Protein 7E3N (pdb70)

Sequence (401 aa):
TGVLVELDGDEMTRVIWKKIKETLIFPFVNVPIEYYDLSMENRDKTEDRVTVEAAYAIKKHGVGVKCATITPDEARVKEFNLKKMWRSPNGTIRTILGGTVFREPIICSNVPRLVTTWKKPVVIGRHAFGDQYSATDAVVKEPGTFEMRFIPANGGEPKVYKVFDYKSGGVMMGMYNTDDSIRDFARSCFEFALARKWPLYLSTKNTILKHYDGRFKDIFAEMYKALYETKFKTCGIFYEHRLIDNMVAHCMRSEGGYVWACKNYDGDVQSDSLAQGFGSLGMMTSILMTPDGKTVEVEAAHGTVTRHYRDYQKGKETSTNPVASIFAWTRALAHRARVDNNNTLLEFTQRLEDVIIATIEAGAMTEDLAICIKGEKNVVRADYLNTDEFIDAVSQRLKVA

Solvent-accessible surface area: 19676 Å² total; per-residue (Å²): 136,15,37,0,0,2,0,10,0,4,14,5,5,77,53,6,5,126,52,0,26,99,26,0,0,79,83,73,13,146,27,71,50,59,101,37,32,0,6,0,100,35,0,20,155,24,90,18,125,15,0,60,86,0,0,122,6,0,94,158,42,12,0,0,0,5,2,16,11,6,69,10,72,143,68,32,42,166,85,58,124,10,115,133,108,31,166,36,0,30,31,24,0,26,98,31,10,27,14,1,0,5,24,26,8,22,50,2,98,49,10,59,50,119,24,126,55,13,129,97,33,2,0,0,0,17,2,10,66,4,1,80,84,46,28,109,108,44,99,22,186,131,91,36,82,28,79,91,139,117,105,35,118,137,45,60,161,54,121,80,111,142,70,112,51,16,158,115,39,29,112,66,97,31,68,109,30,53,55,106,18,5,81,52,2,0,85,14,0,0,83,32,0,29,93,85,125,45,26,0,16,0,0,1,67,35,70,117,80,152,166,61,1,8,82,0,78,72,1,0,49,96,11,26,165,80,93,9,50,104,101,0,139,116,44,66,12,84,25,80,37,50,50,25,70,79,0,55,47,22,12,115,156,22,84,11,11,6,0,2,0,0,22,3,108,27,0,53,68,37,1,70,63,3,1,87,8,17,8,13,54,9,12,0,16,0,42,0,54,16,45,108,28,151,18,2,1,2,11,13,2,31,42,9,43,44,211,72,43,102,44,96,100,141,74,114,98,23,8,6,11,0,0,0,6,0,6,1,0,0,94,0,0,4,28,10,0,140,87,34,128,47,96,104,13,28,84,19,1,91,87,0,26,96,6,0,40,34,8,0,75,79,45,30,8,1,59,36,1,2,56,24,75,90,28,134,187,76,24,96,95,102,40,34,47,26,8,73,70,0,0,59,34,0,7,100,104,8,132,130,68

Organism: Trypanosoma brucei brucei (strain 927/4 GUTat10.1) (NCBI:txid185431)

Radius of gyration: 22.53 Å; Cα contacts (8 Å, |Δi|>4): 761; chains: 1; bounding box: 58×67×59 Å

GO terms:
  GO:0005737 cytoplasm (C, HTP)
  GO:0020015 glycosome (C, IDA)

B-factor: mean 33.84, std 9.57, range [16.08, 74.29]

Nearest PDB structures (foldseek):
  7e3n-assembly1_A-2  TM=1.003E+00  e=6.052E-85  Trypanosoma brucei brucei TREU927
  6aja-assembly1_B  TM=9.203E-01  e=1.070E-73  Trypanosoma brucei brucei
  6ajc-assembly2_D  TM=9.806E-01  e=2.347E-69  Trypanosoma cruzi strain CL Brener
  5h3e-assembly1_A  TM=9.793E-01  e=8.069E-63  Mus musculus
  5i96-assembly1_A  TM=9.114E-01  e=1.013E-62  Homo sapiens

Secondary structure (DSSP, 8-state):
---EEEEE--HHHHHHHHHHIIIIITTT----EEEEE--HHHHHHTTTHHHHHHHHHHHHHSEEEE-------HHHHHHHT-SS-PPPHHHHHHHHH--EEEEEEPP-TTS--SSTT--S--EEEEE-SSGGGG-EEEEE-SSEEEEEEE--BTBS--EEEEEEEESS-EEEEE----HHHHHHHHHHHHHHHHHHT--EEEEE-TTTSTTHHHHHHHHHHHHIIIIIHHHHHHTT--EEEEEHHHHHHHHHH-----EEEE-HHHHHHHHHHHHHHHS-GGGEEEEEE-TTSS-EEEEESS---HHHHHHHHTT-------HHHHHHHHHHHHHHHHHTT-HHHHHHHHHHHHHHHHHHHTT---HHHHHHHH-GGG--GGG---HHHHHHHHHHHHHH-

Structure (mmCIF, N/CA/C/O backbone):
data_7E3N
#
_entry.id   7E3N
#
_cell.length_a   105.267
_cell.length_b   89.767
_cell.length_c   62.031
_cell.angle_alpha   90.00
_cell.angle_beta   121.04
_cell.angle_gamma   90.00
#
_symmetry.space_group_name_H-M   'C 1 2 1'
#
loop_
_entity.id
_entity.type
_entity.pdbx_description
1 polymer 'Isocitrate dehydrogenase [NADP]'
2 non-polymer 'NADP NICOTINAMIDE-ADENINE-DINUCLEOTIDE PHOSPHATE'
3 non-polymer 'CALCIUM ION'
4 non-polymer 'ISOCITRIC ACID'
5 water water
#
loop_
_atom_site.group_PDB
_atom_site.id
_atom_site.type_symbol
_atom_site.label_atom_id
_atom_site.label_alt_id
_atom_site.label_comp_id
_atom_site.label_asym_id
_atom_site.label_entity_id
_atom_site.label_seq_id
_atom_site.pdbx_PDB_ins_code
_atom_site.Cartn_x
_atom_site.Cartn_y
_atom_site.Cartn_z
_atom_site.occupancy
_atom_site.B_iso_or_equiv
_atom_site.auth_seq_id
_atom_site.auth_comp_id
_atom_site.auth_asym_id
_atom_site.auth_atom_id
_atom_site.pdbx_PDB_model_num
ATOM 1 N N . THR A 1 7 ? -28.724 -0.148 14.984 1.00 53.44 7 THR A N 1
ATOM 2 C CA . THR A 1 7 ? -29.374 -1.292 15.712 1.00 51.76 7 THR A CA 1
ATOM 3 C C . THR A 1 7 ? -29.669 -2.490 14.778 1.00 47.21 7 THR A C 1
ATOM 4 O O . THR A 1 7 ? -29.425 -3.644 15.156 1.00 45.55 7 THR A O 1
ATOM 8 N N . GLY A 1 8 ? -30.191 -2.229 13.576 1.00 43.71 8 GLY A N 1
ATOM 9 C CA . GLY A 1 8 ? -30.213 -3.241 12.504 1.00 40.81 8 GLY A CA 1
ATOM 10 C C . GLY A 1 8 ? -28.914 -3.102 11.722 1.00 37.88 8 GLY A C 1
ATOM 11 O O . GLY A 1 8 ? -28.168 -2.157 11.950 1.00 39.08 8 GLY A O 1
ATOM 12 N N . VAL A 1 9 ? -28.627 -4.014 10.799 1.00 35.24 9 VAL A N 1
ATOM 13 C CA . VAL A 1 9 ? -27.376 -3.928 10.045 1.00 34.67 9 VAL A CA 1
ATOM 14 C C . VAL A 1 9 ? -27.623 -3.643 8.563 1.00 34.14 9 VAL A C 1
ATOM 15 O O . VAL A 1 9 ? -28.660 -4.005 8.010 1.00 30.68 9 VAL A O 1
ATOM 19 N N . LEU A 1 10 ? -26.661 -2.954 7.961 1.00 29.84 10 LEU A N 1
ATOM 20 C CA . LEU A 1 10 ? -26.701 -2.593 6.568 1.00 29.63 10 LEU A CA 1
ATOM 21 C C . LEU A 1 10 ? -25.644 -3.417 5.895 1.00 29.89 10 LEU A C 1
ATOM 22 O O . LEU A 1 10 ? -24.483 -3.390 6.313 1.00 25.86 10 LEU A O 1
ATOM 27 N N . VAL A 1 11 ? -26.023 -4.142 4.851 1.00 28.06 11 VAL A N 1
ATOM 28 C CA . VAL A 1 11 ? -25.053 -4.929 4.098 1.00 28.37 11 VAL A CA 1
ATOM 29 C C . VAL A 1 11 ? -24.502 -4.087 2.941 1.00 28.51 11 VAL A C 1
ATOM 30 O O . VAL A 1 11 ? -25.284 -3.521 2.166 1.00 25.51 11 VAL A O 1
ATOM 34 N N . GLU A 1 12 ? -23.172 -3.998 2.833 1.00 28.18 12 GLU A N 1
ATOM 35 C CA . GLU A 1 12 ? -22.512 -3.169 1.807 1.00 28.63 12 GLU A CA 1
ATOM 36 C C . GLU A 1 12 ? -21.699 -4.026 0.832 1.00 28.13 12 GLU A C 1
ATOM 37 O O . GLU A 1 12 ? -20.940 -4.892 1.260 1.00 27.85 12 GLU A O 1
ATOM 43 N N . LEU A 1 13 ? -21.875 -3.783 -0.473 1.00 26.18 13 LEU A N 1
ATOM 44 C CA . LEU A 1 13 ? -21.261 -4.590 -1.518 1.00 27.31 13 LEU A CA 1
ATOM 45 C C . LEU A 1 13 ? -20.382 -3.662 -2.360 1.00 28.65 13 LEU A C 1
ATOM 46 O O . LEU A 1 13 ? -20.890 -2.858 -3.158 1.00 29.20 13 LEU A O 1
ATOM 51 N N . ASP A 1 14 ? -19.067 -3.754 -2.170 1.00 27.57 14 ASP A N 1
ATOM 52 C CA . ASP A 1 14 ? -18.132 -2.877 -2.870 1.00 27.57 14 ASP A CA 1
ATOM 53 C C . ASP A 1 14 ? -17.957 -3.356 -4.305 1.00 27.93 14 ASP A C 1
ATOM 54 O O . ASP A 1 14 ? -18.179 -4.525 -4.609 1.00 26.72 14 ASP A O 1
ATOM 59 N N . GLY A 1 15 ? -17.527 -2.467 -5.185 1.00 28.93 15 GLY A N 1
ATOM 60 C CA . GLY A 1 15 ? -17.555 -2.753 -6.608 1.00 28.22 15 GLY A CA 1
ATOM 61 C C . GLY A 1 15 ? -16.270 -2.465 -7.353 1.00 29.84 15 GLY A C 1
ATOM 62 O O . GLY A 1 15 ? -15.176 -2.675 -6.832 1.00 28.79 15 GLY A O 1
ATOM 63 N N . ASP A 1 16 ? -16.421 -1.964 -8.576 1.00 29.98 16 ASP A N 1
ATOM 64 C CA . ASP A 1 16 ? -15.329 -1.898 -9.532 1.00 29.00 16 ASP A CA 1
ATOM 65 C C . ASP A 1 16 ? -15.137 -0.517 -10.159 1.00 29.93 16 ASP A C 1
ATOM 66 O O . ASP A 1 16 ? -16.032 0.345 -10.171 1.00 27.26 16 ASP A O 1
ATOM 71 N N . GLU A 1 17 ? -13.943 -0.356 -10.715 1.00 30.41 17 GLU A N 1
ATOM 72 C CA . GLU A 1 17 ? -13.580 0.763 -11.571 1.00 30.41 17 GLU A CA 1
ATOM 73 C C . GLU A 1 17 ? -13.942 2.158 -11.028 1.00 29.46 17 GLU A C 1
ATOM 74 O O . GLU A 1 17 ? -13.582 2.467 -9.894 1.00 29.57 17 GLU A O 1
ATOM 80 N N . MET A 1 18 ? -14.618 3.001 -11.812 1.00 28.16 18 MET A N 1
ATOM 81 C CA . MET A 1 18 ? -14.840 4.385 -11.402 1.00 28.86 18 MET A CA 1
ATOM 82 C C . MET A 1 18 ? -15.796 4.462 -10.208 1.00 29.53 18 MET A C 1
ATOM 83 O O . MET A 1 18 ? -15.610 5.244 -9.281 1.00 27.20 18 MET A O 1
ATOM 88 N N . THR A 1 19 ? -16.814 3.616 -10.221 1.00 28.10 19 THR A N 1
ATOM 89 C CA . THR A 1 19 ? -17.784 3.615 -9.147 1.00 27.79 19 THR A CA 1
ATOM 90 C C . THR A 1 19 ? -17.184 3.237 -7.794 1.00 27.09 19 THR A C 1
ATOM 91 O O . THR A 1 19 ? -17.648 3.720 -6.769 1.00 27.25 19 THR A O 1
ATOM 95 N N . ARG A 1 20 ? -16.158 2.389 -7.788 1.00 27.72 20 ARG A N 1
ATOM 96 C CA . ARG A 1 20 ? -15.495 1.986 -6.544 1.00 30.28 20 ARG A CA 1
ATOM 97 C C . ARG A 1 20 ? -14.750 3.152 -5.909 1.00 30.26 20 ARG A C 1
ATOM 98 O O . ARG A 1 20 ? -14.786 3.324 -4.693 1.00 29.51 20 ARG A O 1
ATOM 106 N N . VAL A 1 21 ? -14.087 3.954 -6.737 1.00 32.49 21 VAL A N 1
ATOM 107 C CA . VAL A 1 21 ? -13.352 5.137 -6.254 1.00 33.08 21 VAL A CA 1
ATOM 108 C C . VAL A 1 21 ? -14.300 6.164 -5.656 1.00 32.06 21 VAL A C 1
ATOM 109 O O . VAL A 1 21 ? -14.049 6.700 -4.579 1.00 31.54 21 VAL A O 1
ATOM 113 N N . ILE A 1 22 ? -15.389 6.431 -6.367 1.00 30.51 22 ILE A N 1
ATOM 114 C CA . ILE A 1 22 ? -16.446 7.348 -5.901 1.00 31.35 22 ILE A CA 1
ATOM 115 C C . ILE A 1 22 ? -17.134 6.833 -4.625 1.00 28.26 22 ILE A C 1
ATOM 116 O O . ILE A 1 22 ? -17.443 7.604 -3.721 1.00 29.77 22 ILE A O 1
ATOM 121 N N . TRP A 1 23 ? -17.363 5.527 -4.573 1.00 28.52 23 TRP A N 1
ATOM 122 C CA . TRP A 1 23 ? -17.974 4.856 -3.419 1.00 28.93 23 TRP A CA 1
ATOM 123 C C . TRP A 1 23 ? -17.189 5.151 -2.128 1.00 28.16 23 TRP A C 1
ATOM 124 O O . TRP A 1 23 ? -17.766 5.509 -1.097 1.00 26.27 23 TRP A O 1
ATOM 135 N N . LYS A 1 24 ? -15.867 5.037 -2.201 1.00 29.66 24 LYS A N 1
ATOM 136 C CA . LYS A 1 24 ? -15.024 5.323 -1.052 1.00 31.80 24 LYS A CA 1
ATOM 137 C C . LYS A 1 24 ? -15.208 6.774 -0.591 1.00 31.96 24 LYS A C 1
ATOM 138 O O . LYS A 1 24 ? -15.372 7.039 0.600 1.00 32.56 24 LYS A O 1
ATOM 144 N N . LYS A 1 25 ? -15.191 7.701 -1.540 1.00 30.37 25 LYS A N 1
ATOM 145 C CA . LYS A 1 25 ? -15.346 9.117 -1.246 1.00 31.64 25 LYS A CA 1
ATOM 146 C C . LYS A 1 25 ? -16.722 9.409 -0.610 1.00 31.80 25 LYS A C 1
ATOM 147 O O . LYS A 1 25 ? -16.818 10.115 0.388 1.00 27.90 25 LYS A O 1
ATOM 153 N N . ILE A 1 26 ? -17.780 8.836 -1.180 1.00 30.12 26 ILE A N 1
ATOM 154 C CA . ILE A 1 26 ? -19.129 8.990 -0.623 1.00 30.06 26 ILE A CA 1
ATOM 155 C C . ILE A 1 26 ? -19.214 8.530 0.839 1.00 30.29 26 ILE A C 1
ATOM 156 O O . ILE A 1 26 ? -19.702 9.265 1.701 1.00 32.15 26 ILE A O 1
ATOM 161 N N . LYS A 1 27 ? -18.746 7.315 1.100 1.00 31.19 27 LYS A N 1
ATOM 162 C CA . LYS A 1 27 ? -18.748 6.743 2.448 1.00 32.91 27 LYS A CA 1
ATOM 163 C C . LYS A 1 27 ? -18.026 7.663 3.436 1.00 34.77 27 LYS A C 1
ATOM 164 O O . LYS A 1 27 ? -18.583 8.067 4.463 1.00 34.84 27 LYS A O 1
ATOM 170 N N . GLU A 1 28 ? -16.791 8.004 3.097 1.00 34.13 28 GLU A N 1
ATOM 171 C CA . GLU A 1 28 ? -15.920 8.768 3.999 1.00 38.02 28 GLU A CA 1
ATOM 172 C C . GLU A 1 28 ? -16.336 10.222 4.217 1.00 37.14 28 GLU A C 1
ATOM 173 O O . GLU A 1 28 ? -16.030 10.793 5.261 1.00 36.58 28 GLU A O 1
ATOM 179 N N . THR A 1 29 ? -17.048 10.800 3.250 1.00 34.79 29 THR A N 1
ATOM 180 C CA . THR A 1 29 ? -17.384 12.216 3.256 1.00 34.27 29 THR A CA 1
ATOM 181 C C . THR A 1 29 ? -18.834 12.494 3.633 1.00 33.09 29 THR A C 1
ATOM 182 O O . THR A 1 29 ? -19.098 13.423 4.403 1.00 29.40 29 THR A O 1
ATOM 186 N N . LEU A 1 30 ? -19.770 11.706 3.106 1.00 30.11 30 LEU A N 1
ATOM 187 C CA . LEU A 1 30 ? -21.201 12.013 3.285 1.00 30.23 30 LEU A CA 1
ATOM 188 C C . LEU A 1 30 ? -21.976 11.059 4.180 1.00 30.49 30 LEU A C 1
ATOM 189 O O . LEU A 1 30 ? -23.124 11.356 4.529 1.00 32.22 30 LEU A O 1
ATOM 194 N N . ILE A 1 31 ? -21.382 9.921 4.538 1.00 30.83 31 ILE A N 1
ATOM 195 C CA . ILE A 1 31 ? -22.088 8.916 5.328 1.00 32.34 31 ILE A CA 1
ATOM 196 C C . ILE A 1 31 ? -21.490 8.731 6.720 1.00 32.75 31 ILE A C 1
ATOM 197 O O . ILE A 1 31 ? -22.153 9.015 7.714 1.00 32.80 31 ILE A O 1
ATOM 202 N N . PHE A 1 32 ? -20.253 8.249 6.785 1.00 32.85 32 PHE A N 1
ATOM 203 C CA . PHE A 1 32 ? -19.681 7.817 8.068 1.00 36.52 32 PHE A CA 1
ATOM 204 C C . PHE A 1 32 ? -19.470 8.932 9.105 1.00 37.91 32 PHE A C 1
ATOM 205 O O . PHE A 1 32 ? -19.600 8.676 10.305 1.00 39.93 32 PHE A O 1
ATOM 213 N N . PRO A 1 33 ? -19.171 10.168 8.657 1.00 39.39 33 PRO A N 1
ATOM 214 C CA . PRO A 1 33 ? -19.114 11.282 9.607 1.00 39.98 33 PRO A CA 1
ATOM 215 C C . PRO A 1 33 ? -20.446 11.605 10.298 1.00 41.63 33 PRO A C 1
ATOM 216 O O . PRO A 1 33 ? -20.444 12.228 11.360 1.00 38.43 33 PRO A O 1
ATOM 220 N N . PHE A 1 34 ? -21.568 11.175 9.723 1.00 39.59 34 PHE A N 1
ATOM 221 C CA . PHE A 1 34 ? -22.884 11.546 10.259 1.00 40.28 34 PHE A CA 1
ATOM 222 C C . PHE A 1 34 ? -23.708 10.401 10.804 1.00 41.07 34 PHE A C 1
ATOM 223 O O . PHE A 1 34 ? -24.689 10.632 11.508 1.00 46.95 34 PHE A O 1
ATOM 231 N N . VAL A 1 35 ? -23.317 9.172 10.492 1.00 39.81 35 VAL A N 1
ATOM 232 C CA . VAL A 1 35 ? -24.145 8.012 10.769 1.00 40.96 35 VAL A CA 1
ATOM 233 C C . VAL A 1 35 ? -23.278 6.924 11.385 1.00 41.63 35 VAL A C 1
ATOM 234 O O . VAL A 1 35 ? -22.156 6.700 10.945 1.00 42.04 35 VAL A O 1
ATOM 238 N N . ASN A 1 36 ? -23.804 6.280 12.415 1.00 42.43 36 ASN A N 1
ATOM 239 C CA . ASN A 1 36 ? -23.182 5.116 13.027 1.00 46.54 36 ASN A CA 1
ATOM 240 C C . ASN A 1 36 ? -24.149 3.950 12.845 1.00 44.97 36 ASN A C 1
ATOM 241 O O . ASN A 1 36 ? -25.089 3.770 13.628 1.00 49.40 36 ASN A O 1
ATOM 246 N N . VAL A 1 37 ? -23.958 3.199 11.767 1.00 42.95 37 VAL A N 1
ATOM 247 C CA . VAL A 1 37 ? -24.749 1.995 11.530 1.00 40.43 37 VAL A CA 1
ATOM 248 C C . VAL A 1 37 ? -23.796 0.841 11.310 1.00 37.00 37 VAL A C 1
ATOM 249 O O . VAL A 1 37 ? -22.794 0.990 10.600 1.00 33.98 37 VAL A O 1
ATOM 253 N N . PRO A 1 38 ? -24.091 -0.306 11.933 1.00 35.33 38 PRO A N 1
ATOM 254 C CA . PRO A 1 38 ? -23.260 -1.468 11.690 1.00 36.44 38 PRO A CA 1
ATOM 255 C C . PRO A 1 38 ? -23.388 -1.921 10.237 1.00 37.29 38 PRO A C 1
ATOM 256 O O . PRO A 1 38 ? -24.507 -2.076 9.732 1.00 37.16 38 PRO A O 1
ATOM 260 N N . ILE A 1 39 ? -22.246 -2.137 9.595 1.00 35.58 39 ILE A N 1
ATOM 261 C CA . ILE A 1 39 ? -22.194 -2.533 8.211 1.00 36.15 39 ILE A CA 1
ATOM 262 C C . ILE A 1 39 ? -21.512 -3.882 8.126 1.00 36.95 39 ILE A C 1
ATOM 263 O O . ILE A 1 39 ? -20.439 -4.057 8.689 1.00 37.12 39 ILE A O 1
ATOM 268 N N . GLU A 1 40 ? -22.143 -4.825 7.425 1.00 35.41 40 GLU A N 1
ATOM 269 C CA . GLU A 1 40 ? -21.506 -6.077 7.027 1.00 35.39 40 GLU A CA 1
ATOM 270 C C . GLU A 1 40 ? -20.979 -5.911 5.590 1.00 34.48 40 GLU A C 1
ATOM 271 O O . GLU A 1 40 ? -21.756 -5.632 4.668 1.00 31.08 40 GLU A O 1
ATOM 277 N N . TYR A 1 41 ? -19.662 -6.059 5.408 1.00 31.53 41 TYR A N 1
ATOM 278 C CA . TYR A 1 41 ? -18.994 -5.679 4.163 1.00 31.39 41 TYR A CA 1
ATOM 279 C C . TYR A 1 41 ? -18.603 -6.872 3.298 1.00 30.93 41 TYR A C 1
ATOM 280 O O . TYR A 1 41 ? -18.079 -7.873 3.795 1.00 31.20 41 TYR A O 1
ATOM 289 N N . TYR A 1 42 ? -18.884 -6.763 2.000 1.00 31.13 42 TYR A N 1
ATOM 290 C CA . TYR A 1 42 ? -18.491 -7.764 1.006 1.00 31.34 42 TYR A CA 1
ATOM 291 C C . TYR A 1 42 ? -17.870 -7.067 -0.177 1.00 31.60 42 TYR A C 1
ATOM 292 O O . TYR A 1 42 ? -18.465 -6.147 -0.759 1.00 29.83 42 TYR A O 1
ATOM 301 N N . ASP A 1 43 ? -16.662 -7.488 -0.530 1.00 32.19 43 ASP A N 1
ATOM 302 C CA . ASP A 1 43 ? -15.935 -6.852 -1.616 1.00 31.77 43 ASP A CA 1
ATOM 303 C C . ASP A 1 43 ? -16.251 -7.622 -2.880 1.00 30.57 43 ASP A C 1
ATOM 304 O O . ASP A 1 43 ? -15.805 -8.750 -3.049 1.00 29.17 43 ASP A O 1
ATOM 309 N N . LEU A 1 44 ? -17.047 -7.022 -3.759 1.00 29.95 44 LEU A N 1
ATOM 310 C CA . LEU A 1 44 ? -17.414 -7.673 -5.023 1.00 29.50 44 LEU A CA 1
ATOM 311 C C . LEU A 1 44 ? -16.602 -7.177 -6.214 1.00 30.28 44 LEU A C 1
ATOM 312 O O . LEU A 1 44 ? -17.044 -7.249 -7.366 1.00 33.79 44 LEU A O 1
ATOM 317 N N . SER A 1 45 ? -15.390 -6.693 -5.947 1.00 31.21 45 SER A N 1
ATOM 318 C CA . SER A 1 45 ? -14.480 -6.343 -7.020 1.00 30.05 45 SER A CA 1
ATOM 319 C C . SER A 1 45 ? -14.304 -7.547 -7.927 1.00 29.53 45 SER A C 1
ATOM 320 O O . SER A 1 45 ? -14.459 -8.685 -7.489 1.00 29.75 45 SER A O 1
ATOM 323 N N . MET A 1 46 ? -13.966 -7.282 -9.182 1.00 31.18 46 MET A N 1
ATOM 324 C CA . MET A 1 46 ? -13.676 -8.334 -10.157 1.00 34.21 46 MET A CA 1
ATOM 325 C C . MET A 1 46 ? -12.595 -9.259 -9.603 1.00 33.96 46 MET A C 1
ATOM 326 O O . MET A 1 46 ? -12.724 -10.469 -9.671 1.00 32.34 46 MET A O 1
ATOM 331 N N . GLU A 1 47 ? -11.554 -8.682 -9.016 1.00 35.57 47 GLU A N 1
ATOM 332 C CA . GLU A 1 47 ? -10.432 -9.488 -8.507 1.00 39.86 47 GLU A CA 1
ATOM 333 C C . GLU A 1 47 ? -10.853 -10.408 -7.356 1.00 39.44 47 GLU A C 1
ATOM 334 O O . GLU A 1 47 ? -10.499 -11.589 -7.343 1.00 41.40 47 GLU A O 1
ATOM 340 N N . ASN A 1 48 ? -11.624 -9.891 -6.407 1.00 38.60 48 ASN A N 1
ATOM 341 C CA . ASN A 1 48 ? -12.068 -10.721 -5.293 1.00 38.15 48 ASN A CA 1
ATOM 342 C C . ASN A 1 48 ? -13.134 -11.758 -5.695 1.00 37.15 48 ASN A C 1
ATOM 343 O O . ASN A 1 48 ? -13.195 -12.849 -5.121 1.00 37.63 48 ASN A O 1
ATOM 348 N N . ARG A 1 49 ? -13.948 -11.460 -6.702 1.00 36.45 49 ARG A N 1
ATOM 349 C CA . ARG A 1 49 ? -14.874 -12.480 -7.205 1.00 35.49 49 ARG A CA 1
ATOM 350 C C . ARG A 1 49 ? -14.091 -13.636 -7.868 1.00 38.23 49 ARG A C 1
ATOM 351 O O . ARG A 1 49 ? -14.382 -14.810 -7.626 1.00 41.52 49 ARG A O 1
ATOM 359 N N . ASP A 1 50 ? -13.082 -13.304 -8.667 1.00 40.05 50 ASP A N 1
ATOM 360 C CA . ASP A 1 50 ? -12.236 -14.324 -9.304 1.00 42.51 50 ASP A CA 1
ATOM 361 C C . ASP A 1 50 ? -11.516 -15.173 -8.252 1.00 41.90 50 ASP A C 1
ATOM 362 O O . ASP A 1 50 ? -11.564 -16.402 -8.304 1.00 39.42 50 ASP A O 1
ATOM 367 N N . LYS A 1 51 ? -10.869 -14.501 -7.302 1.00 43.23 51 LYS A N 1
ATOM 368 C CA . LYS A 1 51 ? -10.143 -15.168 -6.220 1.00 45.48 51 LYS A CA 1
ATOM 369 C C . LYS A 1 51 ? -11.029 -16.107 -5.407 1.00 44.82 51 LYS A C 1
ATOM 370 O O . LYS A 1 51 ? -10.619 -17.226 -5.092 1.00 45.76 51 LYS A O 1
ATOM 376 N N . THR A 1 52 ? -12.235 -15.658 -5.062 1.00 41.22 52 THR A N 1
ATOM 377 C CA . THR A 1 52 ? -13.163 -16.476 -4.277 1.00 38.20 52 THR A CA 1
ATOM 378 C C . THR A 1 52 ? -14.048 -17.362 -5.150 1.00 38.80 52 THR A C 1
ATOM 379 O O . THR A 1 52 ? -15.029 -17.934 -4.656 1.00 38.96 52 THR A O 1
ATOM 383 N N . GLU A 1 53 ? -13.733 -17.456 -6.443 1.00 37.19 53 GLU A N 1
ATOM 384 C CA . GLU A 1 53 ? -14.516 -18.254 -7.389 1.00 38.93 53 GLU A CA 1
ATOM 385 C C . GLU A 1 53 ? -16.003 -17.860 -7.345 1.00 36.88 53 GLU A C 1
ATOM 386 O O . GLU A 1 53 ? -16.892 -18.696 -7.460 1.00 35.41 53 GLU A O 1
ATOM 392 N N . ASP A 1 54 ? -16.232 -16.556 -7.178 1.00 36.14 54 ASP A N 1
ATOM 393 C CA . ASP A 1 54 ? -17.555 -15.933 -7.096 1.00 34.93 54 ASP A CA 1
ATOM 394 C C . ASP A 1 54 ? -18.339 -16.230 -5.823 1.00 38.22 54 ASP A C 1
ATOM 395 O O . ASP A 1 54 ? -19.506 -15.836 -5.706 1.00 35.78 54 ASP A O 1
ATOM 400 N N . ARG A 1 55 ? -17.708 -16.891 -4.854 1.00 39.24 55 ARG A N 1
ATOM 401 C CA . ARG A 1 55 ? -18.394 -17.172 -3.604 1.00 39.19 55 ARG A CA 1
ATOM 402 C C . ARG A 1 55 ? -18.823 -15.914 -2.848 1.00 37.07 55 ARG A C 1
ATOM 403 O O . ARG A 1 55 ? -19.899 -15.942 -2.243 1.00 34.77 55 ARG A O 1
ATOM 411 N N . VAL A 1 56 ? -18.010 -14.840 -2.851 1.00 36.54 56 VAL A N 1
ATOM 412 C CA . VAL A 1 56 ? -18.413 -13.565 -2.180 1.00 37.98 56 VAL A CA 1
ATOM 413 C C . VAL A 1 56 ? -19.769 -13.058 -2.630 1.00 35.00 56 VAL A C 1
ATOM 414 O O . VAL A 1 56 ? -20.499 -12.478 -1.847 1.00 35.23 56 VAL A O 1
ATOM 418 N N . THR A 1 57 ? -20.047 -13.211 -3.920 1.00 33.49 57 THR A N 1
ATOM 419 C CA . THR A 1 57 ? -21.293 -12.744 -4.500 1.00 32.48 57 THR A CA 1
ATOM 420 C C . THR A 1 57 ? -22.498 -13.420 -3.861 1.00 33.32 57 THR A C 1
ATOM 421 O O . THR A 1 57 ? -23.471 -12.751 -3.489 1.00 32.16 57 THR A O 1
ATOM 425 N N . VAL A 1 58 ? -22.451 -14.742 -3.716 1.00 33.28 58 VAL A N 1
ATOM 426 C CA . VAL A 1 58 ? -23.636 -15.429 -3.199 1.00 33.90 58 VAL A CA 1
ATOM 427 C C . VAL A 1 58 ? -23.709 -15.216 -1.684 1.00 32.52 58 VAL A C 1
ATOM 428 O O . VAL A 1 58 ? -24.795 -15.036 -1.142 1.00 32.78 58 VAL A O 1
ATOM 432 N N . GLU A 1 59 ? -22.560 -15.145 -1.019 1.00 33.17 59 GLU A N 1
ATOM 433 C CA . GLU A 1 59 ? -22.535 -14.841 0.425 1.00 35.59 59 GLU A CA 1
ATOM 434 C C . GLU A 1 59 ? -23.161 -13.478 0.701 1.00 34.44 59 GLU A C 1
ATOM 435 O O . GLU A 1 59 ? -24.016 -13.335 1.586 1.00 33.03 59 GLU A O 1
ATOM 441 N N . ALA A 1 60 ? -22.774 -12.480 -0.093 1.00 34.91 60 ALA A N 1
ATOM 442 C CA . ALA A 1 60 ? -23.338 -11.121 0.047 1.00 31.65 60 ALA A CA 1
ATOM 443 C C . ALA A 1 60 ? -24.856 -11.105 -0.129 1.00 29.35 60 ALA A C 1
ATOM 444 O O . ALA A 1 60 ? -25.582 -10.469 0.657 1.00 28.34 60 ALA A O 1
ATOM 446 N N . ALA A 1 61 ? -25.340 -11.819 -1.147 1.00 29.36 61 ALA A N 1
ATOM 447 C CA . ALA A 1 61 ? -26.772 -11.927 -1.428 1.00 29.30 61 ALA A CA 1
ATOM 448 C C . ALA A 1 61 ? -27.536 -12.501 -0.241 1.00 30.25 61 ALA A C 1
ATOM 449 O O . ALA A 1 61 ? -28.580 -11.971 0.159 1.00 29.61 61 ALA A O 1
ATOM 451 N N . TYR A 1 62 ? -27.031 -13.601 0.316 1.00 30.83 62 TYR A N 1
ATOM 452 C CA . TYR A 1 62 ? -27.700 -14.232 1.463 1.00 29.25 62 TYR A CA 1
ATOM 453 C C . TYR A 1 62 ? -27.641 -13.351 2.702 1.00 28.05 62 TYR A C 1
ATOM 454 O O . TYR A 1 62 ? -28.582 -13.349 3.489 1.00 27.30 62 TYR A O 1
ATOM 463 N N . ALA A 1 63 ? -26.569 -12.566 2.847 1.00 26.88 63 ALA A N 1
ATOM 464 C CA . ALA A 1 63 ? -26.481 -11.572 3.919 1.00 28.38 63 ALA A CA 1
ATOM 465 C C . ALA A 1 63 ? -27.538 -10.477 3.816 1.00 28.90 63 ALA A C 1
ATOM 466 O O . ALA A 1 63 ? -28.050 -10.020 4.840 1.00 29.24 63 ALA A O 1
ATOM 468 N N . ILE A 1 64 ? -27.865 -10.046 2.590 1.00 28.30 64 ILE A N 1
ATOM 469 C CA . ILE A 1 64 ? -28.948 -9.076 2.405 1.00 27.45 64 ILE A CA 1
ATOM 470 C C . ILE A 1 64 ? -30.273 -9.683 2.836 1.00 29.01 64 ILE A C 1
ATOM 471 O O . ILE A 1 64 ? -31.093 -9.012 3.485 1.00 28.68 64 ILE A O 1
ATOM 476 N N . LYS A 1 65 ? -30.523 -10.926 2.426 1.00 31.79 65 LYS A N 1
ATOM 477 C CA . LYS A 1 65 ? -31.759 -11.614 2.834 1.00 34.56 65 LYS A CA 1
ATOM 478 C C . LYS A 1 65 ? -31.861 -11.674 4.375 1.00 34.28 65 LYS A C 1
ATOM 479 O O . LYS A 1 65 ? -32.923 -11.441 4.966 1.00 34.31 65 LYS A O 1
ATOM 485 N N . LYS A 1 66 ? -30.748 -11.969 5.023 1.00 34.94 66 LYS A N 1
ATOM 486 C CA . LYS A 1 66 ? -30.738 -12.107 6.485 1.00 37.70 66 LYS A CA 1
ATOM 487 C C . LYS A 1 66 ? -30.999 -10.784 7.206 1.00 36.75 66 LYS A C 1
ATOM 488 O O . LYS A 1 66 ? -31.810 -10.743 8.129 1.00 36.73 66 LYS A O 1
ATOM 494 N N . HIS A 1 67 ? -30.309 -9.723 6.779 1.00 33.57 67 HIS A N 1
ATOM 495 C CA . HIS A 1 67 ? -30.339 -8.432 7.458 1.00 33.39 67 HIS A CA 1
ATOM 496 C C . HIS A 1 67 ? -31.368 -7.445 6.915 1.00 31.21 67 HIS A C 1
ATOM 497 O O . HIS A 1 67 ? -31.670 -6.458 7.573 1.00 28.75 67 HIS A O 1
ATOM 504 N N . GLY A 1 68 ? -31.864 -7.681 5.702 1.00 29.93 68 GLY A N 1
ATOM 505 C CA . GLY A 1 68 ? -33.018 -6.938 5.168 1.00 29.58 68 GLY A CA 1
ATOM 506 C C . GLY A 1 68 ? -32.722 -5.808 4.183 1.00 30.47 68 GLY A C 1
ATOM 507 O O . GLY A 1 68 ? -33.620 -5.383 3.445 1.00 29.87 68 GLY A O 1
ATOM 508 N N . VAL A 1 69 ? -31.486 -5.299 4.175 1.00 29.53 69 VAL A N 1
ATOM 509 C CA . VAL A 1 69 ? -31.117 -4.162 3.322 1.00 30.26 69 VAL A CA 1
ATOM 510 C C . VAL A 1 69 ? -29.668 -4.263 2.871 1.00 28.29 69 VAL A C 1
ATOM 511 O O . VAL A 1 69 ? -28.785 -4.483 3.693 1.00 25.61 69 VAL A O 1
ATOM 515 N N . GLY A 1 70 ? -29.442 -4.042 1.578 1.00 24.92 70 GLY A N 1
ATOM 516 C CA . GLY A 1 70 ? -28.107 -3.984 0.999 1.00 25.33 70 GLY A CA 1
ATOM 517 C C . GLY A 1 70 ? -27.952 -2.741 0.145 1.00 25.41 70 GLY A C 1
ATOM 518 O O . GLY A 1 70 ? -28.935 -2.249 -0.416 1.00 25.34 70 GLY A O 1
ATOM 519 N N . VAL A 1 71 ? -26.733 -2.205 0.077 1.00 25.72 71 VAL A N 1
ATOM 520 C CA . VAL A 1 71 ? -26.374 -1.156 -0.879 1.00 26.44 71 VAL A CA 1
ATOM 521 C C . VAL A 1 71 ? -25.221 -1.691 -1.687 1.00 24.67 71 VAL A C 1
ATOM 522 O O . VAL A 1 71 ? -24.245 -2.198 -1.107 1.00 23.29 71 VAL A O 1
ATOM 526 N N . LYS A 1 72 ? -25.318 -1.549 -3.004 1.00 23.04 72 LYS A N 1
ATOM 527 C CA . LYS A 1 72 ? -24.347 -2.128 -3.903 1.00 23.44 72 LYS A CA 1
ATOM 528 C C . LYS A 1 72 ? -23.749 -1.127 -4.865 1.00 24.46 72 LYS A C 1
ATOM 529 O O . LYS A 1 72 ? -24.464 -0.355 -5.504 1.00 22.98 72 LYS A O 1
ATOM 535 N N . CYS A 1 73 ? -22.423 -1.212 -4.979 1.00 24.26 73 CYS A N 1
ATOM 536 C CA . CYS A 1 73 ? -21.628 -0.486 -5.962 1.00 25.24 73 CYS A CA 1
ATOM 537 C C . CYS A 1 73 ? -21.623 -1.243 -7.294 1.00 23.85 73 CYS A C 1
ATOM 538 O O . CYS A 1 73 ? -21.609 -2.476 -7.317 1.00 25.75 73 CYS A O 1
ATOM 541 N N . ALA A 1 74 ? -21.602 -0.522 -8.403 1.00 24.38 74 ALA A N 1
ATOM 542 C CA . ALA A 1 74 ? -21.540 -1.166 -9.715 1.00 24.71 74 ALA A CA 1
ATOM 543 C C . ALA A 1 74 ? -20.309 -2.092 -9.832 1.00 26.44 74 ALA A C 1
ATOM 544 O O . ALA A 1 74 ? -19.248 -1.803 -9.275 1.00 28.21 74 ALA A O 1
ATOM 546 N N . THR A 1 75 ? -20.483 -3.201 -10.540 1.00 27.02 75 THR A N 1
ATOM 547 C CA . THR A 1 75 ? -19.452 -4.231 -10.684 1.00 27.88 75 THR A CA 1
ATOM 548 C C . THR A 1 75 ? -19.254 -4.570 -12.147 1.00 27.17 75 THR A C 1
ATOM 549 O O . THR A 1 75 ? -20.136 -4.353 -12.959 1.00 25.39 75 THR A O 1
ATOM 553 N N . ILE A 1 76 ? -18.098 -5.136 -12.495 1.00 26.79 76 ILE A N 1
ATOM 554 C CA . ILE A 1 76 ? -17.871 -5.596 -13.856 1.00 25.94 76 ILE A CA 1
ATOM 555 C C . ILE A 1 76 ? -18.577 -6.944 -14.127 1.00 25.49 76 ILE A C 1
ATOM 556 O O . ILE A 1 76 ? -18.455 -7.870 -13.345 1.00 25.09 76 ILE A O 1
ATOM 561 N N . THR A 1 77 ? -19.304 -7.043 -15.232 1.00 25.08 77 THR A N 1
ATOM 562 C CA . THR A 1 77 ? -19.850 -8.322 -15.689 1.00 28.11 77 THR A CA 1
ATOM 563 C C . THR A 1 77 ? -18.878 -8.891 -16.731 1.00 30.69 77 THR A C 1
ATOM 564 O O . THR A 1 77 ? -18.721 -8.310 -17.810 1.00 27.94 77 THR A O 1
ATOM 568 N N . PRO A 1 78 ? -18.218 -10.024 -16.412 1.00 33.06 78 PRO A N 1
ATOM 569 C CA . PRO A 1 78 ? -17.235 -10.564 -17.348 1.00 35.13 78 PRO A CA 1
ATOM 570 C C . PRO A 1 78 ? -17.790 -10.880 -18.725 1.00 36.55 78 PRO A C 1
ATOM 571 O O . PRO A 1 78 ? -18.959 -11.242 -18.872 1.00 34.38 78 PRO A O 1
ATOM 575 N N . ASP A 1 79 ? -16.939 -10.697 -19.721 1.00 37.24 79 ASP A N 1
ATOM 576 C CA . ASP A 1 79 ? -17.195 -11.134 -21.086 1.00 39.49 79 ASP A CA 1
ATOM 577 C C . ASP A 1 79 ? -15.829 -11.564 -21.614 1.00 40.58 79 ASP A C 1
ATOM 578 O O . ASP A 1 79 ? -14.891 -11.647 -20.842 1.00 39.58 79 ASP A O 1
ATOM 583 N N . GLU A 1 80 ? -15.721 -11.841 -22.910 1.00 42.38 80 GLU A N 1
ATOM 584 C CA . GLU A 1 80 ? -14.475 -12.355 -23.483 1.00 45.62 80 GLU A CA 1
ATOM 585 C C . GLU A 1 80 ? -13.302 -11.423 -23.159 1.00 42.38 80 GLU A C 1
ATOM 586 O O . GLU A 1 80 ? -12.267 -11.875 -22.667 1.00 39.23 80 GLU A O 1
ATOM 592 N N . ALA A 1 81 ? -13.486 -10.125 -23.398 1.00 38.93 81 ALA A N 1
ATOM 593 C CA . ALA A 1 81 ? -12.413 -9.150 -23.190 1.00 41.76 81 ALA A CA 1
ATOM 594 C C . ALA A 1 81 ? -12.001 -9.042 -21.729 1.00 39.32 81 ALA A C 1
ATOM 595 O O . ALA A 1 81 ? -10.824 -8.939 -21.436 1.00 39.85 81 ALA A O 1
ATOM 597 N N . ARG A 1 82 ? -12.967 -9.074 -20.812 1.00 39.69 82 ARG A N 1
ATOM 598 C CA . ARG A 1 82 ? -12.659 -9.001 -19.382 1.00 37.53 82 ARG A CA 1
ATOM 599 C C . ARG A 1 82 ? -11.905 -10.240 -18.886 1.00 38.12 82 ARG A C 1
ATOM 600 O O . ARG A 1 82 ? -11.112 -10.143 -17.949 1.00 37.96 82 ARG A O 1
ATOM 608 N N . VAL A 1 83 ? -12.183 -11.400 -19.487 1.00 39.07 83 VAL A N 1
ATOM 609 C CA . VAL A 1 83 ? -11.485 -12.644 -19.124 1.00 42.22 83 VAL A CA 1
ATOM 610 C C . VAL A 1 83 ? -9.996 -12.493 -19.432 1.00 44.83 83 VAL A C 1
ATOM 611 O O . VAL A 1 83 ? -9.154 -12.857 -18.615 1.00 44.33 83 VAL A O 1
ATOM 615 N N . LYS A 1 84 ? -9.686 -11.930 -20.597 1.00 47.12 84 LYS A N 1
ATOM 616 C CA . LYS A 1 84 ? -8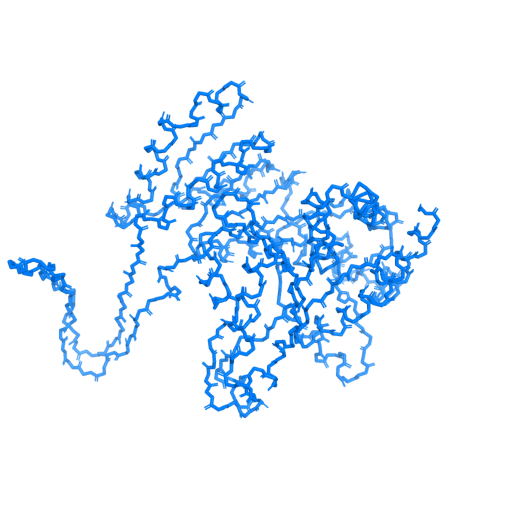.301 -11.621 -20.947 1.00 48.25 84 LYS A CA 1
ATOM 617 C C . LYS A 1 84 ? -7.714 -10.555 -20.008 1.00 45.18 84 LYS A C 1
ATOM 618 O O . LYS A 1 84 ? -6.655 -10.761 -19.416 1.00 41.92 84 LYS A O 1
ATOM 624 N N . GLU A 1 85 ? -8.420 -9.436 -19.848 1.00 43.59 85 GLU A N 1
ATOM 625 C CA . GLU A 1 85 ? -7.939 -8.314 -19.024 1.00 42.67 85 GLU A CA 1
ATOM 626 C C . GLU A 1 85 ? -7.508 -8.719 -17.605 1.00 44.43 85 GLU A C 1
ATOM 627 O O . GLU A 1 85 ? -6.443 -8.322 -17.142 1.00 45.86 85 GLU A O 1
ATOM 633 N N . PHE A 1 86 ? -8.344 -9.492 -16.916 1.00 44.99 86 PHE A N 1
ATOM 634 C CA . PHE A 1 86 ? -8.083 -9.854 -15.521 1.00 46.23 86 PHE A CA 1
ATOM 635 C C . PHE A 1 86 ? -7.530 -11.270 -15.381 1.00 44.48 86 PHE A C 1
ATOM 636 O O . PHE A 1 86 ? -7.260 -11.706 -14.265 1.00 45.36 86 PHE A O 1
ATOM 644 N N . ASN A 1 87 ? -7.374 -11.971 -16.506 1.00 45.39 87 ASN A N 1
ATOM 645 C CA . ASN A 1 87 ? -7.012 -13.389 -16.518 1.00 47.55 87 ASN A CA 1
ATOM 646 C C . ASN A 1 87 ? -7.944 -14.225 -15.638 1.00 46.80 87 ASN A C 1
ATOM 647 O O . ASN A 1 87 ? -7.505 -14.972 -14.765 1.00 43.72 87 ASN A O 1
ATOM 652 N N . LEU A 1 88 ? -9.245 -14.087 -15.873 1.00 47.35 88 LEU A N 1
ATOM 653 C CA . LEU A 1 88 ? -10.247 -14.790 -15.072 1.00 47.05 88 LEU A CA 1
ATOM 654 C C . LEU A 1 88 ? -10.155 -16.308 -15.240 1.00 46.41 88 LEU A C 1
ATOM 655 O O . LEU A 1 88 ? -9.896 -16.807 -16.339 1.00 45.78 88 LEU A O 1
ATOM 660 N N . LYS A 1 89 ? -10.401 -17.027 -14.150 1.00 47.40 89 LYS A N 1
ATOM 661 C CA . LYS A 1 89 ? -10.473 -18.493 -14.168 1.00 48.18 89 LYS A CA 1
ATOM 662 C C . LYS A 1 89 ? -11.644 -18.984 -15.018 1.00 48.03 89 LYS A C 1
ATOM 663 O O . LYS A 1 89 ? -11.536 -20.002 -15.705 1.00 46.15 89 LYS A O 1
ATOM 669 N N . LYS A 1 90 ? -12.766 -18.267 -14.940 1.00 47.58 90 LYS A N 1
ATOM 670 C CA . LYS A 1 90 ? -13.966 -18.543 -15.741 1.00 45.94 90 LYS A CA 1
ATOM 671 C C . LYS A 1 90 ? -14.636 -17.209 -16.093 1.00 43.50 90 LYS A C 1
ATOM 672 O O . LYS A 1 90 ? -14.311 -16.168 -15.502 1.00 41.34 90 LYS A O 1
ATOM 678 N N . MET A 1 91 ? -15.554 -17.243 -17.056 1.00 39.76 91 MET A N 1
ATOM 679 C CA . MET A 1 91 ? -16.374 -16.079 -17.379 1.00 37.55 91 MET A CA 1
ATOM 680 C C . MET A 1 91 ? -17.548 -16.070 -16.406 1.00 38.29 91 MET A C 1
ATOM 681 O O . MET A 1 91 ? -18.667 -16.475 -16.738 1.00 37.54 91 MET A O 1
ATOM 686 N N . TRP A 1 92 ? -17.262 -15.603 -15.195 1.00 38.68 92 TRP A N 1
ATOM 687 C CA . TRP A 1 92 ? -18.226 -15.588 -14.087 1.00 38.37 92 TRP A CA 1
ATOM 688 C C . TRP A 1 92 ? -19.509 -14.865 -14.464 1.00 37.22 92 TRP A C 1
ATOM 689 O O . TRP A 1 92 ? -19.505 -13.932 -15.267 1.00 34.35 92 TRP A O 1
ATOM 700 N N . ARG A 1 93 ? -20.614 -15.307 -13.878 1.00 35.45 93 ARG A N 1
ATOM 701 C CA . ARG A 1 93 ? -21.915 -14.742 -14.200 1.00 34.30 93 ARG A CA 1
ATOM 702 C C . ARG A 1 93 ? -22.038 -13.325 -13.643 1.00 31.85 93 ARG A C 1
ATOM 703 O O . ARG A 1 93 ? -21.380 -12.983 -12.658 1.00 32.85 93 ARG A O 1
ATOM 711 N N . SER A 1 94 ? -22.870 -12.494 -14.271 1.00 30.86 94 SER A N 1
ATOM 712 C CA . SER A 1 94 ? -23.199 -11.177 -13.702 1.00 29.47 94 SER A CA 1
ATOM 713 C C . SER A 1 94 ? -23.544 -11.334 -12.215 1.00 29.40 94 SER A C 1
ATOM 714 O O . SER A 1 94 ? -24.425 -12.124 -11.884 1.00 30.04 94 SER A O 1
ATOM 717 N N . PRO A 1 95 ? -22.858 -10.597 -11.327 1.00 28.07 95 PRO A N 1
ATOM 718 C CA . PRO A 1 95 ? -23.228 -10.569 -9.902 1.00 27.55 95 PRO A CA 1
ATOM 719 C C . PRO A 1 95 ? -24.640 -10.026 -9.665 1.00 27.26 95 PRO A C 1
ATOM 720 O O . PRO A 1 95 ? -25.316 -10.445 -8.707 1.00 26.63 95 PRO A O 1
ATOM 724 N N . ASN A 1 96 ? -25.080 -9.100 -10.524 1.00 23.68 96 ASN A N 1
ATOM 725 C CA . ASN A 1 96 ? -26.438 -8.568 -10.414 1.00 24.06 96 ASN A CA 1
ATOM 726 C C . ASN A 1 96 ? -27.485 -9.647 -10.647 1.00 25.08 96 ASN A C 1
ATOM 727 O O . ASN A 1 96 ? -28.463 -9.755 -9.877 1.00 25.27 96 ASN A O 1
ATOM 732 N N . GLY A 1 97 ? -27.290 -10.455 -11.687 1.00 25.89 97 GLY A N 1
ATOM 733 C CA . GLY A 1 97 ? -28.190 -11.589 -11.934 1.00 27.10 97 GLY A CA 1
ATOM 734 C C . GLY A 1 97 ? -28.207 -12.569 -10.762 1.00 27.49 97 GLY A C 1
ATOM 735 O O . GLY A 1 97 ? -29.269 -13.010 -10.339 1.00 30.58 97 GLY A O 1
ATOM 736 N N . THR A 1 98 ? -27.034 -12.883 -10.219 1.00 28.28 98 THR A N 1
ATOM 737 C CA . THR A 1 98 ? -26.901 -13.788 -9.046 1.00 27.11 98 THR A CA 1
ATOM 738 C C . THR A 1 98 ? -27.666 -13.282 -7.817 1.00 26.98 98 THR A C 1
ATOM 739 O O . THR A 1 98 ? -28.503 -14.010 -7.241 1.00 28.31 98 THR A O 1
ATOM 743 N N . ILE A 1 99 ? -27.453 -12.015 -7.463 1.00 24.56 99 ILE A N 1
ATOM 744 C CA . ILE A 1 99 ? -28.082 -11.439 -6.305 1.00 23.60 99 ILE A CA 1
ATOM 745 C C . ILE A 1 99 ? -29.584 -11.362 -6.509 1.00 23.15 99 ILE A C 1
ATOM 746 O O . ILE A 1 99 ? -30.354 -11.709 -5.624 1.00 23.69 99 ILE A O 1
ATOM 751 N N . ARG A 1 100 ? -29.999 -10.894 -7.680 1.00 24.87 100 ARG A N 1
ATOM 752 C CA . ARG A 1 100 ? -31.427 -10.736 -7.979 1.00 27.31 100 ARG A CA 1
ATOM 753 C C . ARG A 1 100 ? -32.130 -12.105 -8.004 1.00 28.44 100 ARG A C 1
ATOM 754 O O . ARG A 1 100 ? -33.268 -12.224 -7.545 1.00 32.31 100 ARG A O 1
ATOM 762 N N . THR A 1 101 ? -31.428 -13.113 -8.512 1.00 31.47 101 THR A N 1
ATOM 763 C CA . THR A 1 101 ? -31.862 -14.524 -8.486 1.00 33.11 101 THR A CA 1
ATOM 764 C C . THR A 1 101 ? -32.065 -14.977 -7.034 1.00 33.77 101 THR A C 1
ATOM 765 O O . THR A 1 101 ? -33.118 -15.497 -6.675 1.00 35.83 101 THR A O 1
ATOM 769 N N . ILE A 1 102 ? -31.068 -14.737 -6.193 1.00 33.54 102 ILE A N 1
ATOM 770 C CA . ILE A 1 102 ? -31.132 -15.165 -4.802 1.00 33.52 102 ILE A CA 1
ATOM 771 C C . ILE A 1 102 ? -32.201 -14.423 -4.018 1.00 34.82 102 ILE A C 1
ATOM 772 O O . ILE A 1 102 ? -32.872 -15.033 -3.206 1.00 32.80 102 ILE A O 1
ATOM 777 N N . LEU A 1 103 ? -32.361 -13.122 -4.259 1.00 33.01 103 LEU A N 1
ATOM 778 C CA . LEU A 1 103 ? -33.293 -12.318 -3.472 1.00 33.16 103 LEU A CA 1
ATOM 779 C C . LEU A 1 103 ? -34.709 -12.398 -3.985 1.00 32.95 103 LEU A C 1
ATOM 780 O O . LEU A 1 103 ? -35.648 -12.334 -3.196 1.00 31.25 103 LEU A O 1
ATOM 785 N N . GLY A 1 104 ? -34.856 -12.521 -5.301 1.00 30.62 104 GLY A N 1
ATOM 786 C CA . GLY A 1 104 ? -36.153 -12.461 -5.940 1.00 32.79 104 GLY A CA 1
ATOM 787 C C . GLY A 1 104 ? -36.586 -11.014 -5.993 1.00 33.46 104 GLY A C 1
ATOM 788 O O . GLY A 1 104 ? -35.912 -10.133 -5.465 1.00 37.03 104 GLY A O 1
ATOM 789 N N . GLY A 1 105 ? -37.704 -10.751 -6.634 1.00 32.30 105 GLY A N 1
ATOM 790 C CA . GLY A 1 105 ? -38.251 -9.417 -6.625 1.00 30.91 105 GLY A CA 1
ATOM 791 C C . GLY A 1 105 ? -38.192 -8.668 -7.938 1.00 27.82 105 GLY A C 1
ATOM 792 O O . GLY A 1 105 ? -37.814 -9.203 -8.977 1.00 28.27 105 GLY A O 1
ATOM 793 N N . THR A 1 106 ? -38.604 -7.412 -7.856 1.00 24.52 106 THR A N 1
ATOM 794 C CA . THR A 1 106 ? -38.708 -6.512 -9.005 1.00 22.46 106 THR A CA 1
ATOM 795 C C . THR A 1 106 ? -37.798 -5.327 -8.802 1.00 22.14 106 THR A C 1
ATOM 796 O O . THR A 1 106 ? -37.716 -4.797 -7.692 1.00 22.32 106 THR A O 1
ATOM 800 N N . VAL A 1 107 ? -37.093 -4.929 -9.863 1.00 23.15 107 VAL A N 1
ATOM 801 C CA . VAL A 1 107 ? -36.168 -3.808 -9.799 1.00 23.28 107 VAL A CA 1
ATOM 802 C C . VAL A 1 107 ? -36.835 -2.538 -10.308 1.00 24.43 107 VAL A C 1
ATOM 803 O O . VAL A 1 107 ? -37.149 -2.415 -11.504 1.00 25.21 107 VAL A O 1
ATOM 807 N N . PHE A 1 108 ? -37.006 -1.570 -9.420 1.00 23.12 108 PHE A N 1
ATOM 808 C CA . PHE A 1 108 ? -37.667 -0.318 -9.761 1.00 23.75 108 PHE A CA 1
ATOM 809 C C . PHE A 1 108 ? -36.632 0.753 -10.069 1.00 24.77 108 PHE A C 1
ATOM 810 O O . PHE A 1 108 ? -35.757 1.023 -9.252 1.00 25.81 108 PHE A O 1
ATOM 818 N N . ARG A 1 109 ? -36.728 1.324 -11.266 1.00 24.92 109 ARG A N 1
ATOM 819 C CA . ARG A 1 109 ? -35.769 2.292 -11.793 1.00 24.99 109 ARG A CA 1
ATOM 820 C C . ARG A 1 109 ? -36.513 3.612 -11.990 1.00 26.14 109 ARG A C 1
ATOM 821 O O . ARG A 1 109 ? -37.602 3.629 -12.597 1.00 25.71 109 ARG A O 1
ATOM 829 N N . GLU A 1 110 ? -35.919 4.708 -11.514 1.00 24.67 110 GLU A N 1
ATOM 830 C CA . GLU A 1 110 ? -36.564 6.010 -11.523 1.00 26.29 110 GLU A CA 1
ATOM 831 C C . GLU A 1 110 ? -35.538 7.139 -11.615 1.00 24.52 110 GLU A C 1
ATOM 832 O O . GLU A 1 110 ? -34.563 7.124 -10.884 1.00 24.39 110 GLU A O 1
ATOM 838 N N . PRO A 1 111 ? -35.793 8.147 -12.475 1.00 25.17 111 PRO A N 1
ATOM 839 C CA . PRO A 1 111 ? -34.900 9.279 -12.608 1.00 24.83 111 PRO A CA 1
ATOM 840 C C . PRO A 1 111 ? -35.012 10.266 -11.443 1.00 24.28 111 PRO A C 1
ATOM 841 O O . PRO A 1 111 ? -36.061 10.376 -10.824 1.00 25.71 111 PRO A O 1
ATOM 845 N N . ILE A 1 112 ? -33.932 10.979 -11.175 1.00 23.63 112 ILE A N 1
ATOM 846 C CA . ILE A 1 112 ? -33.927 12.107 -10.232 1.00 25.74 112 ILE A CA 1
ATOM 847 C C . ILE A 1 112 ? -33.935 13.389 -11.048 1.00 27.21 112 ILE A C 1
ATOM 848 O O . ILE A 1 112 ? -32.968 13.672 -11.777 1.00 28.87 112 ILE A O 1
ATOM 853 N N . ILE A 1 113 ? -35.007 14.170 -10.914 1.00 29.96 113 ILE A N 1
ATOM 854 C CA . ILE A 1 113 ? -35.210 15.373 -11.717 1.00 31.97 113 ILE A CA 1
ATOM 855 C C . ILE A 1 113 ? -34.826 16.633 -10.936 1.00 31.47 113 ILE A C 1
ATOM 856 O O . ILE A 1 113 ? -35.261 16.818 -9.792 1.00 29.51 113 ILE A O 1
ATOM 861 N N . CYS A 1 114 ? -33.998 17.470 -11.560 1.00 31.47 114 CYS A N 1
ATOM 862 C CA . CYS A 1 114 ? -33.683 18.820 -11.049 1.00 31.87 114 CYS A CA 1
ATOM 863 C C . CYS A 1 114 ? -34.308 19.882 -11.955 1.00 33.41 114 CYS A C 1
ATOM 864 O O . CYS A 1 114 ? -34.181 19.806 -13.169 1.00 33.34 114 CYS A O 1
ATOM 867 N N . SER A 1 115 ? -34.955 20.873 -11.342 1.00 35.24 115 SER A N 1
ATOM 868 C CA . SER A 1 115 ? -35.695 21.943 -12.035 1.00 37.97 115 SER A CA 1
ATOM 869 C C . SER A 1 115 ? -34.932 22.595 -13.202 1.00 36.85 115 SER A C 1
ATOM 870 O O . SER A 1 115 ? -35.507 22.908 -14.239 1.00 39.88 115 SER A O 1
ATOM 873 N N . ASN A 1 116 ? -33.638 22.791 -13.009 1.00 35.78 116 ASN A N 1
ATOM 874 C CA . ASN A 1 116 ? -32.766 23.462 -13.968 1.00 35.90 116 ASN A CA 1
ATOM 875 C C . ASN A 1 116 ? -32.062 22.568 -15.002 1.00 35.70 116 ASN A C 1
ATOM 876 O O . ASN A 1 116 ? -31.406 23.093 -15.894 1.00 33.73 116 ASN A O 1
ATOM 881 N N . VAL A 1 117 ? -32.198 21.240 -14.894 1.00 36.77 117 VAL A N 1
ATOM 882 C CA . VAL A 1 117 ? -31.594 20.302 -15.855 1.00 34.25 117 VAL A CA 1
ATOM 883 C C . VAL A 1 117 ? -32.670 19.787 -16.811 1.00 35.84 117 VAL A C 1
ATOM 884 O O . VAL A 1 117 ? -33.588 19.084 -16.389 1.00 32.77 117 VAL A O 1
ATOM 888 N N . PRO A 1 118 ? -32.587 20.160 -18.096 1.00 35.45 118 PRO A N 1
ATOM 889 C CA . PRO A 1 118 ? -33.634 19.704 -19.007 1.00 35.41 118 PRO A CA 1
ATOM 890 C C . PRO A 1 118 ? -33.465 18.246 -19.410 1.00 32.09 118 PRO A C 1
ATOM 891 O O . PRO A 1 118 ? -32.347 17.729 -19.452 1.00 29.58 118 PRO A O 1
ATOM 895 N N . ARG A 1 119 ? -34.600 17.601 -19.662 1.00 33.88 119 ARG A N 1
ATOM 896 C CA . ARG A 1 119 ? -34.647 16.298 -20.308 1.00 32.28 119 ARG A CA 1
ATOM 897 C C . ARG A 1 119 ? -34.265 16.471 -21.777 1.00 32.83 119 ARG A C 1
ATOM 898 O O . ARG A 1 119 ? -34.360 17.576 -22.337 1.00 32.84 119 ARG A O 1
ATOM 906 N N . LEU A 1 120 ? -33.848 15.378 -22.400 1.00 29.35 120 LEU A N 1
ATOM 907 C CA . LEU A 1 120 ? -33.700 15.336 -23.851 1.00 27.54 120 LEU A CA 1
ATOM 908 C C . LEU A 1 120 ? -35.045 15.269 -24.530 1.00 26.01 120 LEU A C 1
ATOM 909 O O . LEU A 1 120 ? -35.153 15.656 -25.677 1.00 25.21 120 LEU A O 1
ATOM 914 N N . VAL A 1 121 ? -36.052 14.739 -23.848 1.00 26.36 121 VAL A N 1
ATOM 915 C CA . VAL A 1 121 ? -37.391 14.629 -24.413 1.00 26.88 121 VAL A CA 1
ATOM 916 C C . VAL A 1 121 ? -38.267 15.763 -23.890 1.00 28.28 121 VAL A C 1
ATOM 917 O O . VAL A 1 121 ? -38.510 15.855 -22.688 1.00 27.84 121 VAL A O 1
ATOM 921 N N . THR A 1 122 ? -38.761 16.603 -24.797 1.00 28.76 122 THR A N 1
ATOM 922 C CA . THR A 1 122 ? -39.382 17.869 -24.415 1.00 30.38 122 THR A CA 1
ATOM 923 C C . THR A 1 122 ? -40.711 17.708 -23.703 1.00 30.20 122 THR A C 1
ATOM 924 O O . THR A 1 122 ? -41.170 18.642 -23.069 1.00 30.52 122 THR A O 1
ATOM 928 N N . THR A 1 123 ? -41.359 16.553 -23.834 1.00 30.95 123 THR A N 1
ATOM 929 C CA . THR A 1 123 ? -42.644 16.335 -23.173 1.00 31.64 123 THR A CA 1
ATOM 930 C C . THR A 1 123 ? -42.533 15.922 -21.699 1.00 29.32 123 THR A C 1
ATOM 931 O O . THR A 1 123 ? -43.523 15.926 -20.972 1.00 30.06 123 THR A O 1
ATOM 935 N N . TRP A 1 124 ? -41.343 15.545 -21.256 1.00 30.50 124 TRP A N 1
ATOM 936 C CA . TRP A 1 124 ? -41.216 14.853 -19.967 1.00 29.01 124 TRP A CA 1
ATOM 937 C C . TRP A 1 124 ? -41.181 15.830 -18.791 1.00 30.44 124 TRP A C 1
ATOM 938 O O . TRP A 1 124 ? -40.295 16.658 -18.695 1.00 32.21 124 TRP A O 1
ATOM 949 N N . LYS A 1 125 ? -42.184 15.712 -17.928 1.00 31.98 125 LYS A N 1
ATOM 950 C CA . LYS A 1 125 ? -42.424 16.618 -16.805 1.00 35.74 125 LYS A CA 1
ATOM 951 C C . LYS A 1 125 ? -42.253 15.952 -15.452 1.00 35.53 125 LYS A C 1
ATOM 952 O O . LYS A 1 125 ? -41.774 16.579 -14.501 1.00 35.76 125 LYS A O 1
ATOM 958 N N . LYS A 1 126 ? -42.701 14.702 -15.343 1.00 34.00 126 LYS A N 1
ATOM 959 C CA . LYS A 1 126 ? -42.637 13.959 -14.090 1.00 34.05 126 LYS A CA 1
ATOM 960 C C . LYS A 1 126 ? -41.816 12.697 -14.320 1.00 32.11 126 LYS A C 1
ATOM 961 O O . LYS A 1 126 ? -41.631 12.286 -15.461 1.00 32.49 126 LYS A O 1
ATOM 967 N N . PRO A 1 127 ? -41.321 12.083 -13.240 1.00 31.41 127 PRO A N 1
ATOM 968 C CA . PRO A 1 127 ? -40.554 10.854 -13.409 1.00 30.64 127 PRO A CA 1
ATOM 969 C C . PRO A 1 127 ? -41.440 9.707 -13.877 1.00 29.52 127 PRO A C 1
ATOM 970 O O . PRO A 1 127 ? -42.662 9.744 -13.694 1.00 30.01 127 PRO A O 1
ATOM 974 N N . VAL A 1 128 ? -40.806 8.717 -14.502 1.00 28.27 128 VAL A N 1
ATOM 975 C CA . VAL A 1 128 ? -41.446 7.466 -14.860 1.00 26.90 128 VAL A CA 1
ATOM 976 C C . VAL A 1 128 ? -40.690 6.381 -14.074 1.00 25.89 128 VAL A C 1
ATOM 977 O O . VAL A 1 128 ? -39.464 6.430 -13.957 1.00 24.90 128 VAL A O 1
ATOM 981 N N . VAL A 1 129 ? -41.423 5.425 -13.523 1.00 24.43 129 VAL A N 1
ATOM 982 C CA . VAL A 1 129 ? -40.846 4.273 -12.872 1.00 23.75 129 VAL A CA 1
ATOM 983 C C . VAL A 1 129 ? -41.039 3.028 -13.729 1.00 22.79 129 VAL A C 1
ATOM 984 O O . VAL A 1 129 ? -42.171 2.649 -14.048 1.00 23.74 129 VAL A O 1
ATOM 988 N N . ILE A 1 130 ? -39.918 2.413 -14.101 1.00 22.59 130 ILE A N 1
ATOM 989 C CA . ILE A 1 130 ? -39.889 1.085 -14.686 1.00 21.76 130 ILE A CA 1
ATOM 990 C C . ILE A 1 130 ? -39.692 0.051 -13.582 1.00 23.00 130 ILE A C 1
ATOM 991 O O . ILE A 1 130 ? -38.749 0.156 -12.742 1.00 23.91 130 ILE A O 1
ATOM 996 N N . GLY A 1 131 ? -40.590 -0.937 -13.576 1.00 20.80 131 GLY A N 1
ATOM 997 C CA . GLY A 1 131 ? -40.509 -2.078 -12.693 1.00 21.46 131 GLY A CA 1
ATOM 998 C C . GLY A 1 131 ? -40.077 -3.267 -13.501 1.00 21.65 131 GLY A C 1
ATOM 999 O O . GLY A 1 131 ? -40.872 -3.852 -14.235 1.00 19.25 131 GLY A O 1
ATOM 1000 N N . ARG A 1 132 ? -38.803 -3.632 -13.381 1.00 20.79 132 ARG A N 1
ATOM 1001 C CA . ARG A 1 132 ? -38.263 -4.719 -14.170 1.00 20.28 132 ARG A CA 1
ATOM 1002 C C . ARG A 1 132 ? -38.391 -6.085 -13.482 1.00 20.07 132 ARG A C 1
ATOM 1003 O O . ARG A 1 132 ? -37.947 -6.277 -12.356 1.00 21.23 132 ARG A O 1
ATOM 1011 N N . HIS A 1 133 ? -38.999 -7.046 -14.159 1.00 21.78 133 HIS A N 1
ATOM 1012 C CA . HIS A 1 133 ? -39.116 -8.394 -13.648 1.00 22.70 133 HIS A CA 1
ATOM 1013 C C . HIS A 1 133 ? -37.739 -9.089 -13.697 1.00 23.03 133 HIS A C 1
ATOM 1014 O O . HIS A 1 133 ? -37.283 -9.479 -14.765 1.00 25.85 133 HIS A O 1
ATOM 1021 N N . ALA A 1 134 ? -37.113 -9.282 -12.538 1.00 24.74 134 ALA A N 1
ATOM 1022 C CA . ALA A 1 134 ? -35.690 -9.701 -12.488 1.00 24.24 134 ALA A CA 1
ATOM 1023 C C . ALA A 1 134 ? -35.533 -11.215 -12.380 1.00 26.85 134 ALA A C 1
ATOM 1024 O O . ALA A 1 134 ? -34.779 -11.720 -11.542 1.00 30.37 134 ALA A O 1
ATOM 1026 N N . PHE A 1 135 ? -36.255 -11.937 -13.225 1.00 26.34 135 PHE A N 1
ATOM 1027 C CA . PHE A 1 135 ? -36.221 -13.387 -13.230 1.00 26.61 135 PHE A CA 1
ATOM 1028 C C . PHE A 1 135 ? -36.625 -13.912 -14.602 1.00 25.45 135 PHE A C 1
ATOM 1029 O O . PHE A 1 135 ? -37.602 -13.445 -15.191 1.00 25.12 135 PHE A O 1
ATOM 1037 N N . GLY A 1 136 ? -35.882 -14.893 -15.105 1.00 22.42 136 GLY A N 1
ATOM 1038 C CA . GLY A 1 136 ? -36.349 -15.696 -16.233 1.00 22.78 136 GLY A CA 1
ATOM 1039 C C . GLY A 1 136 ? -36.114 -15.139 -17.621 1.00 21.47 136 GLY A C 1
ATOM 1040 O O . GLY A 1 136 ? -35.286 -14.221 -17.816 1.00 22.24 136 GLY A O 1
ATOM 1041 N N . ASP A 1 137 ? -36.827 -15.713 -18.584 1.00 19.89 137 ASP A N 1
ATOM 1042 C CA . ASP A 1 137 ? -36.711 -15.362 -19.994 1.00 21.16 137 ASP A CA 1
ATOM 1043 C C . ASP A 1 137 ? -35.237 -15.489 -20.474 1.00 22.16 137 ASP A C 1
ATOM 1044 O O . ASP A 1 137 ? -34.565 -16.483 -20.190 1.00 22.70 137 ASP A O 1
ATOM 1049 N N . GLN A 1 138 ? -34.727 -14.455 -21.134 1.00 22.85 138 GLN A N 1
ATOM 1050 C CA . GLN A 1 138 ? -33.383 -14.501 -21.698 1.00 23.46 138 GLN A CA 1
ATOM 1051 C C . GLN A 1 138 ? -32.278 -14.748 -20.652 1.00 24.43 138 GLN A C 1
ATOM 1052 O O . GLN A 1 138 ? -31.210 -15.290 -20.990 1.00 26.63 138 GLN A O 1
ATOM 1058 N N . TYR A 1 139 ? -32.525 -14.351 -19.404 1.00 24.28 139 TYR A N 1
ATOM 1059 C CA . TYR A 1 139 ? -31.474 -14.276 -18.385 1.00 24.83 139 TYR A CA 1
ATOM 1060 C C . TYR A 1 139 ? -31.225 -15.608 -17.681 1.00 25.90 139 TYR A C 1
ATOM 1061 O O . TYR A 1 139 ? -30.262 -15.750 -16.932 1.00 27.98 139 TYR A O 1
ATOM 1070 N N . SER A 1 140 ? -32.080 -16.588 -17.945 1.00 27.83 140 SER A N 1
ATOM 1071 C CA . SER A 1 140 ? -31.844 -17.955 -17.515 1.00 30.09 140 SER A CA 1
ATOM 1072 C C . SER A 1 140 ? -32.095 -18.915 -18.680 1.00 29.25 140 SER A C 1
ATOM 1073 O O . SER A 1 140 ? -32.391 -20.088 -18.480 1.00 31.34 140 SER A O 1
ATOM 1076 N N . ALA A 1 141 ? -31.981 -18.412 -19.900 1.00 28.09 141 ALA A N 1
ATOM 1077 C CA . ALA A 1 141 ? -32.203 -19.208 -21.090 1.00 27.27 141 ALA A CA 1
ATOM 1078 C C . ALA A 1 141 ? -31.014 -20.112 -21.388 1.00 27.18 141 ALA A C 1
ATOM 1079 O O . ALA A 1 141 ? -29.907 -19.853 -20.959 1.00 26.90 141 ALA A O 1
ATOM 1081 N N . THR A 1 142 ? -31.275 -21.169 -22.133 1.00 29.48 142 THR A N 1
ATOM 1082 C CA . THR A 1 142 ? -30.224 -22.016 -22.682 1.00 29.02 142 THR A CA 1
ATOM 1083 C C . THR A 1 142 ? -30.176 -21.785 -24.179 1.00 27.46 142 THR A C 1
ATOM 1084 O O . THR A 1 142 ? -31.174 -21.964 -24.868 1.00 29.26 142 THR A O 1
ATOM 1088 N N . ASP A 1 143 ? -29.009 -21.415 -24.690 1.00 27.11 143 ASP A N 1
ATOM 1089 C CA . ASP A 1 143 ? -28.820 -21.248 -26.134 1.00 27.19 143 ASP A CA 1
ATOM 1090 C C . ASP A 1 143 ? -27.623 -22.060 -26.665 1.00 27.61 143 ASP A C 1
ATOM 1091 O O . ASP A 1 143 ? -26.775 -22.502 -25.886 1.00 27.81 143 ASP A O 1
ATOM 1096 N N . ALA A 1 144 ? -27.580 -22.239 -27.987 1.00 29.40 144 ALA A N 1
ATOM 1097 C CA . ALA A 1 144 ? -26.533 -23.023 -28.655 1.00 30.26 144 ALA A CA 1
ATOM 1098 C C . ALA A 1 144 ? -26.388 -22.635 -30.112 1.00 30.25 144 ALA A C 1
ATOM 1099 O O . ALA A 1 144 ? -27.345 -22.219 -30.745 1.00 28.95 144 ALA A O 1
ATOM 1101 N N . VAL A 1 145 ? -25.176 -22.792 -30.644 1.00 30.34 145 VAL A N 1
ATOM 1102 C CA . VAL A 1 145 ? -24.938 -22.641 -32.076 1.00 32.20 145 VAL A CA 1
ATOM 1103 C C . VAL A 1 145 ? -25.120 -24.003 -32.749 1.00 32.13 145 VAL A C 1
ATOM 1104 O O . VAL A 1 145 ? -24.626 -25.013 -32.260 1.00 34.85 145 VAL A O 1
ATOM 1108 N N . VAL A 1 146 ? -25.838 -24.031 -33.860 1.00 33.23 146 VAL A N 1
ATOM 1109 C CA . VAL A 1 146 ? -25.971 -25.242 -34.663 1.00 34.22 146 VAL A CA 1
ATOM 1110 C C . VAL A 1 146 ? -24.940 -25.242 -35.800 1.00 36.65 146 VAL A C 1
ATOM 1111 O O . VAL A 1 146 ? -24.908 -24.326 -36.635 1.00 35.52 146 VAL A O 1
ATOM 1115 N N . LYS A 1 147 ? -24.100 -26.280 -35.808 1.00 38.17 147 LYS A N 1
ATOM 1116 C CA . LYS A 1 147 ? -22.980 -26.399 -36.750 1.00 40.29 147 LYS A CA 1
ATOM 1117 C C . LYS A 1 147 ? -23.115 -27.543 -37.769 1.00 42.14 147 LYS A C 1
ATOM 1118 O O . LYS A 1 147 ? -22.277 -27.682 -38.652 1.00 40.77 147 LYS A O 1
ATOM 1124 N N . GLU A 1 148 ? -24.171 -28.342 -37.668 1.00 41.97 148 GLU A N 1
ATOM 1125 C CA . GLU A 1 148 ? -24.388 -29.446 -38.595 1.00 41.58 148 GLU A CA 1
ATOM 1126 C C . GLU A 1 148 ? -25.876 -29.585 -38.904 1.00 42.69 148 GLU A C 1
ATOM 1127 O O . GLU A 1 148 ? -26.718 -29.074 -38.161 1.00 39.32 148 GLU A O 1
ATOM 1133 N N . PRO A 1 149 ? -26.209 -30.273 -40.005 1.00 45.55 149 PRO A N 1
ATOM 1134 C CA . PRO A 1 149 ? -27.618 -30.504 -40.291 1.00 45.72 149 PRO A CA 1
ATOM 1135 C C . PRO A 1 149 ? -28.269 -31.260 -39.141 1.00 46.57 149 PRO A C 1
ATOM 1136 O O . PRO A 1 149 ? -27.660 -32.175 -38.583 1.00 45.96 149 PRO A O 1
ATOM 1140 N N . GLY A 1 150 ? -29.479 -30.858 -38.768 1.00 44.79 150 GLY A N 1
ATOM 1141 C CA . GLY A 1 150 ? -30.171 -31.482 -37.652 1.00 43.89 150 GLY A CA 1
ATOM 1142 C C . GLY A 1 150 ? -31.455 -30.780 -37.257 1.00 43.53 150 GLY A C 1
ATOM 1143 O O . GLY A 1 150 ? -31.763 -29.701 -37.768 1.00 40.46 150 GLY A O 1
ATOM 1144 N N . THR A 1 151 ? -32.186 -31.406 -36.336 1.00 44.88 151 THR A N 1
ATOM 1145 C CA . THR A 1 151 ? -33.516 -30.951 -35.916 1.00 44.90 151 THR A CA 1
ATOM 1146 C C . THR A 1 151 ? -33.493 -30.456 -34.467 1.00 43.02 151 THR A C 1
ATOM 1147 O O . THR A 1 151 ? -33.018 -31.144 -33.570 1.00 43.82 151 THR A O 1
ATOM 1151 N N . PHE A 1 152 ? -33.986 -29.236 -34.257 1.00 43.01 152 PHE A N 1
ATOM 1152 C CA . PHE A 1 152 ? -34.209 -28.701 -32.920 1.00 41.01 152 PHE A CA 1
ATOM 1153 C C . PHE A 1 152 ? -35.669 -29.006 -32.582 1.00 40.83 152 PHE A C 1
ATOM 1154 O O . PHE A 1 152 ? -36.565 -28.718 -33.375 1.00 40.60 152 PHE A O 1
ATOM 1162 N N . GLU A 1 153 ? -35.889 -29.624 -31.428 1.00 43.13 153 GLU A N 1
ATOM 1163 C CA . GLU A 1 153 ? -37.245 -29.847 -30.925 1.00 45.90 153 GLU A CA 1
ATOM 1164 C C . GLU A 1 153 ? -37.282 -29.621 -29.423 1.00 43.62 153 GLU A C 1
ATOM 1165 O O . GLU A 1 153 ? -36.268 -29.745 -28.733 1.00 44.29 153 GLU A O 1
ATOM 1171 N N . MET A 1 154 ? -38.465 -29.268 -28.931 1.00 42.79 154 MET A N 1
ATOM 1172 C CA . MET A 1 154 ? -38.707 -29.157 -27.509 1.00 44.02 154 MET A CA 1
ATOM 1173 C C . MET A 1 154 ? -39.615 -30.279 -27.037 1.00 40.99 154 MET A C 1
ATOM 1174 O O . MET A 1 154 ? -40.534 -30.681 -27.759 1.00 39.41 154 MET A O 1
ATOM 1179 N N . ARG A 1 155 ? -39.378 -30.708 -25.802 1.00 44.84 155 ARG A N 1
ATOM 1180 C CA . ARG A 1 155 ? -40.218 -31.679 -25.126 1.00 48.31 155 ARG A CA 1
ATOM 1181 C C . ARG A 1 155 ? -40.658 -31.155 -23.767 1.00 47.39 155 ARG A C 1
ATOM 1182 O O . ARG A 1 155 ? -39.842 -30.637 -23.004 1.00 47.20 155 ARG A O 1
ATOM 1190 N N . PHE A 1 156 ? -41.944 -31.309 -23.465 1.00 45.97 156 PHE A N 1
ATOM 1191 C CA . PHE A 1 156 ? -42.433 -31.202 -22.092 1.00 45.44 156 PHE A CA 1
ATOM 1192 C C . PHE A 1 156 ? -42.714 -32.608 -21.551 1.00 45.32 156 PHE A C 1
ATOM 1193 O O . PHE A 1 156 ? -43.464 -33.351 -22.180 1.00 46.28 156 PHE A O 1
ATOM 1201 N N . ILE A 1 157 ? -42.093 -32.965 -20.419 1.00 46.79 157 ILE A N 1
ATOM 1202 C CA . ILE A 1 157 ? -42.198 -34.322 -19.823 1.00 48.73 157 ILE A CA 1
ATOM 1203 C C . ILE A 1 157 ? -42.949 -34.287 -18.487 1.00 44.86 157 ILE A C 1
ATOM 1204 O O . ILE A 1 157 ? -42.359 -33.958 -17.456 1.00 45.40 157 ILE A O 1
ATOM 1209 N N . PRO A 1 158 ? -44.246 -34.643 -18.482 1.00 47.06 158 PRO A N 1
ATOM 1210 C CA . PRO A 1 158 ? -44.983 -34.573 -17.211 1.00 47.37 158 PRO A CA 1
ATOM 1211 C C . PRO A 1 158 ? -44.346 -35.398 -16.095 1.00 46.88 158 PRO A C 1
ATOM 1212 O O . PRO A 1 158 ? -43.785 -36.460 -16.363 1.00 49.05 158 PRO A O 1
ATOM 1216 N N . ALA A 1 159 ? -44.427 -34.919 -14.859 1.00 45.77 159 ALA A N 1
ATOM 1217 C CA . ALA A 1 159 ? -43.782 -35.608 -13.738 1.00 50.85 159 ALA A CA 1
ATOM 1218 C C . ALA A 1 159 ? -44.539 -36.862 -13.275 1.00 52.57 159 ALA A C 1
ATOM 1219 O O . ALA A 1 159 ? -44.030 -37.601 -12.439 1.00 52.35 159 ALA A O 1
ATOM 1221 N N . ASN A 1 160 ? -45.740 -37.090 -13.807 1.00 54.67 160 ASN A N 1
ATOM 1222 C CA . ASN A 1 160 ? -46.567 -38.234 -13.410 1.00 56.15 160 ASN A CA 1
ATOM 1223 C C . ASN A 1 160 ? -46.658 -39.294 -14.512 1.00 57.82 160 ASN A C 1
ATOM 1224 O O . ASN A 1 160 ? -47.671 -39.983 -14.634 1.00 58.19 160 ASN A O 1
ATOM 1229 N N . GLY A 1 161 ? -45.600 -39.422 -15.312 1.00 57.86 161 GLY A N 1
ATOM 1230 C CA . GLY A 1 161 ? -45.633 -40.265 -16.508 1.00 59.44 161 GLY A CA 1
ATOM 1231 C C . GLY A 1 161 ? -46.645 -39.728 -17.504 1.00 61.94 161 GLY A C 1
ATOM 1232 O O . GLY A 1 161 ? -47.133 -38.607 -17.365 1.00 62.40 161 GLY A O 1
ATOM 1233 N N . GLY A 1 162 ? -46.975 -40.516 -18.517 1.00 62.83 162 GLY A N 1
ATOM 1234 C CA . GLY A 1 162 ? -47.983 -40.083 -19.482 1.00 66.54 162 GLY A CA 1
ATOM 1235 C C . GLY A 1 162 ? -47.427 -39.113 -20.509 1.00 67.26 162 GLY A C 1
ATOM 1236 O O . GLY A 1 162 ? -46.513 -38.337 -20.221 1.00 66.69 162 GLY A O 1
ATOM 1237 N N . GLU A 1 163 ? -48.031 -39.146 -21.694 1.00 67.69 163 GLU A N 1
ATOM 1238 C CA . GLU A 1 163 ? -47.427 -38.653 -22.938 1.00 67.49 163 GLU A CA 1
ATOM 1239 C C . GLU A 1 163 ? -46.672 -37.315 -22.877 1.00 65.63 163 GLU A C 1
ATOM 1240 O O . GLU A 1 163 ? -47.276 -36.261 -22.671 1.00 60.14 163 GLU A O 1
ATOM 1246 N N . PRO A 1 164 ? -45.342 -37.364 -23.073 1.00 64.71 164 PRO A N 1
ATOM 1247 C CA . PRO A 1 164 ? -44.587 -36.142 -23.321 1.00 61.42 164 PRO A CA 1
ATOM 1248 C C . PRO A 1 164 ? -45.140 -35.408 -24.533 1.00 57.77 164 PRO A C 1
ATOM 1249 O O . PRO A 1 164 ? -45.533 -36.053 -25.506 1.00 58.62 164 PRO A O 1
ATOM 1253 N N . LYS A 1 165 ? -45.196 -34.079 -24.462 1.00 54.82 165 LYS A N 1
ATOM 1254 C CA . LYS A 1 165 ? -45.606 -33.262 -25.603 1.00 52.79 165 LYS A CA 1
ATOM 1255 C C . LYS A 1 165 ? -44.359 -32.808 -26.341 1.00 51.98 165 LYS A C 1
ATOM 1256 O O . LYS A 1 165 ? -43.431 -32.275 -25.719 1.00 50.49 165 LYS A O 1
ATOM 1262 N N . VAL A 1 166 ? -44.325 -33.033 -27.652 1.00 51.04 166 VAL A N 1
ATOM 1263 C CA . VAL A 1 166 ? -43.152 -32.681 -28.455 1.00 52.41 166 VAL A CA 1
ATOM 1264 C C . VAL A 1 166 ? -43.533 -31.653 -29.507 1.00 48.57 166 VAL A C 1
ATOM 1265 O O . VAL A 1 166 ? -44.634 -31.690 -30.065 1.00 48.25 166 VAL A O 1
ATOM 1269 N N . TYR A 1 167 ? -42.595 -30.747 -29.765 1.00 46.49 167 TYR A N 1
ATOM 1270 C CA . TYR A 1 167 ? -42.777 -29.653 -30.703 1.00 44.07 167 TYR A CA 1
ATOM 1271 C C . TYR A 1 167 ? -41.557 -29.614 -31.621 1.00 42.10 167 TYR A C 1
ATOM 1272 O O . TYR A 1 167 ? -40.442 -29.491 -31.141 1.00 43.07 167 TYR A O 1
ATOM 1281 N N . LYS A 1 168 ? -41.758 -29.744 -32.925 1.00 44.09 168 LYS A N 1
ATOM 1282 C CA . LYS A 1 168 ? -40.655 -29.590 -33.875 1.00 46.38 168 LYS A CA 1
ATOM 1283 C C . LYS A 1 168 ? -40.538 -28.122 -34.227 1.00 44.88 168 LYS A C 1
ATOM 1284 O O . LYS A 1 168 ? -41.458 -27.551 -34.824 1.00 44.26 168 LYS A O 1
ATOM 1290 N N . VAL A 1 169 ? -39.408 -27.516 -33.884 1.00 46.06 169 VAL A N 1
ATOM 1291 C CA . VAL A 1 169 ? -39.201 -26.106 -34.235 1.00 46.00 169 VAL A CA 1
ATOM 1292 C C . VAL A 1 169 ? -38.498 -25.964 -35.597 1.00 42.54 169 VAL A C 1
ATOM 1293 O O . VAL A 1 169 ? -39.082 -25.366 -36.499 1.00 42.05 169 VAL A O 1
ATOM 1297 N N . PHE A 1 170 ? -37.307 -26.543 -35.798 1.00 41.40 170 PHE A N 1
ATOM 1298 C CA . PHE A 1 170 ? -36.615 -26.336 -37.086 1.00 41.50 170 PHE A CA 1
ATOM 1299 C C . PHE A 1 170 ? -35.648 -27.434 -37.520 1.00 41.67 170 PHE A C 1
ATOM 1300 O O . PHE A 1 170 ? -34.952 -28.027 -36.689 1.00 42.68 170 PHE A O 1
ATOM 1308 N N . ASP A 1 171 ? -35.609 -27.667 -38.833 1.00 43.14 171 ASP A N 1
ATOM 1309 C CA . ASP A 1 171 ? -34.591 -28.514 -39.472 1.00 45.01 171 ASP A CA 1
ATOM 1310 C C . ASP A 1 171 ? -33.522 -27.633 -40.122 1.00 43.42 171 ASP A C 1
ATOM 1311 O O . ASP A 1 171 ? -33.741 -27.043 -41.182 1.00 47.87 171 ASP A O 1
ATOM 1316 N N . TYR A 1 172 ? -32.374 -27.537 -39.463 1.00 41.97 172 TYR A N 1
ATOM 1317 C CA . TYR A 1 172 ? -31.248 -26.746 -39.964 1.00 41.45 172 TYR A CA 1
ATOM 1318 C C . TYR A 1 172 ? -30.531 -27.546 -41.043 1.00 42.08 172 TYR A C 1
ATOM 1319 O O . TYR A 1 172 ? -30.371 -28.759 -40.894 1.00 37.93 172 TYR A O 1
ATOM 1328 N N . LYS A 1 173 ? -30.116 -26.863 -42.110 1.00 42.66 173 LYS A N 1
ATOM 1329 C CA . LYS A 1 173 ? -29.286 -27.450 -43.168 1.00 46.49 173 LYS A CA 1
ATOM 1330 C C . LYS A 1 173 ? -27.899 -26.817 -43.283 1.00 46.18 173 LYS A C 1
ATOM 1331 O O . LYS A 1 173 ? -26.952 -27.502 -43.648 1.00 45.05 173 LYS A O 1
ATOM 1337 N N . SER A 1 174 ? -27.778 -25.528 -42.968 1.00 42.87 174 SER A N 1
ATOM 1338 C CA . SER A 1 174 ? -26.534 -24.786 -43.177 1.00 40.18 174 SER A CA 1
ATOM 1339 C C . SER A 1 174 ? -26.178 -23.872 -41.998 1.00 38.95 174 SER A C 1
ATOM 1340 O O . SER A 1 174 ? -25.574 -22.809 -42.172 1.00 39.79 174 SER A O 1
ATOM 1343 N N . GLY A 1 175 ? -26.529 -24.315 -40.798 1.00 33.40 175 GLY A N 1
ATOM 1344 C CA . GLY A 1 175 ? -26.109 -23.664 -39.563 1.00 32.91 175 GLY A CA 1
ATOM 1345 C C . GLY A 1 175 ? -27.100 -22.640 -39.024 1.00 30.57 175 GLY A C 1
ATOM 1346 O O . GLY A 1 175 ? -27.942 -22.117 -39.762 1.00 30.20 175 GLY A O 1
ATOM 1347 N N . GLY A 1 176 ? -26.991 -22.355 -37.727 1.00 29.51 176 GLY A N 1
ATOM 1348 C CA . GLY A 1 176 ? -27.843 -21.345 -37.099 1.00 29.68 176 GLY A CA 1
ATOM 1349 C C . GLY A 1 176 ? -27.778 -21.382 -35.587 1.00 28.75 176 GLY A C 1
ATOM 1350 O O . GLY A 1 176 ? -26.805 -21.890 -34.997 1.00 26.84 176 GLY A O 1
ATOM 1351 N N . VAL A 1 177 ? -28.841 -20.884 -34.952 1.00 26.39 177 VAL A N 1
ATOM 1352 C CA . VAL A 1 177 ? -28.883 -20.802 -33.510 1.00 24.56 177 VAL A CA 1
ATOM 1353 C C . VAL A 1 177 ? -30.220 -21.284 -32.967 1.00 25.58 177 VAL A C 1
ATOM 1354 O O . VAL A 1 177 ? -31.210 -21.312 -33.689 1.00 25.80 177 VAL A O 1
ATOM 1358 N N . MET A 1 178 ? -30.208 -21.687 -31.701 1.00 26.47 178 MET A N 1
ATOM 1359 C CA . MET A 1 178 ? -31.397 -22.219 -31.014 1.00 29.74 178 MET A CA 1
ATOM 1360 C C . MET A 1 178 ? -31.378 -21.757 -29.580 1.00 27.75 178 MET A C 1
ATOM 1361 O O . MET A 1 178 ? -30.312 -21.610 -28.990 1.00 30.62 178 MET A O 1
ATOM 1366 N N . MET A 1 179 ? -32.563 -21.518 -29.021 1.00 27.57 179 MET A N 1
ATOM 1367 C CA . MET A 1 179 ? -32.692 -21.051 -27.655 1.00 26.87 179 MET A CA 1
ATOM 1368 C C . MET A 1 179 ? -34.029 -21.487 -27.070 1.00 26.38 179 MET A C 1
ATOM 1369 O O . MET A 1 179 ? -35.023 -21.487 -27.765 1.00 25.77 179 MET A O 1
ATOM 1374 N N . GLY A 1 180 ? -34.012 -21.878 -25.803 1.00 27.79 180 GLY A N 1
ATOM 1375 C CA . GLY A 1 180 ? -35.233 -22.149 -25.032 1.00 29.18 180 GLY A CA 1
ATOM 1376 C C . GLY A 1 180 ? -35.221 -21.264 -23.814 1.00 26.08 180 GLY A C 1
ATOM 1377 O O . GLY A 1 180 ? -34.176 -20.958 -23.306 1.00 27.83 180 GLY A O 1
ATOM 1378 N N . MET A 1 181 ? -36.384 -20.825 -23.347 1.00 26.18 181 MET A N 1
ATOM 1379 C CA . MET A 1 181 ? -36.437 -20.056 -22.121 1.00 24.39 181 MET A CA 1
ATOM 1380 C C . MET A 1 181 ? -37.753 -20.335 -21.416 1.00 24.35 181 MET A C 1
ATOM 1381 O O . MET A 1 181 ? -38.675 -20.876 -22.012 1.00 23.28 181 MET A O 1
ATOM 1386 N N . TYR A 1 182 ? -37.808 -19.963 -20.158 1.00 23.88 182 TYR A N 1
ATOM 1387 C CA . TYR A 1 182 ? -38.999 -20.168 -19.363 1.00 25.96 182 TYR A CA 1
ATOM 1388 C C . TYR A 1 182 ? -39.268 -19.024 -18.399 1.00 25.58 182 TYR A C 1
ATOM 1389 O O . TYR A 1 182 ? -38.424 -18.150 -18.118 1.00 24.54 182 TYR A O 1
ATOM 1398 N N . ASN A 1 183 ? -40.460 -19.040 -17.843 1.00 23.99 183 ASN A N 1
ATOM 1399 C CA . ASN A 1 183 ? -40.717 -18.249 -16.661 1.00 24.97 183 ASN A CA 1
ATOM 1400 C C . ASN A 1 183 ? -41.761 -19.019 -15.845 1.00 24.71 183 ASN A C 1
ATOM 1401 O O . ASN A 1 183 ? -42.275 -20.047 -16.318 1.00 25.98 183 ASN A O 1
ATOM 1406 N N . THR A 1 184 ? -42.048 -18.564 -14.634 1.00 26.54 184 THR A N 1
ATOM 1407 C CA . THR A 1 184 ? -42.989 -19.300 -13.765 1.00 26.19 184 THR A CA 1
ATOM 1408 C C . THR A 1 184 ? -44.171 -18.465 -13.319 1.00 26.55 184 THR A C 1
ATOM 1409 O O . THR A 1 184 ? -44.053 -17.259 -13.129 1.00 25.31 184 THR A O 1
ATOM 1413 N N . ASP A 1 185 ? -45.309 -19.139 -13.113 1.00 28.24 185 ASP A N 1
ATOM 1414 C CA . ASP A 1 185 ? -46.492 -18.497 -12.536 1.00 28.00 185 ASP A CA 1
ATOM 1415 C C . ASP A 1 185 ? -46.154 -17.821 -11.220 1.00 28.06 185 ASP A C 1
ATOM 1416 O O . ASP A 1 185 ? -46.548 -16.674 -11.009 1.00 25.67 185 ASP A O 1
ATOM 1421 N N . ASP A 1 186 ? -45.399 -18.500 -10.355 1.00 29.38 186 ASP A N 1
ATOM 1422 C CA . ASP A 1 186 ? -45.029 -17.929 -9.050 1.00 30.64 186 ASP A CA 1
ATOM 1423 C C . ASP A 1 186 ? -44.284 -16.604 -9.212 1.00 28.89 186 ASP A C 1
ATOM 1424 O O . ASP A 1 186 ? -44.590 -15.625 -8.545 1.00 25.84 186 ASP A O 1
ATOM 1429 N N . SER A 1 187 ? -43.284 -16.586 -10.091 1.00 26.67 187 SER A N 1
ATOM 1430 C CA . SER A 1 187 ? -42.480 -15.396 -10.288 1.00 24.79 187 SER A CA 1
ATOM 1431 C C . SER A 1 187 ? -43.292 -14.275 -10.947 1.00 22.87 187 SER A C 1
ATOM 1432 O O . SER A 1 187 ? -43.193 -13.144 -10.541 1.00 21.07 187 SER A O 1
ATOM 1435 N N . ILE A 1 188 ? -44.122 -14.604 -11.926 1.00 23.85 188 ILE A N 1
ATOM 1436 C CA . ILE A 1 188 ? -44.963 -13.597 -12.578 1.00 24.76 188 ILE A CA 1
ATOM 1437 C C . ILE A 1 188 ? -45.954 -12.984 -11.580 1.00 26.72 188 ILE A C 1
ATOM 1438 O O . ILE A 1 188 ? -46.181 -11.753 -11.565 1.00 25.98 188 ILE A O 1
ATOM 1443 N N . ARG A 1 189 ? -46.529 -13.835 -10.733 1.00 28.21 189 ARG A N 1
ATOM 1444 C CA . ARG A 1 189 ? -47.469 -13.360 -9.715 1.00 28.15 189 ARG A CA 1
ATOM 1445 C C . ARG A 1 189 ? -46.761 -12.450 -8.688 1.00 26.64 189 ARG A C 1
ATOM 1446 O O . ARG A 1 189 ? -47.283 -11.414 -8.295 1.00 24.42 189 ARG A O 1
ATOM 1454 N N . ASP A 1 190 ? -45.545 -12.800 -8.280 1.00 26.94 190 ASP A N 1
ATOM 1455 C CA . ASP A 1 190 ? -44.769 -11.899 -7.406 1.00 26.85 190 ASP A CA 1
ATOM 1456 C C . ASP A 1 190 ? -44.464 -10.537 -8.078 1.00 23.80 190 ASP A C 1
ATOM 1457 O O . ASP A 1 190 ? -44.415 -9.500 -7.413 1.00 24.16 190 ASP A O 1
ATOM 1462 N N . PHE A 1 191 ? -44.199 -10.571 -9.378 1.00 22.02 191 PHE A N 1
ATOM 1463 C CA . PHE A 1 191 ? -43.888 -9.374 -10.161 1.00 22.19 191 PHE A CA 1
ATOM 1464 C C . PHE A 1 191 ? -45.116 -8.477 -10.228 1.00 20.69 191 PHE A C 1
ATOM 1465 O O . PHE A 1 191 ? -45.042 -7.288 -9.958 1.00 18.98 191 PHE A O 1
ATOM 1473 N N . ALA A 1 192 ? -46.251 -9.086 -10.552 1.00 22.26 192 ALA A N 1
ATOM 1474 C CA . ALA A 1 192 ? -47.525 -8.371 -10.563 1.00 22.64 192 ALA A CA 1
ATOM 1475 C C . ALA A 1 192 ? -47.814 -7.709 -9.213 1.00 22.75 192 ALA A C 1
ATOM 1476 O O . ALA A 1 192 ? -48.110 -6.536 -9.168 1.00 22.51 192 ALA A O 1
ATOM 1478 N N . ARG A 1 193 ? -47.715 -8.455 -8.123 1.00 23.55 193 ARG A N 1
ATOM 1479 C CA . ARG A 1 193 ? -47.967 -7.899 -6.790 1.00 25.09 193 ARG A CA 1
ATOM 1480 C C . ARG A 1 193 ? -47.031 -6.726 -6.480 1.00 23.09 193 ARG A C 1
ATOM 1481 O O . ARG A 1 193 ? -47.482 -5.675 -6.051 1.00 24.02 193 ARG A O 1
ATOM 1489 N N . SER A 1 194 ? -45.738 -6.869 -6.739 0.50 18.77 194 SER A N 1
ATOM 1490 C CA . SER A 1 194 ? -44.825 -5.771 -6.485 0.50 17.36 194 SER A CA 1
ATOM 1491 C C . SER A 1 194 ? -45.231 -4.495 -7.227 0.50 17.32 194 SER A C 1
ATOM 1492 O O . SER A 1 194 ? -45.163 -3.405 -6.683 0.50 16.08 194 SER A O 1
ATOM 1495 N N . CYS A 1 195 ? -45.668 -4.656 -8.472 1.00 19.45 195 CYS A N 1
ATOM 1496 C CA . CYS A 1 195 ? -46.000 -3.547 -9.349 1.00 20.74 195 CYS A CA 1
ATOM 1497 C C . CYS A 1 195 ? -47.325 -2.878 -8.930 1.00 21.57 195 CYS A C 1
ATOM 1498 O O . CYS A 1 195 ? -47.373 -1.674 -8.796 1.00 22.94 195 CYS A O 1
ATOM 1501 N N . PHE A 1 196 ? -48.367 -3.669 -8.698 1.00 23.23 196 PHE A N 1
ATOM 1502 C CA . PHE A 1 196 ? -49.621 -3.120 -8.183 1.00 22.60 196 PHE A CA 1
ATOM 1503 C C . PHE A 1 196 ? -49.384 -2.379 -6.869 1.00 22.70 196 PHE A C 1
ATOM 1504 O O . PHE A 1 196 ? -49.925 -1.293 -6.694 1.00 23.04 196 PHE A O 1
ATOM 1512 N N . GLU A 1 197 ? -48.552 -2.930 -5.973 1.00 24.07 197 GLU A N 1
ATOM 1513 C CA . GLU A 1 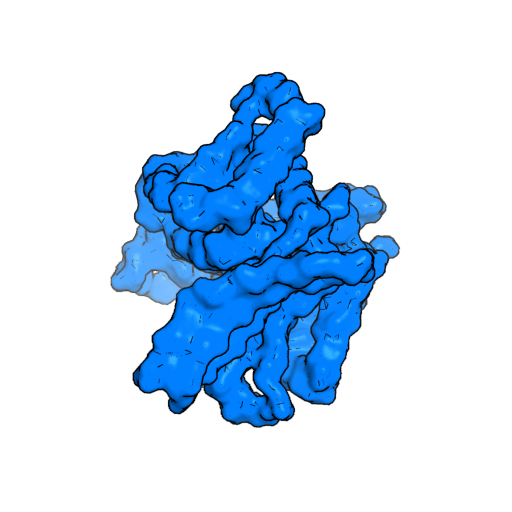197 ? -48.322 -2.298 -4.661 1.00 25.54 197 GLU A CA 1
ATOM 1514 C C . GLU A 1 197 ? -47.574 -0.980 -4.791 1.00 25.91 197 GLU A C 1
ATOM 1515 O O . GLU A 1 197 ? -47.939 0.036 -4.166 1.00 25.20 197 GLU A O 1
ATOM 1521 N N . PHE A 1 198 ? -46.541 -0.984 -5.631 1.00 24.27 198 PHE A N 1
ATOM 1522 C CA . PHE A 1 198 ? -45.740 0.197 -5.897 1.00 23.76 198 PHE A CA 1
ATOM 1523 C C . PHE A 1 198 ? -46.566 1.340 -6.446 1.00 24.71 198 PHE A C 1
ATOM 1524 O O . PHE A 1 198 ? -46.438 2.483 -5.996 1.00 26.09 198 PHE A O 1
ATOM 1532 N N . ALA A 1 199 ? -47.395 1.031 -7.442 1.00 24.96 199 ALA A N 1
ATOM 1533 C CA . ALA A 1 199 ? -48.235 2.030 -8.079 1.00 26.42 199 ALA A CA 1
ATOM 1534 C C . ALA A 1 199 ? -49.306 2.560 -7.111 1.00 27.10 199 ALA A C 1
ATOM 1535 O O . ALA A 1 199 ? -49.560 3.773 -7.042 1.00 27.77 199 ALA A O 1
ATOM 1537 N N . LEU A 1 200 ? -49.905 1.654 -6.350 1.00 29.05 200 LEU A N 1
ATOM 1538 C CA . LEU A 1 200 ? -50.918 2.036 -5.354 1.00 28.20 200 LEU A CA 1
ATOM 1539 C C . LEU A 1 200 ? -50.340 2.958 -4.268 1.00 29.53 200 LEU A C 1
ATOM 1540 O O . LEU A 1 200 ? -50.969 3.950 -3.901 1.00 27.06 200 LEU A O 1
ATOM 1545 N N . ALA A 1 201 ? -49.133 2.671 -3.776 1.00 29.97 201 ALA A N 1
ATOM 1546 C CA . ALA A 1 201 ? -48.504 3.543 -2.767 1.00 30.09 201 ALA A CA 1
ATOM 1547 C C . ALA A 1 201 ? -48.188 4.946 -3.290 1.00 32.52 201 ALA A C 1
ATOM 1548 O O . ALA A 1 201 ? -48.253 5.919 -2.540 1.00 31.66 201 ALA A O 1
ATOM 1550 N N . ARG A 1 202 ? -47.819 5.027 -4.566 1.00 31.74 202 ARG A N 1
ATOM 1551 C CA . ARG A 1 202 ? -47.584 6.285 -5.276 1.00 34.99 202 ARG A CA 1
ATOM 1552 C C . ARG A 1 202 ? -48.857 6.993 -5.667 1.00 32.89 202 ARG A C 1
ATOM 1553 O O . ARG A 1 202 ? -48.826 8.177 -5.958 1.00 32.63 202 ARG A O 1
ATOM 1561 N N . LYS A 1 203 ? -49.947 6.240 -5.754 1.00 31.84 203 LYS A N 1
ATOM 1562 C CA . LYS A 1 203 ? -51.171 6.685 -6.413 1.00 33.27 203 LYS A CA 1
ATOM 1563 C C . LYS A 1 203 ? -50.857 7.147 -7.835 1.00 31.03 203 LYS A C 1
ATOM 1564 O O . LYS A 1 203 ? -51.186 8.260 -8.239 1.00 28.56 203 LYS A O 1
ATOM 1570 N N . TRP A 1 204 ? -50.178 6.279 -8.579 1.00 28.96 204 TRP A N 1
ATOM 1571 C CA . TRP A 1 204 ? -49.891 6.508 -10.007 1.00 29.02 204 TRP A CA 1
ATOM 1572 C C . TRP A 1 204 ? -50.504 5.331 -10.763 1.00 25.11 204 TRP A C 1
ATOM 1573 O O . TRP A 1 204 ? -50.556 4.234 -10.236 1.00 25.24 204 TRP A O 1
ATOM 1584 N N . PRO A 1 205 ? -50.921 5.546 -12.017 1.00 24.79 205 PRO A N 1
ATOM 1585 C CA . PRO A 1 205 ? -51.407 4.425 -12.784 1.00 22.84 205 PRO A CA 1
ATOM 1586 C C . PRO A 1 205 ? -50.305 3.402 -13.160 1.00 24.03 205 PRO A C 1
ATOM 1587 O O . PRO A 1 205 ? -49.094 3.720 -13.120 1.00 23.81 205 PRO A O 1
ATOM 1591 N N . LEU A 1 206 ? -50.741 2.224 -13.579 1.00 23.68 206 LEU A N 1
ATOM 1592 C CA . LEU A 1 206 ? -49.846 1.126 -13.913 1.00 24.78 206 LEU A CA 1
ATOM 1593 C C . LEU A 1 206 ? -50.098 0.554 -15.306 1.00 24.16 206 LEU A C 1
ATOM 1594 O O . LEU A 1 206 ? -51.225 0.216 -15.643 1.00 22.91 206 LEU A O 1
ATOM 1599 N N . TYR A 1 207 ? -49.017 0.368 -16.055 1.00 23.25 207 TYR A N 1
ATOM 1600 C CA . TYR A 1 207 ? -49.051 -0.248 -17.360 1.00 22.97 207 TYR A CA 1
ATOM 1601 C C . TYR A 1 207 ? -48.113 -1.435 -17.397 1.00 23.21 207 TYR A C 1
ATOM 1602 O O . TYR A 1 207 ? -46.993 -1.352 -16.888 1.00 24.29 207 TYR A O 1
ATOM 1611 N N . LEU A 1 208 ? -48.578 -2.522 -18.006 1.00 24.02 208 LEU A N 1
ATOM 1612 C CA . LEU A 1 208 ? -47.743 -3.691 -18.316 1.00 23.25 208 LEU A CA 1
ATOM 1613 C C . LEU A 1 208 ? -47.556 -3.779 -19.841 1.00 24.05 208 LEU A C 1
ATOM 1614 O O . LEU A 1 208 ? -48.542 -3.726 -20.604 1.00 23.13 208 LEU A O 1
ATOM 1619 N N . SER A 1 209 ? -46.305 -3.894 -20.303 1.00 22.25 209 SER A N 1
ATOM 1620 C CA . SER A 1 209 ? -46.033 -4.130 -21.724 1.00 22.13 209 SER A CA 1
ATOM 1621 C C . SER A 1 209 ? -45.748 -5.613 -22.004 1.00 23.33 209 SER A C 1
ATOM 1622 O O . SER A 1 209 ? -45.022 -6.275 -21.237 1.00 23.50 209 SER A O 1
ATOM 1625 N N . THR A 1 210 ? -46.361 -6.136 -23.071 1.00 22.41 210 THR A N 1
ATOM 1626 C CA . THR A 1 210 ? -46.018 -7.466 -23.611 1.00 22.64 210 THR A CA 1
ATOM 1627 C C . THR A 1 210 ? -46.119 -7.509 -25.127 1.00 20.69 210 THR A C 1
ATOM 1628 O O . THR A 1 210 ? -46.534 -6.543 -25.791 1.00 18.53 210 THR A O 1
ATOM 1632 N N . LYS A 1 211 ? -45.730 -8.653 -25.671 1.00 20.64 211 LYS A N 1
ATOM 1633 C CA . LYS A 1 211 ? -45.816 -8.915 -27.092 1.00 21.62 211 LYS A CA 1
ATOM 1634 C C . LYS A 1 211 ? -46.716 -10.140 -27.271 1.00 22.29 211 LYS A C 1
ATOM 1635 O O . LYS A 1 211 ? -46.429 -11.049 -28.082 1.00 23.15 211 LYS A O 1
ATOM 1641 N N . ASN A 1 212 ? -47.856 -10.140 -26.557 1.00 22.77 212 ASN A N 1
ATOM 1642 C CA . ASN A 1 212 ? -48.756 -11.308 -26.558 1.00 23.86 212 ASN A CA 1
ATOM 1643 C C . ASN A 1 212 ? -49.448 -11.502 -27.893 1.00 24.61 212 ASN A C 1
ATOM 1644 O O . ASN A 1 212 ? -50.043 -12.522 -28.184 1.00 27.79 212 ASN A O 1
ATOM 1649 N N . THR A 1 213 ? -49.382 -10.464 -28.682 1.00 25.27 213 THR A N 1
ATOM 1650 C CA . THR A 1 213 ? -49.786 -10.459 -30.053 1.00 27.47 213 THR A CA 1
ATOM 1651 C C . THR A 1 213 ? -49.005 -11.521 -30.897 1.00 28.01 213 THR A C 1
ATOM 1652 O O . THR A 1 213 ? -49.556 -12.150 -31.811 1.00 26.87 213 THR A O 1
ATOM 1656 N N . ILE A 1 214 ? -47.739 -11.755 -30.542 1.00 24.21 214 ILE A N 1
ATOM 1657 C CA . ILE A 1 214 ? -46.872 -12.741 -31.218 1.00 25.34 214 ILE A CA 1
ATOM 1658 C C . ILE A 1 214 ? -46.664 -13.993 -30.358 1.00 24.97 214 ILE A C 1
ATOM 1659 O O . ILE A 1 214 ? -46.709 -15.115 -30.849 1.00 23.53 214 ILE A O 1
ATOM 1664 N N . LEU A 1 215 ? -46.406 -13.771 -29.075 1.00 24.20 215 LEU A N 1
ATOM 1665 C CA . LEU A 1 215 ? -46.166 -14.822 -28.108 1.00 24.68 215 LEU A CA 1
ATOM 1666 C C . LEU A 1 215 ? -47.479 -15.018 -27.334 1.00 24.94 215 LEU A C 1
ATOM 1667 O O . LEU A 1 215 ? -47.608 -14.579 -26.189 1.00 21.56 215 LEU A O 1
ATOM 1672 N N . LYS A 1 216 ? -48.436 -15.689 -27.972 1.00 25.89 216 LYS A N 1
ATOM 1673 C CA . LYS A 1 216 ? -49.805 -15.761 -27.449 1.00 28.47 216 LYS A CA 1
ATOM 1674 C C . LYS A 1 216 ? -49.875 -16.457 -26.106 1.00 28.04 216 LYS A C 1
ATOM 1675 O O . LYS A 1 216 ? -50.674 -16.075 -25.250 1.00 29.76 216 LYS A O 1
ATOM 1681 N N . HIS A 1 217 ? -49.033 -17.477 -25.922 1.00 29.35 217 HIS A N 1
ATOM 1682 C CA . HIS A 1 217 ? -49.020 -18.266 -24.689 1.00 30.18 217 HIS A CA 1
ATOM 1683 C C . HIS A 1 217 ? -48.051 -17.692 -23.664 1.00 28.95 217 HIS A C 1
ATOM 1684 O O . HIS A 1 217 ? -48.436 -17.442 -22.528 1.00 25.55 217 HIS A O 1
ATOM 1691 N N . TYR A 1 218 ? -46.801 -17.469 -24.071 1.00 25.24 218 TYR A N 1
ATOM 1692 C CA . TYR A 1 218 ? -45.755 -17.014 -23.150 1.00 25.20 218 TYR A CA 1
ATOM 1693 C C . TYR A 1 218 ? -46.069 -15.634 -22.582 1.00 24.61 218 TYR A C 1
ATOM 1694 O O . TYR A 1 218 ? -46.069 -15.453 -21.368 1.00 25.96 218 TYR A O 1
ATOM 1703 N N . ASP A 1 219 ? -46.310 -14.659 -23.462 1.00 23.95 219 ASP A N 1
ATOM 1704 C CA . ASP A 1 219 ? -46.645 -13.299 -23.038 1.00 24.25 219 ASP A CA 1
ATOM 1705 C C . ASP A 1 219 ? -48.107 -13.172 -22.579 1.00 24.45 219 ASP A C 1
ATOM 1706 O O . ASP A 1 219 ? -48.438 -12.308 -21.758 1.00 23.56 219 ASP A O 1
ATOM 1711 N N . GLY A 1 220 ? -48.963 -14.032 -23.107 1.00 24.24 220 GLY A N 1
ATOM 1712 C CA . GLY A 1 220 ? -50.371 -14.080 -22.654 1.00 24.16 220 GLY A CA 1
ATOM 1713 C C . GLY A 1 220 ? -50.487 -14.477 -21.194 1.00 24.38 220 GLY A C 1
ATOM 1714 O O . GLY A 1 220 ? -51.448 -14.094 -20.514 1.00 26.26 220 GLY A O 1
ATOM 1715 N N . ARG A 1 221 ? -49.510 -15.230 -20.689 1.00 23.86 221 ARG A N 1
ATOM 1716 C CA . ARG A 1 221 ? -49.505 -15.616 -19.291 1.00 23.87 221 ARG A CA 1
ATOM 1717 C C . ARG A 1 221 ? -49.271 -14.391 -18.389 1.00 25.48 221 ARG A C 1
ATOM 1718 O O . ARG A 1 221 ? -49.884 -14.276 -17.320 1.00 26.73 221 ARG A O 1
ATOM 1726 N N . PHE A 1 222 ? -48.359 -13.501 -18.785 1.00 23.17 222 PHE A N 1
ATOM 1727 C CA . PHE A 1 222 ? -48.152 -12.249 -18.061 1.00 23.40 222 PHE A CA 1
ATOM 1728 C C . PHE A 1 222 ? -49.444 -11.433 -18.059 1.00 24.07 222 PHE A C 1
ATOM 1729 O O . PHE A 1 222 ? -49.897 -10.986 -17.007 1.00 26.72 222 PHE A O 1
ATOM 1737 N N . LYS A 1 223 ? -50.022 -11.240 -19.240 1.00 24.62 223 LYS A N 1
ATOM 1738 C CA . LYS A 1 223 ? -51.253 -10.457 -19.383 1.00 26.26 223 LYS A CA 1
ATOM 1739 C C . LYS A 1 223 ? -52.363 -11.017 -18.473 1.00 27.90 223 LYS A C 1
ATOM 1740 O O . LYS A 1 223 ? -53.012 -10.258 -17.734 1.00 28.95 223 LYS A O 1
ATOM 1746 N N . ASP A 1 224 ? -52.552 -12.336 -18.498 1.00 27.49 224 ASP A N 1
ATOM 1747 C CA . ASP A 1 224 ? -53.656 -12.962 -17.747 1.00 28.10 224 ASP A CA 1
ATOM 1748 C C . ASP A 1 224 ? -53.458 -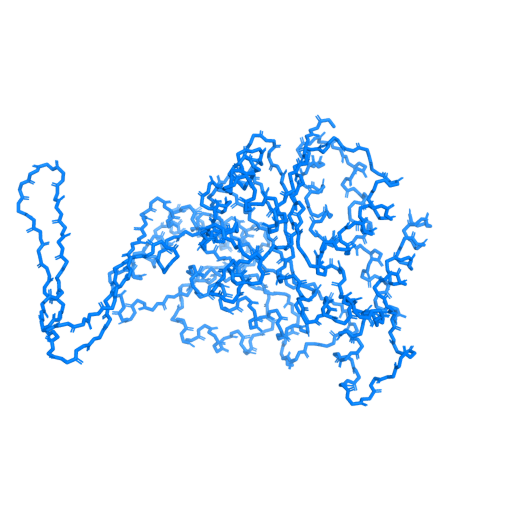12.874 -16.238 1.00 28.54 224 ASP A C 1
ATOM 1749 O O . ASP A 1 224 ? -54.406 -12.552 -15.498 1.00 25.63 224 ASP A O 1
ATOM 1754 N N . ILE A 1 225 ? -52.222 -13.102 -15.788 1.00 25.94 225 ILE A N 1
ATOM 1755 C CA . ILE A 1 225 ? -51.915 -13.025 -14.369 1.00 26.55 225 ILE A CA 1
ATOM 1756 C C . ILE A 1 225 ? -52.118 -11.621 -13.805 1.00 25.04 225 ILE A C 1
ATOM 1757 O O . ILE A 1 225 ? -52.650 -11.482 -12.703 1.00 25.91 225 ILE A O 1
ATOM 1762 N N . PHE A 1 226 ? -51.716 -10.582 -14.534 1.00 24.79 226 PHE A N 1
ATOM 1763 C CA . PHE A 1 226 ? -51.878 -9.221 -14.038 1.00 24.59 226 PHE A CA 1
ATOM 1764 C C . PHE A 1 226 ? -53.385 -8.925 -14.015 1.00 26.13 226 PHE A C 1
ATOM 1765 O O . PHE A 1 226 ? -53.853 -8.309 -13.079 1.00 26.52 226 PHE A O 1
ATOM 1773 N N . ALA A 1 227 ? -54.102 -9.364 -15.053 1.00 27.52 227 ALA A N 1
ATOM 1774 C CA . ALA A 1 227 ? -55.546 -9.093 -15.184 1.00 29.64 227 ALA A CA 1
ATOM 1775 C C . ALA A 1 227 ? -56.340 -9.760 -14.061 1.00 29.09 227 ALA A C 1
ATOM 1776 O O . ALA A 1 227 ? -57.248 -9.150 -13.508 1.00 30.88 227 ALA A O 1
ATOM 1778 N N . GLU A 1 228 ? -56.009 -11.014 -13.775 1.00 29.85 228 GLU A N 1
ATOM 1779 C CA . GLU A 1 228 ? -56.602 -11.787 -12.681 1.00 31.68 228 GLU A CA 1
ATOM 1780 C C . GLU A 1 228 ? -56.381 -11.088 -11.348 1.00 31.90 228 GLU A C 1
ATOM 1781 O O . GLU A 1 228 ? -57.307 -10.971 -10.525 1.00 28.52 228 GLU A O 1
ATOM 1787 N N . MET A 1 229 ? -55.136 -10.665 -11.119 1.00 30.23 229 MET A N 1
ATOM 1788 C CA . MET A 1 229 ? -54.755 -10.027 -9.863 1.00 29.57 229 MET A CA 1
ATOM 1789 C C . MET A 1 229 ? -55.390 -8.648 -9.680 1.00 28.69 229 MET A C 1
ATOM 1790 O O . MET A 1 229 ? -55.807 -8.291 -8.563 1.00 28.69 229 MET A O 1
ATOM 1795 N N . TYR A 1 230 ? -55.461 -7.871 -10.760 1.00 26.93 230 TYR A N 1
ATOM 1796 C CA . TYR A 1 230 ? -56.126 -6.581 -10.721 1.00 28.43 230 TYR A CA 1
ATOM 1797 C C . TYR A 1 230 ? -57.576 -6.821 -10.311 1.00 29.20 230 TYR A C 1
ATOM 1798 O O . TYR A 1 230 ? -58.033 -6.303 -9.304 1.00 30.69 230 TYR A O 1
ATOM 1807 N N . LYS A 1 231 ? -58.271 -7.660 -11.066 1.00 30.04 231 LYS A N 1
ATOM 1808 C CA . LYS A 1 231 ? -59.706 -7.869 -10.823 1.00 32.54 231 LYS A CA 1
ATOM 1809 C C . LYS A 1 231 ? -59.960 -8.313 -9.381 1.00 31.14 231 LYS A C 1
ATOM 1810 O O . LYS A 1 231 ? -60.821 -7.755 -8.718 1.00 32.55 231 LYS A O 1
ATOM 1816 N N . ALA A 1 232 ? -59.204 -9.298 -8.899 1.00 29.85 232 ALA A N 1
ATOM 1817 C CA . ALA A 1 232 ? -59.418 -9.874 -7.577 1.00 30.70 232 ALA A CA 1
ATOM 1818 C C . ALA A 1 232 ? -59.040 -8.932 -6.438 1.00 32.84 232 ALA A C 1
ATOM 1819 O O . ALA A 1 232 ? -59.782 -8.812 -5.458 1.00 31.94 232 ALA A O 1
ATOM 1821 N N . LEU A 1 233 ? -57.887 -8.282 -6.558 1.00 31.97 233 LEU A N 1
ATOM 1822 C CA . LEU A 1 233 ? -57.241 -7.668 -5.404 1.00 33.19 233 LEU A CA 1
ATOM 1823 C C . LEU A 1 233 ? -57.045 -6.150 -5.429 1.00 32.78 233 LEU A C 1
ATOM 1824 O O . LEU A 1 233 ? -56.923 -5.556 -4.354 1.00 34.90 233 LEU A O 1
ATOM 1829 N N . TYR A 1 234 ? -56.987 -5.515 -6.608 1.00 32.28 234 TYR A N 1
ATOM 1830 C CA . TYR A 1 234 ? -56.577 -4.090 -6.688 1.00 30.69 234 TYR A CA 1
ATOM 1831 C C . TYR A 1 234 ? -57.505 -3.097 -7.366 1.00 29.55 234 TYR A C 1
ATOM 1832 O O . TYR A 1 234 ? -57.394 -1.897 -7.125 1.00 29.76 234 TYR A O 1
ATOM 1841 N N . GLU A 1 235 ? -58.379 -3.579 -8.243 1.00 30.65 235 GLU A N 1
ATOM 1842 C CA . GLU A 1 235 ? -59.186 -2.700 -9.085 1.00 32.77 235 GLU A CA 1
ATOM 1843 C C . GLU A 1 235 ? -59.981 -1.678 -8.265 1.00 30.84 235 GLU A C 1
ATOM 1844 O O . GLU A 1 235 ? -59.973 -0.486 -8.581 1.00 29.92 235 GLU A O 1
ATOM 1850 N N . THR A 1 236 ? -60.620 -2.140 -7.196 1.00 32.65 236 THR A N 1
ATOM 1851 C CA . THR A 1 236 ? -61.466 -1.250 -6.388 1.00 34.23 236 THR A CA 1
ATOM 1852 C C . THR A 1 236 ? -60.614 -0.203 -5.692 1.00 33.54 236 THR A C 1
ATOM 1853 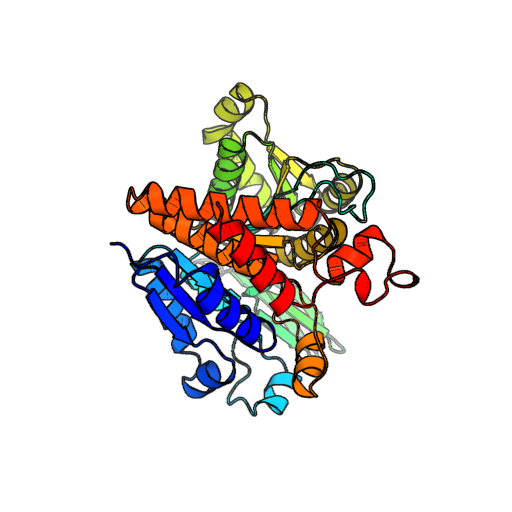O O . THR A 1 236 ? -60.941 0.986 -5.723 1.00 34.07 236 THR A O 1
ATOM 1857 N N . LYS A 1 237 ? -59.497 -0.630 -5.109 1.00 34.26 237 LYS A N 1
ATOM 1858 C CA . LYS A 1 237 ? -58.571 0.312 -4.477 1.00 34.21 237 LYS A CA 1
ATOM 1859 C C . LYS A 1 237 ? -57.960 1.288 -5.482 1.00 31.71 237 LYS A C 1
ATOM 1860 O O . LYS A 1 237 ? -57.773 2.457 -5.165 1.00 32.34 237 LYS A O 1
ATOM 1866 N N . PHE A 1 238 ? -57.673 0.836 -6.708 1.00 30.70 238 PHE A N 1
ATOM 1867 C CA . PHE A 1 238 ? -57.153 1.751 -7.721 1.00 29.61 238 PHE A CA 1
ATOM 1868 C C . PHE A 1 238 ? -58.199 2.806 -8.120 1.00 30.43 238 PHE A C 1
ATOM 1869 O O . PHE A 1 238 ? -57.908 3.997 -8.168 1.00 31.43 238 PHE A O 1
ATOM 1877 N N . LYS A 1 239 ? -59.408 2.354 -8.422 1.00 33.27 239 LYS A N 1
ATOM 1878 C CA . LYS A 1 239 ? -60.506 3.248 -8.816 1.00 36.18 239 LYS A CA 1
ATOM 1879 C C . LYS A 1 239 ? -60.773 4.307 -7.748 1.00 37.42 239 LYS A C 1
ATOM 1880 O O . LYS A 1 239 ? -60.849 5.498 -8.050 1.00 36.38 239 LYS A O 1
ATOM 1886 N N . THR A 1 240 ? -60.850 3.863 -6.497 1.00 38.22 240 THR A N 1
ATOM 1887 C CA . THR A 1 240 ? -61.042 4.755 -5.352 1.00 38.98 240 THR A CA 1
ATOM 1888 C C . THR A 1 240 ? -59.960 5.824 -5.260 1.00 40.97 240 THR A C 1
ATOM 1889 O O . THR A 1 240 ? -60.249 6.939 -4.848 1.00 41.05 240 THR A O 1
ATOM 1893 N N . CYS A 1 241 ? -58.731 5.503 -5.668 1.00 39.65 241 CYS A N 1
ATOM 1894 C CA . CYS A 1 241 ? -57.640 6.482 -5.689 1.00 40.04 241 CYS A CA 1
ATOM 1895 C C . CYS A 1 241 ? -57.543 7.259 -6.996 1.00 37.24 241 CYS A C 1
ATOM 1896 O O . CYS A 1 241 ? -56.644 8.077 -7.142 1.00 37.61 241 CYS A O 1
ATOM 1899 N N . GLY A 1 242 ? -58.424 6.982 -7.951 1.00 34.89 242 GLY A N 1
ATOM 1900 C CA . GLY A 1 242 ? -58.408 7.667 -9.239 1.00 34.44 242 GLY A CA 1
ATOM 1901 C C . GLY A 1 242 ? -57.268 7.225 -10.146 1.00 33.55 242 GLY A C 1
ATOM 1902 O O . GLY A 1 242 ? -56.787 8.001 -10.955 1.00 31.15 242 GLY A O 1
ATOM 1903 N N . ILE A 1 243 ? -56.826 5.978 -9.992 1.00 33.15 243 ILE A N 1
ATOM 1904 C CA . ILE A 1 243 ? -55.795 5.419 -10.876 1.00 33.47 243 ILE A CA 1
ATOM 1905 C C . ILE A 1 243 ? -56.325 4.155 -11.526 1.00 31.42 243 ILE A C 1
ATOM 1906 O O . ILE A 1 243 ? -57.439 3.738 -11.260 1.00 27.61 243 ILE A O 1
ATOM 1911 N N . PHE A 1 244 ? -55.503 3.537 -12.371 1.00 29.60 244 PHE A N 1
ATOM 1912 C CA . PHE A 1 244 ? -55.924 2.384 -13.127 1.00 28.76 244 PHE A CA 1
ATOM 1913 C C . PHE A 1 244 ? -54.712 1.530 -13.512 1.00 26.95 244 PHE A C 1
ATOM 1914 O O . PHE A 1 244 ? -53.550 1.954 -13.346 1.00 25.30 244 PHE A O 1
ATOM 1922 N N . TYR A 1 245 ? -55.009 0.331 -13.992 1.00 26.32 245 TYR A N 1
ATOM 1923 C CA . TYR A 1 245 ? -54.019 -0.574 -14.598 1.00 24.16 245 TYR A CA 1
ATOM 1924 C C . TYR A 1 245 ? -54.480 -0.909 -16.030 1.00 27.58 245 TYR A C 1
ATOM 1925 O O . TYR A 1 245 ? -55.659 -1.154 -16.259 1.00 26.76 245 TYR A O 1
ATOM 1934 N N . GLU A 1 246 ? -53.538 -0.953 -16.963 1.00 27.38 246 GLU A N 1
ATOM 1935 C CA . GLU A 1 246 ? -53.806 -1.307 -18.349 1.00 31.11 246 GLU A CA 1
ATOM 1936 C C . GLU A 1 246 ? -52.653 -2.141 -18.930 1.00 29.08 246 GLU A C 1
ATOM 1937 O O . GLU A 1 246 ? -51.495 -1.751 -18.799 1.00 30.34 246 GLU A O 1
ATOM 1943 N N . HIS A 1 247 ? -52.966 -3.251 -19.589 1.00 28.94 247 HIS A N 1
ATOM 1944 C CA . HIS A 1 247 ? -51.998 -3.927 -20.471 1.00 28.02 247 HIS A CA 1
ATOM 1945 C C . HIS A 1 247 ? -51.767 -3.121 -21.767 1.00 28.42 247 HIS A C 1
ATOM 1946 O O . HIS A 1 247 ? -52.709 -2.559 -22.320 1.00 27.62 247 HIS A O 1
ATOM 1953 N N . ARG A 1 248 ? -50.529 -3.080 -22.268 1.00 26.03 248 ARG A N 1
ATOM 1954 C CA . ARG A 1 248 ? -50.221 -2.408 -23.545 1.00 25.69 248 ARG A CA 1
ATOM 1955 C C . ARG A 1 248 ? -49.295 -3.265 -24.380 1.00 24.93 248 ARG A C 1
ATOM 1956 O O . ARG A 1 248 ? -48.442 -3.944 -23.831 1.00 23.15 248 ARG A O 1
ATOM 1964 N N . LEU A 1 249 ? -49.502 -3.232 -25.693 1.00 23.66 249 LEU A N 1
ATOM 1965 C CA . LEU A 1 249 ? -48.560 -3.771 -26.658 1.00 24.95 249 LEU A CA 1
ATOM 1966 C C . LEU A 1 249 ? -47.225 -3.011 -26.510 1.00 23.99 249 LEU A C 1
ATOM 1967 O O . LEU A 1 249 ? -47.181 -1.777 -26.514 1.00 22.66 249 LEU A O 1
ATOM 1972 N N . ILE A 1 250 ? -46.138 -3.752 -26.371 1.00 25.13 250 ILE A N 1
ATOM 1973 C CA . ILE A 1 250 ? -44.819 -3.128 -26.185 1.00 23.86 250 ILE A CA 1
ATOM 1974 C C . ILE A 1 250 ? -44.522 -2.034 -27.220 1.00 24.02 250 ILE A C 1
ATOM 1975 O O . ILE A 1 250 ? -43.977 -0.981 -26.863 1.00 24.14 250 ILE A O 1
ATOM 1980 N N . ASP A 1 251 ? -44.899 -2.274 -28.480 1.00 24.12 251 ASP A N 1
ATOM 1981 C CA . ASP A 1 251 ? -44.746 -1.297 -29.559 1.00 24.27 251 ASP A CA 1
ATOM 1982 C C . ASP A 1 251 ? -45.460 0.010 -29.244 1.00 22.82 251 ASP A C 1
ATOM 1983 O O . ASP A 1 251 ? -44.907 1.085 -29.448 1.00 21.49 251 ASP A O 1
ATOM 1988 N N . ASN A 1 252 ? -46.712 -0.086 -28.794 1.00 23.28 252 ASN A N 1
ATOM 1989 C CA . ASN A 1 252 ? -47.484 1.100 -28.438 1.00 22.66 252 ASN A CA 1
ATOM 1990 C C . ASN A 1 252 ? -46.879 1.795 -27.228 1.00 22.88 252 ASN A C 1
ATOM 1991 O O . ASN A 1 252 ? -46.833 3.029 -27.166 1.00 22.57 252 ASN A O 1
ATOM 1996 N N . MET A 1 253 ? -46.424 1.002 -26.259 1.00 22.17 253 MET A N 1
ATOM 1997 C CA . MET A 1 253 ? -45.926 1.531 -24.999 1.00 21.89 253 MET A CA 1
ATOM 1998 C C . MET A 1 253 ? -44.661 2.362 -25.133 1.00 21.75 253 MET A C 1
ATOM 1999 O O . MET A 1 253 ? -44.526 3.357 -24.447 1.00 22.00 253 MET A O 1
ATOM 2004 N N . VAL A 1 254 ? -43.723 1.976 -25.992 1.00 21.89 254 VAL A N 1
ATOM 2005 C CA . VAL A 1 254 ? -42.537 2.797 -26.165 1.00 21.92 254 VAL A CA 1
ATOM 2006 C C . VAL A 1 254 ? -42.876 4.130 -26.839 1.00 23.11 254 VAL A C 1
ATOM 2007 O O . VAL A 1 254 ? -42.229 5.145 -26.558 1.00 25.36 254 VAL A O 1
ATOM 2011 N N . ALA A 1 255 ? -43.917 4.134 -27.678 1.00 23.67 255 ALA A N 1
ATOM 2012 C CA . ALA A 1 255 ? -44.416 5.370 -28.313 1.00 25.32 255 ALA A CA 1
ATOM 2013 C C . ALA A 1 255 ? -45.082 6.273 -27.280 1.00 24.95 255 ALA A C 1
ATOM 2014 O O . ALA A 1 255 ? -44.767 7.452 -27.217 1.00 26.04 255 ALA A O 1
ATOM 2016 N N . HIS A 1 256 ? -46.001 5.704 -26.491 1.00 25.54 256 HIS A N 1
ATOM 2017 C CA . HIS A 1 256 ? -46.586 6.374 -25.324 1.00 27.28 256 HIS A CA 1
ATOM 2018 C C . HIS A 1 256 ? -45.545 7.048 -24.454 1.00 26.95 256 HIS A C 1
ATOM 2019 O O . HIS A 1 256 ? -45.700 8.185 -24.074 1.00 26.51 256 HIS A O 1
ATOM 2026 N N . CYS A 1 257 ? -44.486 6.324 -24.121 1.00 27.09 257 CYS A N 1
ATOM 2027 C CA . CYS A 1 257 ? -43.437 6.859 -23.258 1.00 27.06 257 CYS A CA 1
ATOM 2028 C C . CYS A 1 257 ? -42.797 8.118 -23.869 1.00 26.92 257 CYS A C 1
ATOM 2029 O O . CYS A 1 257 ? -42.581 9.094 -23.165 1.00 27.97 257 CYS A O 1
ATOM 2032 N N . MET A 1 258 ? -42.521 8.123 -25.174 1.00 25.49 258 MET A N 1
ATOM 2033 C CA . MET A 1 258 ? -42.023 9.322 -25.837 1.00 28.50 258 MET A CA 1
ATOM 2034 C C . MET A 1 258 ? -42.997 10.497 -25.718 1.00 28.85 258 MET A C 1
ATOM 2035 O O . MET A 1 258 ? -42.573 11.617 -25.421 1.00 26.80 258 MET A O 1
ATOM 2040 N N . ARG A 1 259 ? -44.289 10.221 -25.908 1.00 31.30 259 ARG A N 1
ATOM 2041 C CA . ARG A 1 259 ? -45.330 11.262 -25.926 1.00 33.71 259 ARG A CA 1
ATOM 2042 C C . ARG A 1 259 ? -45.715 11.797 -24.556 1.00 32.84 259 ARG A C 1
ATOM 2043 O O . ARG A 1 259 ? -46.029 12.977 -24.419 1.00 30.28 259 ARG A O 1
ATOM 2051 N N . SER A 1 260 ? -45.737 10.919 -23.560 1.00 29.59 260 SER A N 1
ATOM 2052 C CA . SER A 1 260 ? -46.327 11.230 -22.267 1.00 32.68 260 SER A CA 1
ATOM 2053 C C . SER A 1 260 ? -45.463 12.151 -21.402 1.00 33.83 260 SER A C 1
ATOM 2054 O O . SER A 1 260 ? -44.223 12.190 -21.508 1.00 28.40 260 SER A O 1
ATOM 2057 N N . GLU A 1 261 ? -46.132 12.890 -20.522 1.00 34.25 261 GLU A N 1
ATOM 2058 C CA . GLU A 1 261 ? -45.418 13.763 -19.593 1.00 36.28 261 GLU A CA 1
ATOM 2059 C C . GLU A 1 261 ? -44.792 13.006 -18.413 1.00 33.06 261 GLU A C 1
ATOM 2060 O O . GLU A 1 261 ? -43.952 13.565 -17.703 1.00 34.10 261 GLU A O 1
ATOM 2066 N N . GLY A 1 262 ? -45.199 11.750 -18.216 1.00 30.19 262 GLY A N 1
ATOM 2067 C CA . GLY A 1 262 ? -44.722 10.928 -17.097 1.00 28.77 262 GLY A CA 1
ATOM 2068 C C . GLY A 1 262 ? -45.747 10.725 -15.997 1.00 27.26 262 GLY A C 1
ATOM 2069 O O . GLY A 1 262 ? -46.936 10.907 -16.207 1.00 26.57 262 GLY A O 1
ATOM 2070 N N . GLY A 1 263 ? -45.282 10.310 -14.820 1.00 27.30 263 GLY A N 1
ATOM 2071 C CA . GLY A 1 263 ? -46.169 9.994 -13.705 1.00 26.34 263 GLY A CA 1
ATOM 2072 C C . GLY A 1 263 ? -46.947 8.702 -13.804 1.00 26.23 263 GLY A C 1
ATOM 2073 O O . GLY A 1 263 ? -48.117 8.648 -13.431 1.00 26.16 263 GLY A O 1
ATOM 2074 N N . TYR A 1 264 ? -46.304 7.637 -14.280 1.00 25.18 264 TYR A N 1
ATOM 2075 C CA . TYR A 1 264 ? -46.902 6.319 -14.275 1.00 25.07 264 TYR A CA 1
ATOM 2076 C C . TYR A 1 264 ? -45.810 5.285 -13.949 1.00 23.96 264 TYR A C 1
ATOM 2077 O O . TYR A 1 264 ? -44.619 5.574 -14.057 1.00 26.29 264 TYR A O 1
ATOM 2086 N N . VAL A 1 265 ? -46.259 4.116 -13.542 1.00 23.79 265 VAL A N 1
ATOM 2087 C CA . VAL A 1 265 ? -45.411 2.957 -13.322 1.00 23.38 265 VAL A CA 1
ATOM 2088 C C . VAL A 1 265 ? -45.567 2.052 -14.549 1.00 22.90 265 VAL A C 1
ATOM 2089 O O . VAL A 1 265 ? -46.672 1.853 -15.047 1.00 23.27 265 VAL A O 1
ATOM 2093 N N . TRP A 1 266 ? -44.449 1.511 -15.017 1.00 21.28 266 TRP A N 1
ATOM 2094 C CA . TRP A 1 266 ? -44.398 0.713 -16.216 1.00 21.68 266 TRP A CA 1
ATOM 2095 C C . TRP A 1 266 ? -43.710 -0.623 -15.871 1.00 21.70 266 TRP A C 1
ATOM 2096 O O . TRP A 1 266 ? -42.493 -0.693 -15.687 1.00 21.01 266 TRP A O 1
ATOM 2107 N N . ALA A 1 267 ? -44.525 -1.662 -15.778 1.00 19.93 267 ALA A N 1
ATOM 2108 C CA . ALA A 1 267 ? -44.088 -3.016 -15.527 1.00 20.65 267 ALA A CA 1
ATOM 2109 C C . ALA A 1 267 ? -43.567 -3.611 -16.834 1.00 21.44 267 ALA A C 1
ATOM 2110 O O . ALA A 1 267 ? -44.297 -3.666 -17.835 1.00 22.73 267 ALA A O 1
ATOM 2112 N N . CYS A 1 268 ? -42.296 -4.023 -16.809 1.00 21.96 268 CYS A N 1
ATOM 2113 C CA . CYS A 1 268 ? -41.567 -4.556 -17.961 1.00 22.76 268 CYS A CA 1
ATOM 2114 C C . CYS A 1 268 ? -41.034 -5.953 -17.646 1.00 23.15 268 CYS A C 1
ATOM 2115 O O . CYS A 1 268 ? -40.493 -6.185 -16.549 1.00 21.77 268 CYS A O 1
ATOM 2118 N N . LYS A 1 269 ? -41.192 -6.855 -18.616 1.00 23.22 269 LYS A N 1
ATOM 2119 C CA . LYS A 1 269 ? -40.541 -8.144 -18.629 1.00 20.75 269 LYS A CA 1
ATOM 2120 C C . LYS A 1 269 ? -39.034 -7.927 -18.546 1.00 21.07 269 LYS A C 1
ATOM 2121 O O . LYS A 1 269 ? -38.559 -6.857 -18.874 1.00 20.01 269 LYS A O 1
ATOM 2127 N N . ASN A 1 270 ? -38.336 -8.949 -18.066 1.00 19.45 270 ASN A N 1
ATOM 2128 C CA . ASN A 1 270 ? -36.906 -8.893 -17.764 1.00 20.40 270 ASN A CA 1
ATOM 2129 C C . ASN A 1 270 ? -36.136 -8.097 -18.814 1.00 20.49 270 ASN A C 1
ATOM 2130 O O . ASN A 1 270 ? -35.475 -7.119 -18.494 1.00 21.95 270 ASN A O 1
ATOM 2135 N N . TYR A 1 271 ? -36.227 -8.504 -20.074 1.00 21.25 271 TYR A N 1
ATOM 2136 C CA . TYR A 1 271 ? -35.393 -7.900 -21.138 1.00 20.86 271 TYR A CA 1
ATOM 2137 C C . TYR A 1 271 ? -35.808 -6.469 -21.478 1.00 21.17 271 TYR A C 1
ATOM 2138 O O . TYR A 1 271 ? -34.979 -5.577 -21.651 1.00 19.52 271 TYR A O 1
ATOM 2147 N N . ASP A 1 272 ? -37.105 -6.249 -21.585 1.00 19.78 272 ASP A N 1
ATOM 2148 C CA . ASP A 1 272 ? -37.628 -4.921 -21.866 1.00 20.39 272 ASP A CA 1
ATOM 2149 C C . ASP A 1 272 ? -37.253 -3.927 -20.769 1.00 19.91 272 ASP A C 1
ATOM 2150 O O . ASP A 1 272 ? -36.968 -2.758 -21.061 1.00 20.21 272 ASP A O 1
ATOM 2155 N N . GLY A 1 273 ? -37.243 -4.380 -19.507 1.00 18.90 273 GLY A N 1
ATOM 2156 C CA . GLY A 1 273 ? -36.935 -3.487 -18.393 1.00 18.91 273 GLY A CA 1
ATOM 2157 C C . GLY A 1 273 ? -35.474 -3.075 -18.431 1.00 19.67 273 GLY A C 1
ATOM 2158 O O . GLY A 1 273 ? -35.110 -1.903 -18.188 1.00 19.10 273 GLY A O 1
ATOM 2159 N N . ASP A 1 274 ? -34.640 -4.053 -18.746 1.00 20.04 274 ASP A N 1
ATOM 2160 C CA . ASP A 1 274 ? -33.196 -3.834 -18.893 1.00 21.45 274 ASP A CA 1
ATOM 2161 C C . ASP A 1 274 ? -32.926 -2.762 -19.970 1.00 21.15 274 ASP A C 1
ATOM 2162 O O . ASP A 1 274 ? -32.306 -1.726 -19.707 1.00 22.56 274 ASP A O 1
ATOM 2167 N N . VAL A 1 275 ? -33.466 -2.975 -21.163 1.00 21.45 275 VAL A N 1
ATOM 2168 C CA . VAL A 1 275 ? -33.263 -2.074 -22.283 1.00 20.28 275 VAL A CA 1
ATOM 2169 C C . VAL A 1 275 ? -33.969 -0.727 -22.092 1.00 20.06 275 VAL A C 1
ATOM 2170 O O . VAL A 1 275 ? -33.339 0.323 -22.224 1.00 18.02 275 VAL A O 1
ATOM 2174 N N . GLN A 1 276 ? -35.273 -0.740 -21.787 1.00 19.63 276 GLN A N 1
ATOM 2175 C CA . GLN A 1 276 ? -36.032 0.522 -21.736 1.00 20.15 276 GLN A CA 1
ATOM 2176 C C . GLN A 1 276 ? -35.628 1.420 -20.564 1.00 21.46 276 GLN A C 1
ATOM 2177 O O . GLN A 1 276 ? -35.735 2.642 -20.657 1.00 20.05 276 GLN A O 1
ATOM 2183 N N . SER A 1 277 ? -35.149 0.830 -19.469 1.00 21.80 277 SER A N 1
ATOM 2184 C CA . SER A 1 277 ? -34.572 1.617 -18.378 1.00 22.31 277 SER A CA 1
ATOM 2185 C C . SER A 1 277 ? -33.421 2.528 -18.821 1.00 22.57 277 SER A C 1
ATOM 2186 O O . SER A 1 277 ? -33.353 3.677 -18.371 1.00 22.31 277 SER A O 1
ATOM 2189 N N . ASP A 1 278 ? -32.525 2.038 -19.681 1.00 23.49 278 ASP A N 1
ATOM 2190 C CA . ASP A 1 278 ? -31.412 2.871 -20.158 1.00 24.55 278 ASP A CA 1
ATOM 2191 C C . ASP A 1 278 ? -31.887 3.967 -21.103 1.00 24.68 278 ASP A C 1
ATOM 2192 O O . ASP A 1 278 ? -31.382 5.085 -21.040 1.00 25.23 278 ASP A O 1
ATOM 2197 N N . SER A 1 279 ? -32.843 3.640 -21.967 1.00 24.37 279 SER A N 1
ATOM 2198 C CA . SER A 1 279 ? -33.432 4.628 -22.850 1.00 26.39 279 SER A CA 1
ATOM 2199 C C . SER A 1 279 ? -34.114 5.767 -22.053 1.00 26.60 279 SER A C 1
ATOM 2200 O O . SER A 1 279 ? -33.922 6.951 -22.347 1.00 27.71 279 SER A O 1
ATOM 2203 N N . LEU A 1 280 ? -34.896 5.378 -21.050 1.00 27.08 280 LEU A N 1
ATOM 2204 C CA . LEU A 1 280 ? -35.550 6.286 -20.106 1.00 27.14 280 LEU A CA 1
ATOM 2205 C C . LEU A 1 280 ? -34.531 7.156 -19.361 1.00 27.79 280 LEU A C 1
ATOM 2206 O O . LEU A 1 280 ? -34.631 8.377 -19.353 1.00 26.66 280 LEU A O 1
ATOM 2211 N N . ALA A 1 281 ? -33.561 6.502 -18.723 1.00 27.19 281 ALA A N 1
ATOM 2212 C CA . ALA A 1 281 ? -32.503 7.193 -17.990 1.00 27.21 281 ALA A CA 1
ATOM 2213 C C . ALA A 1 281 ? -31.867 8.259 -18.869 1.00 27.01 281 ALA A C 1
ATOM 2214 O O . ALA A 1 281 ? -31.818 9.433 -18.482 1.00 27.25 281 ALA A O 1
ATOM 2216 N N . GLN A 1 282 ? -31.421 7.871 -20.062 1.00 26.21 282 GLN A N 1
ATOM 2217 C CA . GLN A 1 282 ? -30.732 8.811 -20.941 1.00 26.31 282 GLN A CA 1
ATOM 2218 C C . GLN A 1 282 ? -31.646 9.935 -21.407 1.00 28.23 282 GLN A C 1
ATOM 2219 O O . GLN A 1 282 ? -31.219 11.094 -21.474 1.00 29.17 282 GLN A O 1
ATOM 2225 N N . GLY A 1 283 ? -32.898 9.600 -21.707 1.00 27.82 283 GLY A N 1
ATOM 2226 C CA . GLY A 1 283 ? -33.898 10.604 -22.076 1.00 28.34 283 GLY A CA 1
ATOM 2227 C C . GLY A 1 283 ? -34.102 11.667 -21.009 1.00 27.64 283 GLY A C 1
ATOM 2228 O O . GLY A 1 283 ? -34.327 12.839 -21.324 1.00 26.23 283 GLY A O 1
ATOM 2229 N N . PHE A 1 284 ? -34.038 11.253 -19.740 1.00 28.94 284 PHE A N 1
ATOM 2230 C CA . PHE A 1 284 ? -34.192 12.186 -18.617 1.00 27.22 284 PHE A CA 1
ATOM 2231 C C . PHE A 1 284 ? -32.978 13.084 -18.387 1.00 27.87 284 PHE A C 1
ATOM 2232 O O . PHE A 1 284 ? -33.068 14.058 -17.658 1.00 30.21 284 PHE A O 1
ATOM 2240 N N . GLY A 1 285 ? -31.864 12.800 -19.041 1.00 27.68 285 GLY A N 1
ATOM 2241 C CA . GLY A 1 285 ? -30.692 13.669 -18.956 1.00 28.60 285 GLY A CA 1
ATOM 2242 C C . GLY A 1 285 ? -29.403 12.883 -18.837 1.00 29.19 285 GLY A C 1
ATOM 2243 O O . GLY A 1 285 ? -28.502 13.050 -19.640 1.00 29.35 285 GLY A O 1
ATOM 2244 N N . SER A 1 286 ? -29.313 12.034 -17.812 1.00 30.70 286 SER A N 1
ATOM 2245 C CA . SER A 1 286 ? -28.067 11.330 -17.511 1.00 30.65 286 SER A CA 1
ATOM 2246 C C . SER A 1 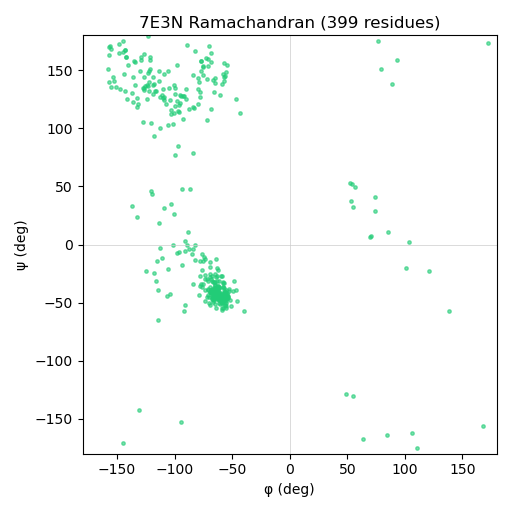286 ? -28.284 10.049 -16.707 1.00 29.02 286 SER A C 1
ATOM 2247 O O . SER A 1 286 ? -29.080 10.029 -15.756 1.00 27.85 286 SER A O 1
ATOM 2250 N N . LEU A 1 287 ? -27.528 9.004 -17.049 1.00 28.38 287 LEU A N 1
ATOM 2251 C CA . LEU A 1 287 ? -27.516 7.769 -16.246 1.00 28.20 287 LEU A CA 1
ATOM 2252 C C . LEU A 1 287 ? -27.080 8.030 -14.805 1.00 27.77 287 LEU A C 1
ATOM 2253 O O . LEU A 1 287 ? -27.489 7.305 -13.887 1.00 28.42 287 LEU A O 1
ATOM 2258 N N . GLY A 1 288 ? -26.270 9.075 -14.593 1.00 27.66 288 GLY A N 1
ATOM 2259 C CA . GLY A 1 288 ? -25.846 9.461 -13.244 1.00 27.82 288 GLY A CA 1
ATOM 2260 C C . GLY A 1 288 ? -26.953 9.916 -12.305 1.00 28.70 288 GLY A C 1
ATOM 2261 O O . GLY A 1 288 ? -26.712 10.053 -11.101 1.00 30.50 288 GLY A O 1
ATOM 2262 N N . MET A 1 289 ? -28.152 10.164 -12.844 1.00 26.46 289 MET A N 1
ATOM 2263 C CA . MET A 1 289 ? -29.307 10.588 -12.075 1.00 26.49 289 MET A CA 1
ATOM 2264 C C . MET A 1 289 ? -30.429 9.542 -12.045 1.00 26.95 289 MET A C 1
ATOM 2265 O O . MET A 1 289 ? -31.569 9.879 -11.737 1.00 26.50 289 MET A O 1
ATOM 2270 N N . MET A 1 290 ? -30.116 8.288 -12.353 1.00 26.58 290 MET A N 1
ATOM 2271 C CA . MET A 1 290 ? -31.127 7.233 -12.361 1.00 25.62 290 MET A CA 1
ATOM 2272 C C . MET A 1 290 ? -30.881 6.291 -11.177 1.00 24.31 290 MET A C 1
ATOM 2273 O O . MET A 1 290 ? -29.775 5.776 -11.025 1.00 21.93 290 MET A O 1
ATOM 2278 N N . THR A 1 291 ? -31.919 6.080 -10.371 1.00 23.74 291 THR A N 1
ATOM 2279 C CA . THR A 1 291 ? -31.893 5.214 -9.194 1.00 23.63 291 THR A CA 1
ATOM 2280 C C . THR A 1 291 ? -32.473 3.834 -9.501 1.00 24.61 291 THR A C 1
ATOM 2281 O O . THR A 1 291 ? -33.319 3.704 -10.393 1.00 23.22 291 THR A O 1
ATOM 2285 N N . SER A 1 292 ? -32.043 2.834 -8.728 1.00 22.97 292 SER A N 1
ATOM 2286 C CA . SER A 1 292 ? -32.503 1.455 -8.867 1.00 23.23 292 SER A CA 1
ATOM 2287 C C . SER A 1 292 ? -32.678 0.770 -7.506 1.00 24.67 292 SER A C 1
ATOM 2288 O O . SER A 1 292 ? -31.743 0.711 -6.731 1.00 24.59 292 SER A O 1
ATOM 2291 N N . ILE A 1 293 ? -33.860 0.223 -7.228 1.00 24.20 293 ILE A N 1
ATOM 2292 C CA . ILE A 1 293 ? -34.091 -0.517 -5.989 1.00 24.08 293 ILE A CA 1
ATOM 2293 C C . ILE A 1 293 ? -34.804 -1.845 -6.291 1.00 24.57 293 ILE A C 1
ATOM 2294 O O . ILE A 1 293 ? -35.925 -1.831 -6.822 1.00 22.44 293 ILE A O 1
ATOM 2299 N N . LEU A 1 294 ? -34.151 -2.961 -5.958 1.00 23.33 294 LEU A N 1
ATOM 2300 C CA . LEU A 1 294 ? -34.796 -4.276 -5.918 1.00 25.69 294 LEU A CA 1
ATOM 2301 C C . LEU A 1 294 ? -35.617 -4.427 -4.645 1.00 27.21 294 LEU A C 1
ATOM 2302 O O . LEU A 1 294 ? -35.088 -4.256 -3.556 1.00 26.28 294 LEU A O 1
ATOM 2307 N N . MET A 1 295 ? -36.895 -4.781 -4.796 1.00 28.32 295 MET A N 1
ATOM 2308 C CA . MET A 1 295 ? -37.814 -4.977 -3.682 1.00 30.45 295 MET A CA 1
ATOM 2309 C C . MET A 1 295 ? -38.375 -6.381 -3.785 1.00 34.27 295 MET A C 1
ATOM 2310 O O . MET A 1 295 ? -38.908 -6.747 -4.843 1.00 32.82 295 MET A O 1
ATOM 2315 N N . THR A 1 296 ? -38.239 -7.165 -2.712 1.00 36.23 296 THR A N 1
ATOM 2316 C CA . THR A 1 296 ? -38.792 -8.523 -2.674 1.00 42.70 296 THR A CA 1
ATOM 2317 C C . THR A 1 296 ? -40.303 -8.458 -2.557 1.00 44.97 296 THR A C 1
ATOM 2318 O O . THR A 1 296 ? -40.857 -7.425 -2.176 1.00 46.26 296 THR A O 1
ATOM 2322 N N . PRO A 1 297 ? -40.984 -9.558 -2.909 1.00 52.75 297 PRO A N 1
ATOM 2323 C CA . PRO A 1 297 ? -42.429 -9.565 -2.696 1.00 54.57 297 PRO A CA 1
ATOM 2324 C C . PRO A 1 297 ? -42.739 -9.586 -1.182 1.00 54.38 297 PRO A C 1
ATOM 2325 O O . PRO A 1 297 ? -42.333 -10.537 -0.492 1.00 48.94 297 PRO A O 1
ATOM 2329 N N . ASP A 1 298 ? -43.389 -8.500 -0.719 1.00 51.12 298 ASP A N 1
ATOM 2330 C CA . ASP A 1 298 ? -43.774 -8.184 0.697 1.00 48.88 298 ASP A CA 1
ATOM 2331 C C . ASP A 1 298 ? -43.168 -6.856 1.201 1.00 50.25 298 ASP A C 1
ATOM 2332 O O . ASP A 1 298 ? -43.688 -6.250 2.142 1.00 47.87 298 ASP A O 1
ATOM 2337 N N . GLY A 1 299 ? -42.076 -6.405 0.580 1.00 48.00 299 GLY A N 1
ATOM 2338 C CA . GLY A 1 299 ? -41.477 -5.108 0.909 1.00 46.66 299 GLY A CA 1
ATOM 2339 C C . GLY A 1 299 ? -40.500 -5.134 2.076 1.00 47.19 299 GLY A C 1
ATOM 2340 O O . GLY A 1 299 ? -40.068 -4.078 2.538 1.00 50.13 299 GLY A O 1
ATOM 2341 N N . LYS A 1 300 ? -40.127 -6.331 2.526 1.00 44.18 300 LYS A N 1
ATOM 2342 C CA . LYS A 1 300 ? -39.276 -6.499 3.703 1.00 47.84 300 LYS A CA 1
ATOM 2343 C C . LYS A 1 300 ? -37.777 -6.710 3.425 1.00 45.78 300 LYS A C 1
ATOM 2344 O O . LYS A 1 300 ? -36.974 -6.733 4.361 1.00 50.64 300 LYS A O 1
ATOM 2350 N N . THR A 1 301 ? -37.395 -6.878 2.165 1.00 40.16 301 THR A N 1
ATOM 2351 C CA . THR A 1 301 ? -35.975 -6.955 1.813 1.00 35.63 301 THR A CA 1
ATOM 2352 C C . THR A 1 301 ? -35.739 -6.119 0.563 1.00 32.04 301 THR A C 1
ATOM 2353 O O . THR A 1 301 ? -36.479 -6.271 -0.406 1.00 28.49 301 THR A O 1
ATOM 2357 N N . VAL A 1 302 ? -34.722 -5.245 0.597 1.00 28.66 302 VAL A N 1
ATOM 2358 C CA . VAL A 1 302 ? -34.353 -4.422 -0.551 1.00 27.16 302 VAL A CA 1
ATOM 2359 C C . VAL A 1 302 ? -32.837 -4.409 -0.804 1.00 26.23 302 VAL A C 1
ATOM 2360 O O . VAL A 1 302 ? -32.042 -4.682 0.098 1.00 23.93 302 VAL A O 1
ATOM 2364 N N . GLU A 1 303 ? -32.479 -4.106 -2.044 1.00 24.07 303 GLU A N 1
ATOM 2365 C CA . GLU A 1 303 ? -31.087 -3.892 -2.469 1.00 25.21 303 GLU A CA 1
ATOM 2366 C C . GLU A 1 303 ? -31.099 -2.653 -3.356 1.00 25.52 303 GLU A C 1
ATOM 2367 O O . GLU A 1 303 ? -31.822 -2.612 -4.360 1.00 24.20 303 GLU A O 1
ATOM 2373 N N . VAL A 1 304 ? -30.312 -1.644 -2.981 1.00 24.54 304 VAL A N 1
ATOM 2374 C CA . VAL A 1 304 ? -30.335 -0.350 -3.644 1.00 23.75 304 VAL A CA 1
ATOM 2375 C C . VAL A 1 304 ? -28.992 -0.126 -4.356 1.00 23.74 304 VAL A C 1
ATOM 2376 O O . VAL A 1 304 ? -27.956 -0.454 -3.837 1.00 23.65 304 VAL A O 1
ATOM 2380 N N . GLU A 1 305 ? -29.045 0.452 -5.538 1.00 22.85 305 GLU A N 1
ATOM 2381 C CA . GLU A 1 305 ? -27.856 0.690 -6.353 1.00 23.72 305 GLU A CA 1
ATOM 2382 C C . GLU A 1 305 ? -28.170 1.833 -7.308 1.00 23.05 305 GLU A C 1
ATOM 2383 O O . GLU A 1 305 ? -29.328 2.257 -7.426 1.00 23.47 305 GLU A O 1
ATOM 2389 N N . ALA A 1 306 ? -27.136 2.318 -7.980 1.00 21.92 306 ALA A N 1
ATOM 2390 C CA . ALA A 1 306 ? -27.258 3.237 -9.091 1.00 21.93 306 ALA A CA 1
ATOM 2391 C C . ALA A 1 306 ? -27.725 2.478 -10.319 1.00 21.85 306 ALA A C 1
ATOM 2392 O O . ALA A 1 306 ? -27.360 1.329 -10.516 1.00 21.53 306 ALA A O 1
ATOM 2394 N N . ALA A 1 307 ? -28.519 3.136 -11.152 1.00 23.52 307 ALA A N 1
ATOM 2395 C CA . ALA A 1 307 ? -29.004 2.534 -12.380 1.00 24.71 307 ALA A CA 1
ATOM 2396 C C . ALA A 1 307 ? -28.006 2.735 -13.534 1.00 25.67 307 ALA A C 1
ATOM 2397 O O . ALA A 1 307 ? -28.390 3.145 -14.642 1.00 26.99 307 ALA A O 1
ATOM 2399 N N . HIS A 1 308 ? -26.736 2.456 -13.255 1.00 23.82 308 HIS A N 1
ATOM 2400 C CA . HIS A 1 308 ? -25.669 2.565 -14.230 1.00 23.19 308 HIS A CA 1
ATOM 2401 C C . HIS A 1 308 ? -24.508 1.642 -13.826 1.00 23.63 308 HIS A C 1
ATOM 2402 O O . HIS A 1 308 ? -24.495 1.065 -12.742 1.00 21.81 308 HIS A O 1
ATOM 2409 N N . GLY A 1 309 ? -23.537 1.495 -14.715 1.00 24.03 309 GLY A N 1
ATOM 2410 C CA . GLY A 1 309 ? -22.420 0.594 -14.471 1.00 23.43 309 GLY A CA 1
ATOM 2411 C C . GLY A 1 309 ? -21.229 1.295 -13.863 1.00 24.52 309 GLY A C 1
ATOM 2412 O O . GLY A 1 309 ? -21.361 2.326 -13.198 1.00 24.39 309 GLY A O 1
ATOM 2413 N N . THR A 1 310 ? -20.050 0.747 -14.120 1.00 26.36 310 THR A N 1
ATOM 2414 C CA . THR A 1 310 ? -18.847 1.177 -13.426 1.00 27.92 310 THR A CA 1
ATOM 2415 C C . THR A 1 310 ? -18.205 2.411 -14.051 1.00 29.47 310 THR A C 1
ATOM 2416 O O . THR A 1 310 ? -17.227 2.928 -13.519 1.00 29.48 310 THR A O 1
ATOM 2420 N N . VAL A 1 311 ? -18.764 2.877 -15.169 1.00 30.02 311 VAL A N 1
ATOM 2421 C CA . VAL A 1 311 ? -18.269 4.045 -15.898 1.00 31.55 311 VAL A CA 1
ATOM 2422 C C . VAL A 1 311 ? -16.797 3.863 -16.292 1.00 32.44 311 VAL A C 1
ATOM 2423 O O . VAL A 1 311 ? -15.956 4.738 -16.056 1.00 32.69 311 VAL A O 1
ATOM 2427 N N . THR A 1 312 ? -16.513 2.714 -16.890 1.00 33.24 312 THR A N 1
ATOM 2428 C CA . THR A 1 312 ? -15.133 2.358 -17.256 1.00 36.00 312 THR A CA 1
ATOM 2429 C C . THR A 1 312 ? -14.472 3.374 -18.196 1.00 36.40 312 THR A C 1
ATOM 2430 O O . THR A 1 312 ? -13.269 3.589 -18.084 1.00 34.98 312 THR A O 1
ATOM 2434 N N . ARG A 1 313 ? -15.237 4.019 -19.083 1.00 35.88 313 ARG A N 1
ATOM 2435 C CA . ARG A 1 313 ? -14.641 5.067 -19.933 1.00 38.39 313 ARG A CA 1
ATOM 2436 C C . ARG A 1 313 ? -14.012 6.172 -19.067 1.00 36.67 313 ARG A C 1
ATOM 2437 O O . ARG A 1 313 ? -12.904 6.629 -19.343 1.00 33.51 313 ARG A O 1
ATOM 2445 N N . HIS A 1 314 ? -14.704 6.572 -18.001 1.00 33.75 314 HIS A N 1
ATOM 2446 C CA . HIS A 1 314 ? -14.164 7.588 -17.087 1.00 33.01 314 HIS A CA 1
ATOM 2447 C C . HIS A 1 314 ? -13.007 7.031 -16.265 1.00 35.61 314 HIS A C 1
ATOM 2448 O O . HIS A 1 314 ? -12.025 7.728 -16.033 1.00 37.69 314 HIS A O 1
ATOM 2455 N N . TYR A 1 315 ? -13.115 5.778 -15.839 1.00 35.49 315 TYR A N 1
ATOM 2456 C CA . TYR A 1 315 ? -12.033 5.103 -15.116 1.00 35.58 315 TYR A CA 1
ATOM 2457 C C . TYR A 1 315 ? -10.738 5.085 -15.922 1.00 37.78 315 TYR A C 1
ATOM 2458 O O . TYR A 1 315 ? -9.657 5.244 -15.364 1.00 38.22 315 TYR A O 1
ATOM 2467 N N . ARG A 1 316 ? -10.850 4.863 -17.227 1.00 38.97 316 ARG A N 1
ATOM 2468 C CA . ARG A 1 316 ? -9.678 4.908 -18.100 1.00 42.03 316 ARG A CA 1
ATOM 2469 C C . ARG A 1 316 ? -8.960 6.271 -17.974 1.00 42.20 316 ARG A C 1
ATOM 2470 O O . ARG A 1 316 ? -7.741 6.304 -17.816 1.00 43.17 316 ARG A O 1
ATOM 2478 N N . ASP A 1 317 ? -9.714 7.375 -18.003 1.00 41.43 317 ASP A N 1
ATOM 2479 C CA . ASP A 1 317 ? -9.132 8.710 -17.777 1.00 43.46 317 ASP A CA 1
ATOM 2480 C C . ASP A 1 317 ? -8.557 8.860 -16.369 1.00 44.96 317 ASP A C 1
ATOM 2481 O O . ASP A 1 317 ? -7.461 9.410 -16.197 1.00 45.50 317 ASP A O 1
ATOM 2486 N N . TYR A 1 318 ? -9.294 8.389 -15.366 1.00 42.46 318 TYR A N 1
ATOM 2487 C CA . TYR A 1 318 ? -8.796 8.391 -13.993 1.00 41.88 318 TYR A CA 1
ATOM 2488 C C . TYR A 1 318 ? -7.451 7.670 -13.901 1.00 44.29 318 TYR A C 1
ATOM 2489 O O . TYR A 1 318 ? -6.540 8.146 -13.215 1.00 47.42 318 TYR A O 1
ATOM 2498 N N . GLN A 1 319 ? -7.321 6.539 -14.592 1.00 43.22 319 GLN A N 1
ATOM 2499 C CA . GLN A 1 319 ? -6.110 5.723 -14.487 1.00 44.62 319 GLN A CA 1
ATOM 2500 C C . GLN A 1 319 ? -4.863 6.443 -15.007 1.00 47.94 319 GLN A C 1
ATOM 2501 O O . GLN A 1 319 ? -3.752 6.159 -14.554 1.00 48.58 319 GLN A O 1
ATOM 2507 N N . LYS A 1 320 ? -5.038 7.358 -15.953 1.00 48.59 320 LYS A N 1
ATOM 2508 C CA . LYS A 1 320 ? -3.905 8.138 -16.466 1.00 52.93 320 LYS A CA 1
ATOM 2509 C C . LYS A 1 320 ? -3.889 9.572 -15.892 1.00 52.17 320 LYS A C 1
ATOM 2510 O O . LYS A 1 320 ? -3.508 10.527 -16.578 1.00 52.67 320 LYS A O 1
ATOM 2516 N N . GLY A 1 321 ? -4.309 9.709 -14.634 1.00 48.48 321 GLY A N 1
ATOM 2517 C CA . GLY A 1 321 ? -4.181 10.957 -13.895 1.00 48.42 321 GLY A CA 1
ATOM 2518 C C . GLY A 1 321 ? -5.044 12.128 -14.329 1.00 48.72 321 GLY A C 1
ATOM 2519 O O . GLY A 1 321 ? -4.884 13.220 -13.802 1.00 48.32 321 GLY A O 1
ATOM 2520 N N . LYS A 1 322 ? -5.958 11.919 -15.276 1.00 49.22 322 LYS A N 1
ATOM 2521 C CA . LYS A 1 322 ? -6.835 12.992 -15.748 1.00 50.70 322 LYS A CA 1
ATOM 2522 C C . LYS A 1 322 ? -8.007 13.234 -14.802 1.00 50.67 322 LYS A C 1
ATOM 2523 O O . LYS A 1 322 ? -8.568 12.299 -14.235 1.00 52.44 322 LYS A O 1
ATOM 2529 N N . GLU A 1 323 ? -8.388 14.495 -14.660 1.00 48.13 323 GLU A N 1
ATOM 2530 C CA . GLU A 1 323 ? -9.525 14.868 -13.832 1.00 48.59 323 GLU A CA 1
ATOM 2531 C C . GLU A 1 323 ? -10.824 14.297 -14.413 1.00 46.04 323 GLU A C 1
ATOM 2532 O O . GLU A 1 323 ? -11.030 14.322 -15.628 1.00 42.36 323 GLU A O 1
ATOM 2538 N N . THR A 1 324 ? -11.703 13.804 -13.546 1.00 44.39 324 THR A N 1
ATOM 2539 C CA . THR A 1 324 ? -12.999 13.257 -13.993 1.00 42.45 324 THR A CA 1
ATOM 2540 C C . THR A 1 324 ? -14.172 13.901 -13.254 1.00 39.70 324 THR A C 1
ATOM 2541 O O . THR A 1 324 ? -14.069 14.235 -12.074 1.00 43.36 324 THR A O 1
ATOM 2545 N N . SER A 1 325 ? -15.272 14.101 -13.963 1.00 37.57 325 SER A N 1
ATOM 2546 C CA . SER A 1 325 ? -16.471 14.699 -13.387 1.00 36.97 325 SER A CA 1
ATOM 2547 C C . SER A 1 32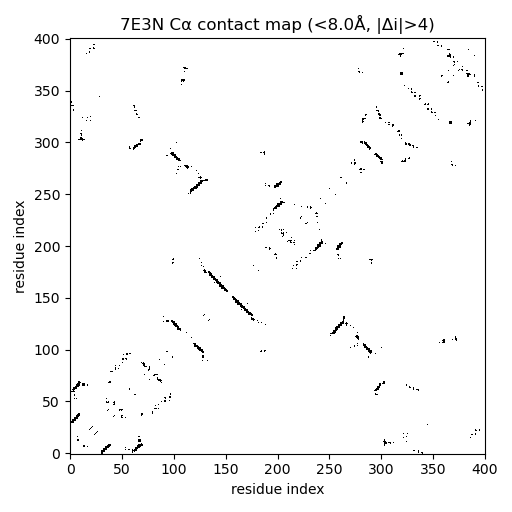5 ? -17.656 13.712 -13.492 1.00 37.79 325 SER A C 1
ATOM 2548 O O . SER A 1 325 ? -18.786 14.102 -13.808 1.00 37.93 325 SER A O 1
ATOM 2551 N N . THR A 1 326 ? -17.397 12.440 -13.193 1.00 37.79 326 THR A N 1
ATOM 2552 C CA . THR A 1 326 ? -18.478 11.444 -13.190 1.00 36.39 326 THR A CA 1
ATOM 2553 C C . THR A 1 326 ? -19.452 11.773 -12.049 1.00 33.46 326 THR A C 1
ATOM 2554 O O . THR A 1 326 ? -19.053 12.260 -10.995 1.00 34.39 326 THR A O 1
ATOM 2558 N N . ASN A 1 327 ? -20.739 11.581 -12.314 1.00 31.35 327 ASN A N 1
ATOM 2559 C CA . ASN A 1 327 ? -21.801 12.055 -11.427 1.00 28.82 327 ASN A CA 1
ATOM 2560 C C . ASN A 1 327 ? -22.041 11.033 -10.314 1.00 28.83 327 ASN A C 1
ATOM 2561 O O . ASN A 1 327 ? -22.454 9.906 -10.610 1.00 26.40 327 ASN A O 1
ATOM 2566 N N . PRO A 1 328 ? -21.828 11.429 -9.036 1.00 28.82 328 PRO A N 1
ATOM 2567 C CA . PRO A 1 328 ? -21.976 10.520 -7.914 1.00 27.79 328 PRO A CA 1
ATOM 2568 C C . PRO A 1 328 ? -23.394 10.451 -7.365 1.00 27.73 328 PRO A C 1
ATOM 2569 O O . PRO A 1 328 ? -23.655 9.667 -6.445 1.00 30.64 328 PRO A O 1
ATOM 2573 N N . VAL A 1 329 ? -24.295 11.263 -7.903 1.00 24.82 329 VAL A N 1
ATOM 2574 C CA . VAL A 1 329 ? -25.630 11.402 -7.335 1.00 25.18 329 VAL A CA 1
ATOM 2575 C C . VAL A 1 329 ? -26.377 10.049 -7.207 1.00 24.65 329 VAL A C 1
ATOM 2576 O O . VAL A 1 329 ? -26.861 9.728 -6.128 1.00 23.65 329 VAL A O 1
ATOM 2580 N N . ALA A 1 330 ? -26.484 9.268 -8.280 1.00 23.92 330 ALA A N 1
ATOM 2581 C CA . ALA A 1 330 ? -27.188 7.969 -8.165 1.00 24.86 330 ALA A CA 1
ATOM 2582 C C . ALA A 1 330 ? -26.579 7.064 -7.071 1.00 25.43 330 ALA A C 1
ATOM 2583 O O . ALA A 1 330 ? -27.304 6.391 -6.334 1.00 26.27 330 ALA A O 1
ATOM 2585 N N . SER A 1 331 ? -25.253 7.041 -6.982 1.00 24.93 331 SER A N 1
ATOM 2586 C CA . SER A 1 331 ? -24.574 6.264 -5.959 1.00 26.78 331 SER A CA 1
ATOM 2587 C C . SER A 1 331 ? -24.952 6.767 -4.556 1.00 25.94 331 SER A C 1
ATOM 2588 O O . SER A 1 331 ? -25.193 5.959 -3.664 1.00 26.69 331 SER A O 1
ATOM 2591 N N . ILE A 1 332 ? -25.023 8.089 -4.366 1.00 25.42 332 ILE A N 1
ATOM 2592 C CA . ILE A 1 332 ? -25.310 8.640 -3.050 1.00 26.56 332 ILE A CA 1
ATOM 2593 C C . ILE A 1 332 ? -26.754 8.295 -2.694 1.00 26.29 332 ILE A C 1
ATOM 2594 O O . ILE A 1 332 ? -27.052 7.940 -1.550 1.00 25.47 332 ILE A O 1
ATOM 2599 N N . PHE A 1 333 ? -27.636 8.372 -3.690 1.00 24.72 333 PHE A N 1
ATOM 2600 C CA . PHE A 1 333 ? -29.037 8.051 -3.464 1.00 24.02 333 PHE A CA 1
ATOM 2601 C C . PHE A 1 333 ? -29.209 6.572 -3.161 1.00 23.38 333 PHE A C 1
ATOM 2602 O O . PHE A 1 333 ? -30.147 6.204 -2.479 1.00 24.67 333 PHE A O 1
ATOM 2610 N N . ALA A 1 334 ? -28.305 5.723 -3.660 1.00 23.24 334 ALA A N 1
ATOM 2611 C CA . ALA A 1 334 ? -28.318 4.333 -3.246 1.00 23.54 334 ALA A CA 1
ATOM 2612 C C . ALA A 1 334 ? -28.151 4.254 -1.723 1.00 22.95 334 ALA A C 1
ATOM 2613 O O . ALA A 1 334 ? -28.904 3.555 -1.044 1.00 22.80 334 ALA A O 1
ATOM 2615 N N . TRP A 1 335 ? -27.148 4.958 -1.205 1.00 22.42 335 TRP A N 1
ATOM 2616 C CA . TRP A 1 335 ? -26.895 4.995 0.238 1.00 22.83 335 TRP A CA 1
ATOM 2617 C C . TRP A 1 335 ? -28.049 5.599 1.021 1.00 23.46 335 TRP A C 1
ATOM 2618 O O . TRP A 1 335 ? -28.483 5.015 2.031 1.00 22.20 335 TRP A O 1
ATOM 2629 N N . THR A 1 336 ? -28.598 6.736 0.555 1.00 24.76 336 THR A N 1
ATOM 2630 C CA . THR A 1 336 ? -29.705 7.358 1.266 1.00 24.77 336 THR A CA 1
ATOM 2631 C C . THR A 1 336 ? -30.976 6.502 1.328 1.00 25.88 336 THR A C 1
ATOM 2632 O O . THR A 1 336 ? -31.595 6.374 2.383 1.00 24.33 336 THR A O 1
ATOM 2636 N N . ARG A 1 337 ? -31.358 5.895 0.210 1.00 24.71 337 ARG A N 1
ATOM 2637 C CA . ARG A 1 337 ? -32.531 5.015 0.223 1.00 24.24 337 ARG A CA 1
ATOM 2638 C C . ARG A 1 337 ? -32.285 3.727 1.011 1.00 22.76 337 ARG A C 1
ATOM 2639 O O . ARG A 1 337 ? -33.172 3.280 1.697 1.00 24.47 337 ARG A O 1
ATOM 2647 N N . ALA A 1 338 ? -31.084 3.147 0.953 1.00 22.36 338 ALA A N 1
ATOM 2648 C CA . ALA A 1 338 ? -30.798 1.973 1.785 1.00 22.29 338 ALA A CA 1
ATOM 2649 C C . ALA A 1 338 ? -30.881 2.310 3.269 1.00 22.78 338 ALA A C 1
ATOM 2650 O O . ALA A 1 338 ? -31.534 1.597 4.035 1.00 23.91 338 ALA A O 1
ATOM 2652 N N . LEU A 1 339 ? -30.254 3.422 3.669 1.00 22.70 339 LEU A N 1
ATOM 2653 C CA . LEU A 1 339 ? -30.273 3.852 5.064 1.00 22.95 339 LEU A CA 1
ATOM 2654 C C . LEU A 1 339 ? -31.682 4.211 5.510 1.00 22.87 339 LEU A C 1
ATOM 2655 O O . LEU A 1 339 ? -32.032 3.978 6.648 1.00 25.14 339 LEU A O 1
ATOM 2660 N N . ALA A 1 340 ? -32.484 4.770 4.612 1.00 24.78 340 ALA A N 1
ATOM 2661 C CA . ALA A 1 340 ? -33.878 5.081 4.932 1.00 26.33 340 ALA A CA 1
ATOM 2662 C C . ALA A 1 340 ? -34.698 3.819 5.203 1.00 27.45 340 ALA A C 1
ATOM 2663 O O . ALA A 1 340 ? -35.565 3.827 6.083 1.00 28.94 340 ALA A O 1
ATOM 2665 N N . HIS A 1 341 ? -34.450 2.752 4.450 1.00 27.69 341 HIS A N 1
ATOM 2666 C CA . HIS A 1 341 ? -35.137 1.482 4.711 1.00 30.09 341 HIS A CA 1
ATOM 2667 C C . HIS A 1 341 ? -34.666 0.923 6.069 1.00 30.09 341 HIS A C 1
ATOM 2668 O O . HIS A 1 341 ? -35.486 0.509 6.881 1.00 27.53 341 HIS A O 1
ATOM 2675 N N . ARG A 1 342 ? -33.355 0.942 6.303 1.00 29.19 342 ARG A N 1
ATOM 2676 C CA . ARG A 1 342 ? -32.781 0.566 7.613 1.00 32.05 342 ARG A CA 1
ATOM 2677 C C . ARG A 1 342 ? -33.425 1.364 8.745 1.00 32.36 342 ARG A C 1
ATOM 2678 O O . ARG A 1 342 ? -33.793 0.788 9.780 1.00 34.16 342 ARG A O 1
ATOM 2686 N N . ALA A 1 343 ? -33.564 2.676 8.537 1.00 31.93 343 ALA A N 1
ATOM 2687 C CA . ALA A 1 343 ? -34.123 3.570 9.547 1.00 31.39 343 ALA A CA 1
ATOM 2688 C C . ALA A 1 343 ? -35.576 3.247 9.878 1.00 33.40 343 ALA A C 1
ATOM 2689 O O . ALA A 1 343 ? -35.943 3.230 11.058 1.00 31.98 343 ALA A O 1
ATOM 2691 N N . ARG A 1 344 ? -36.391 2.974 8.858 1.00 34.42 344 ARG A N 1
ATOM 2692 C CA . ARG A 1 344 ? -37.830 2.707 9.070 1.00 35.92 344 ARG A CA 1
ATOM 2693 C C . ARG A 1 344 ? -38.066 1.428 9.853 1.00 36.00 344 ARG A C 1
ATOM 2694 O O . ARG A 1 344 ? -38.847 1.414 10.808 1.00 37.85 344 ARG A O 1
ATOM 2702 N N . VAL A 1 345 ? -37.392 0.358 9.446 1.00 36.17 345 VAL A N 1
ATOM 2703 C CA . VAL A 1 345 ? -37.417 -0.902 10.178 1.00 35.68 345 VAL A CA 1
ATOM 2704 C C . VAL A 1 345 ? -37.018 -0.659 11.633 1.00 37.12 345 VAL A C 1
ATOM 2705 O O . VAL A 1 345 ? -37.653 -1.179 12.533 1.00 35.87 345 VAL A O 1
ATOM 2709 N N . ASP A 1 346 ? -35.966 0.131 11.847 1.00 36.00 346 ASP A N 1
ATOM 2710 C CA . ASP A 1 346 ? -35.417 0.357 13.186 1.00 36.70 346 ASP A CA 1
ATOM 2711 C C . ASP A 1 346 ? -36.148 1.432 14.007 1.00 39.16 346 ASP A C 1
ATOM 2712 O O . ASP A 1 346 ? -35.762 1.695 15.152 1.00 40.55 346 ASP A O 1
ATOM 2717 N N . ASN A 1 347 ? -37.184 2.050 13.440 1.00 37.91 347 ASN A N 1
ATOM 2718 C CA . ASN A 1 347 ? -37.878 3.173 14.076 1.00 40.14 347 ASN A CA 1
ATOM 2719 C C . ASN A 1 347 ? -36.961 4.329 14.453 1.00 40.13 347 ASN A C 1
ATOM 2720 O O . ASN A 1 347 ? -37.207 5.026 15.434 1.00 43.05 347 ASN A O 1
ATOM 2725 N N . ASN A 1 348 ? -35.915 4.521 13.657 1.00 37.20 348 ASN A N 1
ATOM 2726 C CA . ASN A 1 348 ? -34.899 5.531 13.876 1.00 36.32 348 ASN A CA 1
ATOM 2727 C C . ASN A 1 348 ? -35.203 6.776 13.028 1.00 37.74 348 ASN A C 1
ATOM 2728 O O . ASN A 1 348 ? -34.660 6.939 11.927 1.00 35.90 348 ASN A O 1
ATOM 2733 N N . ASN A 1 349 ? -36.054 7.659 13.551 1.00 38.26 349 ASN A N 1
ATOM 2734 C CA . ASN A 1 349 ? -36.492 8.853 12.811 1.00 42.38 349 ASN A CA 1
ATOM 2735 C C . ASN A 1 349 ? -35.376 9.845 12.510 1.00 41.03 349 ASN A C 1
ATOM 2736 O O . ASN A 1 349 ? -35.493 10.611 11.566 1.00 41.68 349 ASN A O 1
ATOM 2741 N N . THR A 1 350 ? -34.315 9.861 13.314 1.00 40.39 350 THR A N 1
ATOM 2742 C CA . THR A 1 350 ? -33.222 10.804 13.082 1.00 40.85 350 THR A CA 1
ATOM 2743 C C . THR A 1 350 ? -32.360 10.361 11.887 1.00 38.44 350 THR A C 1
ATOM 2744 O O . THR A 1 350 ? -31.853 11.201 11.147 1.00 36.83 350 THR A O 1
ATOM 2748 N N . LEU A 1 351 ? -32.211 9.049 11.704 1.00 35.80 351 LEU A N 1
ATOM 2749 C CA . LEU A 1 351 ? -31.467 8.499 10.562 1.00 34.70 351 LEU A CA 1
ATOM 2750 C C . LEU A 1 351 ? -32.267 8.759 9.299 1.00 32.80 351 LEU A C 1
ATOM 2751 O O . LEU A 1 351 ? -31.703 9.130 8.270 1.00 32.31 351 LEU A O 1
ATOM 2756 N N . LEU A 1 352 ? -33.583 8.580 9.396 1.00 34.28 352 LEU A N 1
ATOM 2757 C CA . LEU A 1 352 ? -34.477 8.782 8.264 1.00 36.29 352 LEU A CA 1
ATOM 2758 C C . LEU A 1 352 ? -34.415 10.241 7.817 1.00 35.35 352 LEU A C 1
ATOM 2759 O O . LEU A 1 352 ? -34.273 10.522 6.638 1.00 32.37 352 LEU A O 1
ATOM 2764 N N . GLU A 1 353 ? -34.475 11.157 8.783 1.00 37.11 353 GLU A N 1
ATOM 2765 C CA . GLU A 1 353 ? -34.422 12.590 8.504 1.00 37.55 353 GLU A CA 1
ATOM 2766 C C . GLU A 1 353 ? -33.090 13.002 7.891 1.00 33.99 353 GLU A C 1
ATOM 2767 O O . GLU A 1 353 ? -33.052 13.862 7.007 1.00 30.89 353 GLU A O 1
ATOM 2773 N N . PHE A 1 354 ? -32.004 12.379 8.349 1.00 32.32 354 PHE A N 1
ATOM 2774 C CA . PHE A 1 354 ? -30.697 12.585 7.735 1.00 30.40 354 PHE A CA 1
ATOM 2775 C C . PHE A 1 354 ? -30.678 12.209 6.253 1.00 31.55 354 PHE A C 1
ATOM 2776 O O . PHE A 1 354 ? -30.110 12.943 5.430 1.00 32.36 354 PHE A O 1
ATOM 2784 N N . THR A 1 355 ? -31.269 11.057 5.925 1.00 31.38 355 THR A N 1
ATOM 2785 C CA . THR A 1 355 ? -31.292 10.592 4.534 1.00 31.65 355 THR A CA 1
ATOM 2786 C C . THR A 1 355 ? -32.051 11.588 3.662 1.00 32.07 355 THR A C 1
ATOM 2787 O O . THR A 1 355 ? -31.578 11.949 2.588 1.00 31.32 355 THR A O 1
ATOM 2791 N N . GLN A 1 356 ? -33.217 12.028 4.130 1.00 33.67 356 GLN A N 1
ATOM 2792 C CA . GLN A 1 356 ? -34.033 13.023 3.416 1.00 34.69 356 GLN A CA 1
ATOM 2793 C C . GLN A 1 356 ? -33.278 14.343 3.234 1.00 35.12 356 GLN A C 1
ATOM 2794 O O . GLN A 1 356 ? -33.311 14.963 2.173 1.00 34.72 356 GLN A O 1
ATOM 2800 N N . ARG A 1 357 ? -32.579 14.760 4.281 1.00 36.55 357 ARG A N 1
ATOM 2801 C CA . ARG A 1 357 ? -31.820 16.001 4.273 1.00 36.60 357 ARG A CA 1
ATOM 2802 C C . ARG A 1 357 ? -30.664 15.974 3.264 1.00 32.86 357 ARG A C 1
ATOM 2803 O O . ARG A 1 357 ? -30.471 16.947 2.536 1.00 32.93 357 ARG A O 1
ATOM 2811 N N . LEU A 1 358 ? -29.911 14.871 3.207 1.00 32.26 358 LEU A N 1
ATOM 2812 C CA . LEU A 1 358 ? -28.851 14.701 2.202 1.00 31.24 358 LEU A CA 1
ATOM 2813 C C . LEU A 1 358 ? -29.392 14.754 0.760 1.00 29.46 358 LEU A C 1
ATOM 2814 O O . LEU A 1 358 ? -28.807 15.406 -0.100 1.00 28.45 358 LEU A O 1
ATOM 2819 N N . GLU A 1 359 ? -30.501 14.074 0.503 1.00 30.60 359 GLU A N 1
ATOM 2820 C CA . GLU A 1 359 ? -31.129 14.115 -0.830 1.00 31.57 359 GLU A CA 1
ATOM 2821 C C . GLU A 1 359 ? -31.533 15.564 -1.148 1.00 31.86 359 GLU A C 1
ATOM 2822 O O . GLU A 1 359 ? -31.219 16.088 -2.219 1.00 29.69 359 GLU A O 1
ATOM 2828 N N . ASP A 1 360 ? -32.188 16.208 -0.185 1.00 33.63 360 ASP A N 1
ATOM 2829 C CA . ASP A 1 360 ? -32.579 17.606 -0.316 1.00 34.95 360 ASP A CA 1
ATOM 2830 C C . ASP A 1 360 ? -31.412 18.519 -0.661 1.00 35.23 360 ASP A C 1
ATOM 2831 O O . ASP A 1 360 ? -31.553 19.364 -1.551 1.00 35.19 360 ASP A O 1
ATOM 2836 N N . VAL A 1 361 ? -30.276 18.377 0.021 1.00 33.31 361 VAL A N 1
ATOM 2837 C CA . VAL A 1 361 ? -29.160 19.291 -0.255 1.00 35.93 361 VAL A CA 1
ATOM 2838 C C . VAL A 1 361 ? -28.480 18.979 -1.595 1.00 35.10 361 VAL A C 1
ATOM 2839 O O . VAL A 1 361 ? -27.930 19.889 -2.233 1.00 31.87 361 VAL A O 1
ATOM 2843 N N . ILE A 1 362 ? -28.494 17.713 -2.019 1.00 31.07 362 ILE A N 1
ATOM 2844 C CA . ILE A 1 362 ? -27.957 17.378 -3.347 1.00 29.71 362 ILE A CA 1
ATOM 2845 C C . ILE A 1 362 ? -28.778 18.112 -4.421 1.00 28.96 362 ILE A C 1
ATOM 2846 O O . ILE A 1 362 ? -28.216 18.776 -5.305 1.00 29.57 362 ILE A O 1
ATOM 2851 N N . ILE A 1 363 ? -30.101 18.029 -4.318 1.00 29.83 363 ILE A N 1
ATOM 2852 C CA . ILE A 1 363 ? -30.979 18.708 -5.263 1.00 31.56 363 ILE A CA 1
ATOM 2853 C C . ILE A 1 363 ? -30.784 20.231 -5.184 1.00 32.49 363 ILE A C 1
ATOM 2854 O O . ILE A 1 363 ? -30.785 20.909 -6.204 1.00 32.05 363 ILE A O 1
ATOM 2859 N N . ALA A 1 364 ? -30.622 20.759 -3.977 1.00 30.93 364 ALA A N 1
ATOM 2860 C CA . ALA A 1 364 ? -30.504 22.210 -3.815 1.00 32.59 364 ALA A CA 1
ATOM 2861 C C . ALA A 1 364 ? -29.202 22.678 -4.439 1.00 32.52 364 ALA A C 1
ATOM 2862 O O . ALA A 1 364 ? -29.143 23.732 -5.084 1.00 35.79 364 ALA A O 1
ATOM 2864 N N . THR A 1 365 ? -28.166 21.865 -4.272 1.00 32.28 365 THR A N 1
ATOM 2865 C CA . THR A 1 365 ? -26.840 22.184 -4.754 1.00 33.51 365 THR A CA 1
ATOM 2866 C C . THR A 1 365 ? -26.834 22.312 -6.274 1.00 35.20 365 THR A C 1
ATOM 2867 O O . THR A 1 365 ? -26.251 23.269 -6.838 1.00 32.52 365 THR A O 1
ATOM 2871 N N . ILE A 1 366 ? -27.498 21.360 -6.939 1.00 30.83 366 ILE A N 1
ATOM 2872 C CA . ILE A 1 366 ? -27.531 21.344 -8.396 1.00 31.21 366 ILE A CA 1
ATOM 2873 C C . ILE A 1 366 ? -28.406 22.468 -8.927 1.00 29.92 366 ILE A C 1
ATOM 2874 O O . ILE A 1 366 ? -28.018 23.156 -9.861 1.00 30.97 366 ILE A O 1
ATOM 2879 N N . GLU A 1 367 ? -29.580 22.652 -8.326 1.00 33.14 367 GLU A N 1
ATOM 2880 C CA . GLU A 1 367 ? -30.513 23.669 -8.767 1.00 34.03 367 GLU A CA 1
ATOM 2881 C C . GLU A 1 367 ? -29.939 25.088 -8.631 1.00 37.83 367 GLU A C 1
ATOM 2882 O O . GLU A 1 367 ? -30.379 26.000 -9.344 1.00 34.97 367 GLU A O 1
ATOM 2888 N N . ALA A 1 368 ? -28.931 25.256 -7.767 1.00 39.12 368 ALA A N 1
ATOM 2889 C CA . ALA A 1 368 ? -28.203 26.531 -7.638 1.00 41.18 368 ALA A CA 1
ATOM 2890 C C . ALA A 1 368 ? -26.964 26.660 -8.547 1.00 42.70 368 ALA A C 1
ATOM 2891 O O . ALA A 1 368 ? -26.236 27.663 -8.472 1.00 45.93 368 ALA A O 1
ATOM 2893 N N . GLY A 1 369 ? -26.711 25.664 -9.392 1.00 38.42 369 GLY A N 1
ATOM 2894 C CA . GLY A 1 369 ? -25.651 25.760 -10.399 1.00 37.41 369 GLY A CA 1
ATOM 2895 C C . GLY A 1 369 ? -24.358 25.012 -10.124 1.00 37.36 369 GLY A C 1
ATOM 2896 O O . GLY A 1 369 ? -23.419 25.099 -10.919 1.00 41.76 369 GLY A O 1
ATOM 2897 N N . ALA A 1 370 ? -24.279 24.282 -9.016 1.00 36.29 370 ALA A N 1
ATOM 2898 C CA . ALA A 1 370 ? -23.096 23.477 -8.725 1.00 37.94 370 ALA A CA 1
ATOM 2899 C C . ALA A 1 370 ? -23.387 22.006 -9.078 1.00 37.38 370 ALA A C 1
ATOM 2900 O O . ALA A 1 370 ? -24.236 21.371 -8.449 1.00 37.48 370 ALA A O 1
ATOM 2902 N N . MET A 1 371 ? -22.693 21.491 -10.095 1.00 36.07 371 MET A N 1
ATOM 2903 C CA . MET A 1 371 ? -23.049 20.211 -10.725 1.00 36.23 371 MET A CA 1
ATOM 2904 C C . MET A 1 371 ? -21.864 19.588 -11.430 1.00 37.89 371 MET A C 1
ATOM 2905 O O . MET A 1 371 ? -20.861 20.264 -11.703 1.00 39.83 371 MET A O 1
ATOM 2910 N N . THR A 1 372 ? -21.982 18.298 -11.727 1.00 33.98 372 THR A N 1
ATOM 2911 C CA . THR A 1 372 ? -20.946 17.589 -12.472 1.00 33.85 372 THR A CA 1
ATOM 2912 C C . THR A 1 372 ? -21.131 17.841 -13.981 1.00 32.77 372 THR A C 1
ATOM 2913 O O . THR A 1 372 ? -22.159 18.369 -14.415 1.00 31.82 372 THR A O 1
ATOM 2917 N N . GLU A 1 373 ? -20.106 17.498 -14.755 1.00 33.64 373 GLU A N 1
ATOM 2918 C CA . GLU A 1 373 ? -20.041 17.796 -16.194 1.00 34.62 373 GLU A CA 1
ATOM 2919 C C . GLU A 1 373 ? -21.218 17.287 -17.030 1.00 34.17 373 GLU A C 1
ATOM 2920 O O . GLU A 1 373 ? -21.662 17.980 -17.958 1.00 33.06 373 GLU A O 1
ATOM 2926 N N . ASP A 1 374 ? -21.715 16.088 -16.718 1.00 31.61 374 ASP A N 1
ATOM 2927 C CA . ASP A 1 374 ? -22.885 15.538 -17.431 1.00 32.64 374 ASP A CA 1
ATOM 2928 C C . ASP A 1 374 ? -24.100 16.459 -17.366 1.00 33.43 374 ASP A C 1
ATOM 2929 O O . ASP A 1 374 ? -24.825 16.623 -18.365 1.00 33.41 374 ASP A O 1
ATOM 2934 N N . LEU A 1 375 ? -24.348 17.063 -16.204 1.00 32.47 375 LEU A N 1
ATOM 2935 C CA . LEU A 1 375 ? -25.536 17.925 -16.071 1.00 33.12 375 LEU A CA 1
ATOM 2936 C C . LEU A 1 375 ? -25.298 19.304 -16.723 1.00 34.22 375 LEU A C 1
ATOM 2937 O O . LEU A 1 375 ? -26.197 19.882 -17.326 1.00 33.63 375 LEU A O 1
ATOM 2942 N N . ALA A 1 376 ? -24.078 19.803 -16.624 1.00 33.18 376 ALA A N 1
ATOM 2943 C CA . ALA A 1 376 ? -23.692 20.994 -17.351 1.00 35.43 376 ALA A CA 1
ATOM 2944 C C . ALA A 1 376 ? -23.991 20.798 -18.841 1.00 35.77 376 ALA A C 1
ATOM 2945 O O . ALA A 1 376 ? -24.516 21.698 -19.495 1.00 36.31 376 ALA A O 1
ATOM 2947 N N . ILE A 1 377 ? -23.679 19.611 -19.359 1.00 36.81 377 ILE A N 1
ATOM 2948 C CA . ILE A 1 377 ? -23.921 19.292 -20.778 1.00 36.72 377 ILE A CA 1
ATOM 2949 C C . ILE A 1 377 ? -25.409 19.295 -21.122 1.00 36.63 377 ILE A C 1
ATOM 2950 O O . ILE A 1 377 ? -25.789 19.810 -22.175 1.00 37.32 377 ILE A O 1
ATOM 2955 N N . CYS A 1 378 ? -26.245 18.728 -20.255 1.00 34.95 378 CYS A N 1
ATOM 2956 C CA . CYS A 1 378 ? -27.696 18.782 -20.456 1.00 35.02 378 CYS A CA 1
ATOM 2957 C C . CYS A 1 378 ? -28.194 20.223 -20.554 1.00 36.64 378 CYS A C 1
ATOM 2958 O O . CYS A 1 378 ? -29.112 20.502 -21.318 1.00 35.55 378 CYS A O 1
ATOM 2961 N N . ILE A 1 379 ? -27.614 21.132 -19.759 1.00 37.18 379 ILE A N 1
ATOM 2962 C CA . ILE A 1 379 ? -28.063 22.535 -19.753 1.00 38.27 379 ILE A CA 1
ATOM 2963 C C . ILE A 1 379 ? -27.524 23.333 -20.944 1.00 41.73 379 ILE A C 1
ATOM 2964 O O . ILE A 1 379 ? -28.267 24.098 -21.555 1.00 45.46 379 ILE A O 1
ATOM 2969 N N . LYS A 1 380 ? -26.239 23.159 -21.256 1.00 44.53 380 LYS A N 1
ATOM 2970 C CA . LYS A 1 380 ? -25.510 24.048 -22.178 1.00 47.88 380 LYS A CA 1
ATOM 2971 C C . LYS A 1 380 ? -25.233 23.469 -23.571 1.00 48.20 380 LYS A C 1
ATOM 2972 O O . LYS A 1 380 ? -24.966 24.222 -24.510 1.00 49.09 380 LYS A O 1
ATOM 2978 N N . GLY A 1 381 ? -25.265 22.144 -23.705 1.00 46.75 381 GLY A N 1
ATOM 2979 C CA . GLY A 1 381 ? -24.832 21.477 -24.929 1.00 47.63 381 GLY A CA 1
ATOM 2980 C C . GLY A 1 381 ? -23.341 21.194 -24.858 1.00 48.83 381 GLY A C 1
ATOM 2981 O O . GLY A 1 381 ? -22.569 22.039 -24.405 1.00 45.52 381 GLY A O 1
ATOM 2982 N N . GLU A 1 382 ? -22.938 20.005 -25.300 1.00 50.54 382 GLU A N 1
ATOM 2983 C CA . GLU A 1 382 ? -21.548 19.558 -25.174 1.00 55.01 382 GLU 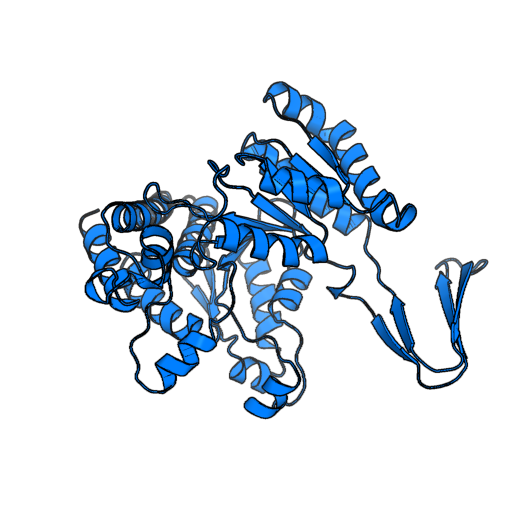A CA 1
ATOM 2984 C C . GLU A 1 382 ? -20.527 20.552 -25.739 1.00 57.70 382 GLU A C 1
ATOM 2985 O O . GLU A 1 382 ? -19.460 20.751 -25.153 1.00 56.82 382 GLU A O 1
ATOM 2991 N N . LYS A 1 383 ? -20.850 21.166 -26.877 1.00 59.16 383 LYS A N 1
ATOM 2992 C CA . LYS A 1 383 ? -19.929 22.099 -27.535 1.00 60.95 383 LYS A CA 1
ATOM 2993 C C . LYS A 1 383 ? -19.668 23.358 -26.687 1.00 58.25 383 LYS A C 1
ATOM 2994 O O . LYS A 1 383 ? -18.569 23.905 -26.719 1.00 61.18 383 LYS A O 1
ATOM 3000 N N . ASN A 1 384 ? -20.665 23.786 -25.910 1.00 57.30 384 ASN A N 1
ATOM 3001 C CA . ASN A 1 384 ? -20.618 25.075 -25.192 1.00 54.91 384 ASN A CA 1
ATOM 3002 C C . ASN A 1 384 ? -20.153 25.018 -23.728 1.00 54.96 384 ASN A C 1
ATOM 3003 O O . ASN A 1 384 ? -19.982 26.071 -23.098 1.00 52.90 384 ASN A O 1
ATOM 3008 N N . VAL A 1 385 ? -19.956 23.818 -23.177 1.00 52.25 385 VAL A N 1
ATOM 3009 C CA . VAL A 1 385 ? -19.469 23.718 -21.798 1.00 53.22 385 VAL A CA 1
ATOM 3010 C C . VAL A 1 385 ? -17.965 23.938 -21.729 1.00 50.97 385 VAL A C 1
ATOM 3011 O O . VAL A 1 385 ? -17.202 23.359 -22.503 1.00 48.40 385 VAL A O 1
ATOM 3015 N N . VAL A 1 386 ? -17.562 24.761 -20.769 1.00 51.20 386 VAL A N 1
ATOM 3016 C CA . VAL A 1 386 ? -16.160 24.962 -20.438 1.00 54.16 386 VAL A CA 1
ATOM 3017 C C . VAL A 1 386 ? -15.945 24.598 -18.974 1.00 53.89 386 VAL A C 1
ATOM 3018 O O . VAL A 1 386 ? -16.899 24.600 -18.186 1.00 54.78 386 VAL A O 1
ATOM 3022 N N . ARG A 1 387 ? -14.695 24.305 -18.618 1.00 51.04 387 ARG A N 1
ATOM 3023 C CA . ARG A 1 387 ? -14.357 23.754 -17.299 1.00 50.57 387 ARG A CA 1
ATOM 3024 C C . ARG A 1 387 ? -14.985 24.492 -16.106 1.00 51.98 387 ARG A C 1
ATOM 3025 O O . ARG A 1 387 ? -15.297 23.868 -15.096 1.00 50.64 387 ARG A O 1
ATOM 3033 N N . ALA A 1 388 ? -15.195 25.802 -16.222 1.00 50.29 388 ALA A N 1
ATOM 3034 C CA . ALA A 1 388 ? -15.780 26.573 -15.124 1.00 49.45 388 ALA A CA 1
ATOM 3035 C C . ALA A 1 388 ? -17.281 26.319 -14.939 1.00 48.80 388 ALA A C 1
ATOM 3036 O O . ALA A 1 388 ? -17.850 26.718 -13.931 1.00 48.06 388 ALA A O 1
ATOM 3038 N N . ASP A 1 389 ? -17.915 25.661 -15.907 1.00 47.61 389 ASP A N 1
ATOM 3039 C CA . ASP A 1 389 ? -19.345 25.333 -15.821 1.00 46.60 389 ASP A CA 1
ATOM 3040 C C . ASP A 1 389 ? -19.687 24.173 -14.872 1.00 42.31 389 ASP A C 1
ATOM 3041 O O . ASP A 1 389 ? -20.852 23.971 -14.555 1.00 39.91 389 ASP A O 1
ATOM 3046 N N . TYR A 1 390 ? -18.690 23.402 -14.449 1.00 41.74 390 TYR A N 1
ATOM 3047 C CA . TYR A 1 390 ? -18.949 22.225 -13.619 1.00 40.70 390 TYR A CA 1
ATOM 3048 C C . TYR A 1 390 ? -17.890 22.001 -12.561 1.00 41.52 390 TYR A C 1
ATOM 3049 O O . TYR A 1 390 ? -16.819 22.626 -12.579 1.00 41.75 390 TYR A O 1
ATOM 3058 N N . LEU A 1 391 ? -18.210 21.106 -11.628 1.00 39.35 391 LEU A N 1
ATOM 3059 C CA . LEU A 1 391 ? -17.268 20.660 -10.614 1.00 38.86 391 LEU A CA 1
ATOM 3060 C C . LEU A 1 391 ? -16.807 19.254 -10.948 1.00 39.59 391 LEU A C 1
ATOM 3061 O O . LEU A 1 391 ? -17.563 18.475 -11.539 1.00 38.40 391 LEU A O 1
ATOM 3066 N N . ASN A 1 392 ? -15.573 18.917 -10.585 1.00 35.94 392 ASN A N 1
ATOM 3067 C CA . ASN A 1 392 ? -15.177 17.519 -10.625 1.00 39.32 392 ASN A CA 1
ATOM 3068 C C . ASN A 1 392 ? -15.913 16.746 -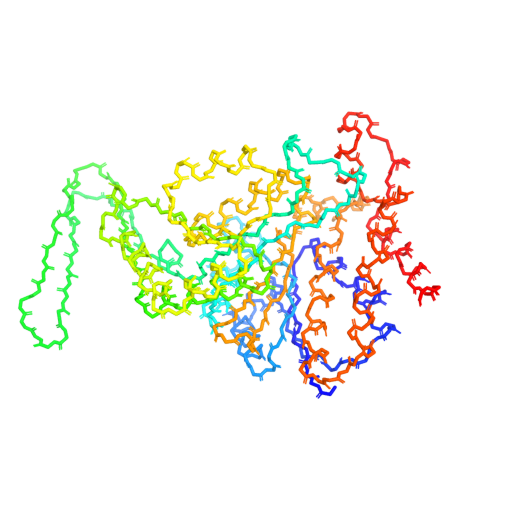9.518 1.00 36.88 392 ASN A C 1
ATOM 3069 O O . ASN A 1 392 ? -16.578 17.331 -8.660 1.00 36.22 392 ASN A O 1
ATOM 3074 N N . THR A 1 393 ? -15.797 15.428 -9.555 1.00 38.11 393 THR A N 1
ATOM 3075 C CA . THR A 1 393 ? -16.588 14.571 -8.678 1.00 36.46 393 THR A CA 1
ATOM 3076 C C . THR A 1 393 ? -16.339 14.886 -7.209 1.00 36.43 393 THR A C 1
ATOM 3077 O O . THR A 1 393 ? -17.292 15.069 -6.458 1.00 36.40 393 THR A O 1
ATOM 3081 N N . ASP A 1 394 ? -15.069 14.972 -6.811 1.00 37.68 394 ASP A N 1
ATOM 3082 C CA . ASP A 1 394 ? -14.704 15.272 -5.419 1.00 39.16 394 ASP A CA 1
ATOM 3083 C C . ASP A 1 394 ? -15.113 16.678 -5.001 1.00 36.85 394 ASP A C 1
ATOM 3084 O O . ASP A 1 394 ? -15.523 16.911 -3.858 1.00 37.70 394 ASP A O 1
ATOM 3089 N N . GLU A 1 395 ? -14.985 17.623 -5.918 1.00 37.38 395 GLU A N 1
ATOM 3090 C CA . GLU A 1 395 ? -15.420 18.989 -5.653 1.00 38.83 395 GLU A CA 1
ATOM 3091 C C . GLU A 1 395 ? -16.923 19.047 -5.450 1.00 37.88 395 GLU A C 1
ATOM 3092 O O . GLU A 1 395 ? -17.414 19.804 -4.614 1.00 37.61 395 GLU A O 1
ATOM 3098 N N . PHE A 1 396 ? -17.656 18.236 -6.214 1.00 35.69 396 PHE A N 1
ATOM 3099 C CA . PHE A 1 396 ? -19.101 18.201 -6.083 1.00 33.42 396 PHE A CA 1
ATOM 3100 C C . PHE A 1 396 ? -19.492 17.629 -4.726 1.00 33.14 396 PHE A C 1
ATOM 3101 O O . PHE A 1 396 ? -20.340 18.189 -4.037 1.00 33.86 396 PHE A O 1
ATOM 3109 N N . ILE A 1 397 ? -18.853 16.519 -4.353 1.00 35.21 397 ILE A N 1
ATOM 3110 C CA . ILE A 1 397 ? -19.131 15.841 -3.089 1.00 33.90 397 ILE A CA 1
ATOM 3111 C C . ILE A 1 397 ? -18.719 16.721 -1.904 1.00 34.12 397 ILE A C 1
ATOM 3112 O O . ILE A 1 397 ? -19.439 16.804 -0.917 1.00 35.19 397 ILE A O 1
ATOM 3117 N N . ASP A 1 398 ? -17.563 17.366 -2.003 1.00 36.68 398 ASP A N 1
ATOM 3118 C CA . ASP A 1 398 ? -17.123 18.289 -0.948 1.00 37.70 398 ASP A CA 1
ATOM 3119 C C . ASP A 1 398 ? -18.117 19.436 -0.797 1.00 37.53 398 ASP A C 1
ATOM 3120 O O . ASP A 1 398 ? -18.453 19.820 0.328 1.00 42.00 398 ASP A O 1
ATOM 3125 N N . ALA A 1 399 ? -18.617 19.960 -1.917 1.00 36.77 399 ALA A N 1
ATOM 3126 C CA . ALA A 1 399 ? -19.583 21.048 -1.878 1.00 37.82 399 ALA A CA 1
ATOM 3127 C C . ALA A 1 399 ? -20.843 20.601 -1.173 1.00 37.53 399 ALA A C 1
ATOM 3128 O O . ALA A 1 399 ? -21.376 21.319 -0.332 1.00 35.92 399 ALA A O 1
ATOM 3130 N N . VAL A 1 400 ? -21.308 19.398 -1.504 1.00 35.83 400 VAL A N 1
ATOM 3131 C CA . VAL A 1 400 ? -22.494 18.842 -0.866 1.00 32.94 400 VAL A CA 1
ATOM 3132 C C . VAL A 1 400 ? -22.301 18.722 0.651 1.00 32.05 400 VAL A C 1
ATOM 3133 O O . VAL A 1 400 ? -23.155 19.161 1.412 1.00 31.71 400 VAL A O 1
ATOM 3137 N N . SER A 1 401 ? -21.178 18.156 1.082 1.00 34.31 401 SER A N 1
ATOM 3138 C CA . SER A 1 401 ? -20.914 17.975 2.516 1.00 36.70 401 SER A CA 1
ATOM 3139 C C . SER A 1 401 ? -20.935 19.300 3.269 1.00 36.67 401 SER A C 1
ATOM 3140 O O . SER A 1 401 ? -21.420 19.371 4.402 1.00 34.05 401 SER A O 1
ATOM 3143 N N . GLN A 1 402 ? -20.431 20.347 2.623 1.00 40.43 402 GLN A N 1
ATOM 3144 C CA . GLN A 1 402 ? -20.479 21.707 3.186 1.00 44.24 402 GLN A CA 1
ATOM 3145 C C . GLN A 1 402 ? -21.885 22.151 3.531 1.00 41.35 402 GLN A C 1
ATOM 3146 O O . GLN A 1 402 ? -22.124 22.600 4.654 1.00 39.08 402 GLN A O 1
ATOM 3152 N N . ARG A 1 403 ? -22.808 22.039 2.570 1.00 40.03 403 ARG A N 1
ATOM 3153 C CA . ARG A 1 403 ? -24.191 22.468 2.791 1.00 39.24 403 ARG A CA 1
ATOM 3154 C C . ARG A 1 403 ? -24.911 21.536 3.752 1.00 37.21 403 ARG A C 1
ATOM 3155 O O . ARG A 1 403 ? -25.796 21.960 4.508 1.00 36.72 403 ARG A O 1
ATOM 3163 N N . LEU A 1 404 ? -24.522 20.266 3.710 1.00 36.41 404 LEU A N 1
ATOM 3164 C CA . LEU A 1 404 ? -25.063 19.254 4.604 1.00 36.56 404 LEU A CA 1
ATOM 3165 C C . LEU A 1 404 ? -24.743 19.631 6.041 1.00 35.76 404 LEU A C 1
ATOM 3166 O O . LEU A 1 404 ? -25.593 19.526 6.917 1.00 32.80 404 LEU A O 1
ATOM 3171 N N . LYS A 1 405 ? -23.497 20.050 6.267 1.00 36.76 405 LYS A N 1
ATOM 3172 C CA . LYS A 1 405 ? -23.049 20.434 7.604 1.00 39.87 405 LYS A CA 1
ATOM 3173 C C . LYS A 1 405 ? -23.793 21.627 8.179 1.00 42.05 405 LYS A C 1
ATOM 3174 O O . LYS A 1 405 ? -24.072 21.642 9.373 1.00 45.83 405 LYS A O 1
ATOM 3180 N N . VAL A 1 406 ? -24.167 22.603 7.357 1.00 42.21 406 VAL A N 1
ATOM 3181 C CA . VAL A 1 406 ? -25.008 23.690 7.883 1.00 45.35 406 VAL A CA 1
ATOM 3182 C C . VAL A 1 406 ? -26.443 23.177 8.101 1.00 47.70 406 VAL A C 1
ATOM 3183 O O . VAL A 1 406 ? -27.062 23.511 9.106 1.00 48.77 406 VAL A O 1
ATOM 3187 N N . ALA A 1 407 ? -26.958 22.347 7.191 1.00 50.67 407 ALA A N 1
ATOM 3188 C CA . ALA A 1 407 ? -28.237 21.655 7.427 1.00 52.62 407 ALA A CA 1
ATOM 3189 C C . ALA A 1 407 ? -28.049 20.538 8.464 1.00 54.35 407 ALA A C 1
ATOM 3190 O O . ALA A 1 407 ? -28.780 20.459 9.452 1.00 50.02 407 ALA A O 1
#

Foldseek 3Di:
DFEEEEEAADFQQNVLLVLLCVQQNPVVDDHHYHYAYQEPQVCQVVVNPSLLVSLVVLVVRFFYEYTFYDQFDPVVCVVNVGPDNDGPSVLNSCVSQAFWKKKKFDDFPQFAFLQNLAAHIEIETELSDKDPRPKDKDKFQAFDWDKDWDADPVGDDIDIGTDDTDHHIDMDMDIDDDPVSLLLSLLRQLVVCLVLLFAEEEEDQCVPVVPRRVSSVVSNVVCCVPPNVVSNVVSVYYYYYDHNVVVVVCVSNHRHRHYYYYYNVCSLVVSVVSQVRRQHLLRMWMKGAGRPRRGIYTYRSDHNPNVQSVCVVVVHFAQRRCLRSSLSVLVSQLSVCVVVVNVVSNVLSVLLNVLLSVCVNVQEGTPSSLCSNQNPVGDDPVSYDTSSRSSNVSSVVSVVD

InterPro domains:
  IPR004790 Isocitrate dehydrogenase NADP-dependent [PIRSF000108] (1-410)
  IPR004790 Isocitrate dehydrogenase NADP-dependent [PTHR11822] (3-409)
  IPR004790 Isocitrate dehydrogenase NADP-dependent [TIGR00127] (3-408)
  IPR019818 Isocitrate/isopropylmalate dehydrogenase, conserved site [PS00470] (270-289)
  IPR024084 Isopropylmalate dehydrogenase-like domain [PF00180] (11-400)
  IPR024084 Isopropylmalate dehydrogenase-like domain [SM01329] (9-400)